Protein AF-A0A7S0FAY9-F1 (afdb_monomer_lite)

Sequence (537 aa):
VQRNWGRFCLEFQRALRHPKTWSYCANLHPCSKGGLCWHKQDLPSGGVVARWQKGSWRHFYITQNVEGVFTCVTAIYPQICRVLARIRELGLDVMRAVLSTVDGPTSLIGAHRSNLQERLRLNCPVLVPDNSSSVLRFPGFMEHAYQKGKWFWFDESYEHELLHEGGMRASFILDVRHPGLDGRTPSGSWARSHMARELAEESSAAEASCADLPGWPDQHTASQEQRARFFRAPSSNERLLRVAVEVPEGEHCAPVQVGGEVTCIIHFTMREGETPRLAVHDFRRKHALSSSTEYRLLDFVSASIPYHGGVDRAWSSLHGVGYTKTAVLLHLQERFGYGRGLYLEIGCDTGDHFREARRGFARSVCVDPRPGGTELMTSDRYFSHNTRLERLELVLVDGLHTAEQAYRDVENALSRLAPGGAIVMHDCNPNSESQARASNPGSYAFHWTGSVFRAVVALRQREDVDVAVGDFDFGVAVVLPRTRSSALPRPPLGQHEVWNMTYEDFAMRRREILNLMDFEELVGWIGQAKTVGRNTM

Organism: NCBI:txid73915

Radius of gyration: 27.54 Å; chains: 1; bounding box: 64×63×78 Å

Foldseek 3Di:
DVVCLLVQLVLVQQLVVDPVLVVQKDKDDADDPPDDQDDQDDDPVRDDDDDDKDAIKMKRWQWAQDPNDTDGPCVRRVPVVVVVVVVVVVPWAWHTKIKMKTADQKIKFDKDADPDQFKKKKKAWQDDDPPKWKWKDQPPPAIDTDDHRDMDIDRRRGIIMMIMRDGMTIIIMIITGHPVVPPDDVVPDVPDDPDDPPDPPDPPPDPDHSVVDPDDPDPPPPPVPDDWDWDFDDDPDLQKTKIWTKAAPPFDDDWDQDPNGTIDTDIQMDGQQDALLVSLVVVCVVRVHDVSSSQVSSQLVLLVHPQDLARGGGDDPCFQPPPALLNVLVLLCVVQVAAAFEEEEEACPQVPSVVSSCPSHPHYWYEACDPRTPHNHHLVVVLVPPPDLRAHQEYEQEYLLELVSSLVSVVSCVVRHHVNHKYKYALQRGHHQQLADQDNPPDRRNHRNYVNVLNLLVLLVDQQWAWAWASHRNIMMMITRAGHPDDADPPHDDPVCSNPPGVSNCSSCVCRSRVYDHPVRVSVVSPDDRPPDPPDD

Structure (mmCIF, N/CA/C/O backbone):
data_AF-A0A7S0FAY9-F1
#
_entry.id   AF-A0A7S0FAY9-F1
#
loop_
_atom_site.group_PDB
_atom_site.id
_atom_site.type_symbol
_atom_site.label_atom_id
_atom_site.label_alt_id
_atom_site.label_comp_id
_atom_site.label_asym_id
_atom_site.label_entity_id
_atom_site.label_seq_id
_atom_site.pdbx_PDB_ins_code
_atom_site.Cartn_x
_atom_site.Cartn_y
_atom_site.Cartn_z
_atom_site.occupancy
_atom_site.B_iso_or_equiv
_atom_site.auth_seq_id
_atom_site.auth_comp_id
_atom_site.auth_asym_id
_atom_site.auth_atom_id
_atom_site.pdbx_PDB_model_num
ATOM 1 N N . VAL A 1 1 ? -10.810 8.215 -28.521 1.00 62.16 1 VAL A N 1
ATOM 2 C CA . VAL A 1 1 ? -9.656 7.380 -28.938 1.00 62.16 1 VAL A CA 1
ATOM 3 C C . VAL A 1 1 ? -9.886 5.901 -28.591 1.00 62.16 1 VAL A C 1
ATOM 5 O O . VAL A 1 1 ? -9.892 5.107 -29.518 1.00 62.16 1 VAL A O 1
ATOM 8 N N . GLN A 1 2 ? -10.201 5.521 -27.337 1.00 62.94 2 GLN A N 1
ATOM 9 C CA . GLN A 1 2 ? -10.390 4.106 -26.928 1.00 62.94 2 GLN A CA 1
ATOM 10 C C . GLN A 1 2 ? -11.435 3.331 -27.759 1.00 62.94 2 GLN A C 1
ATOM 12 O O . GLN A 1 2 ? -11.163 2.230 -28.215 1.00 62.94 2 GLN A O 1
ATOM 17 N N . ARG A 1 3 ? -12.591 3.937 -28.074 1.00 65.88 3 ARG A N 1
ATOM 18 C CA . ARG A 1 3 ? -13.640 3.307 -28.910 1.00 65.88 3 ARG A CA 1
ATOM 19 C C . ARG A 1 3 ? -13.187 2.882 -30.320 1.00 65.88 3 ARG A C 1
ATOM 21 O O . ARG A 1 3 ? -13.862 2.085 -30.954 1.00 65.88 3 ARG A O 1
ATOM 28 N N . ASN A 1 4 ? -12.080 3.424 -30.835 1.00 68.19 4 ASN A N 1
ATOM 29 C CA . ASN A 1 4 ? -11.552 3.103 -32.171 1.00 68.19 4 ASN A CA 1
ATOM 30 C C . ASN A 1 4 ? -10.257 2.275 -32.111 1.00 68.19 4 ASN A C 1
ATOM 32 O O . ASN A 1 4 ? -9.573 2.123 -33.121 1.00 68.19 4 ASN A O 1
ATOM 36 N N . TRP A 1 5 ? -9.908 1.743 -30.938 1.00 70.56 5 TRP A N 1
ATOM 37 C CA . TRP A 1 5 ? -8.578 1.210 -30.661 1.00 70.56 5 TRP A CA 1
ATOM 38 C C . TRP A 1 5 ? -8.169 0.027 -31.547 1.00 70.56 5 TRP A C 1
ATOM 40 O O . TRP A 1 5 ? -7.095 0.067 -32.135 1.00 70.56 5 TRP A O 1
ATOM 50 N N . GLY A 1 6 ? -9.043 -0.962 -31.769 1.00 65.94 6 GLY A N 1
ATOM 51 C CA . GLY A 1 6 ? -8.737 -2.074 -32.684 1.00 65.94 6 GLY A CA 1
ATOM 52 C C . GLY A 1 6 ? -8.435 -1.614 -34.121 1.00 65.94 6 GLY A C 1
ATOM 53 O O . GLY A 1 6 ? -7.548 -2.150 -34.785 1.00 65.94 6 GLY A O 1
ATOM 54 N N . ARG A 1 7 ? -9.105 -0.550 -34.591 1.00 70.38 7 ARG A N 1
ATOM 55 C CA . ARG A 1 7 ? -8.821 0.064 -35.901 1.00 70.38 7 ARG A CA 1
ATOM 56 C C . ARG A 1 7 ? -7.489 0.811 -35.899 1.00 70.38 7 ARG A C 1
ATOM 58 O O . ARG A 1 7 ? -6.784 0.768 -36.902 1.00 70.38 7 ARG A O 1
ATOM 65 N N . PHE A 1 8 ? -7.132 1.443 -34.781 1.00 75.31 8 PHE A N 1
ATOM 66 C CA . PHE A 1 8 ? -5.846 2.124 -34.611 1.00 75.31 8 PHE A CA 1
ATOM 67 C C . PHE A 1 8 ? -4.693 1.120 -34.626 1.00 75.31 8 PHE A C 1
ATOM 69 O O . PHE A 1 8 ? -3.716 1.342 -35.329 1.00 75.31 8 PHE A O 1
ATOM 76 N N . CYS A 1 9 ? -4.836 -0.018 -33.940 1.00 70.50 9 CYS A N 1
ATOM 77 C CA . CYS A 1 9 ? -3.863 -1.111 -33.969 1.00 70.50 9 CYS A CA 1
ATOM 78 C C . CYS A 1 9 ? -3.561 -1.574 -35.403 1.00 70.50 9 CYS A C 1
ATOM 80 O O . CYS A 1 9 ? -2.402 -1.627 -35.812 1.00 70.50 9 CYS A O 1
ATOM 82 N N . LEU A 1 10 ? -4.607 -1.874 -36.181 1.00 70.38 10 LEU A N 1
ATOM 83 C CA . LEU A 1 10 ? -4.487 -2.322 -37.573 1.00 70.38 10 LEU A CA 1
ATOM 84 C C . LEU A 1 10 ? -3.847 -1.256 -38.471 1.00 70.38 10 LEU A C 1
ATOM 86 O O . LEU A 1 10 ? -3.027 -1.570 -39.334 1.00 70.38 10 LEU A O 1
ATOM 90 N N . GLU A 1 11 ? -4.224 0.005 -38.277 1.00 76.38 11 GLU A N 1
ATOM 91 C CA . GLU A 1 11 ? -3.675 1.139 -39.016 1.00 76.38 11 GLU A CA 1
ATOM 92 C C . GLU A 1 11 ? -2.191 1.361 -38.690 1.00 76.38 11 GLU A C 1
ATOM 94 O O . GLU A 1 11 ? -1.382 1.498 -39.607 1.00 76.38 11 GLU A O 1
ATOM 99 N N . PHE A 1 12 ? -1.800 1.270 -37.416 1.00 75.62 12 PHE A N 1
ATOM 100 C CA . PHE A 1 12 ? -0.402 1.341 -36.987 1.00 75.62 12 PHE A CA 1
ATOM 101 C C . PHE A 1 12 ? 0.444 0.195 -37.542 1.00 75.62 12 PHE A C 1
ATOM 103 O O . PHE A 1 12 ? 1.530 0.433 -38.068 1.00 75.62 12 PHE A O 1
ATOM 110 N N . GLN A 1 13 ? -0.057 -1.040 -37.508 1.00 69.25 13 GLN A N 1
ATOM 111 C CA . GLN A 1 13 ? 0.637 -2.181 -38.109 1.00 69.25 13 GLN A CA 1
ATOM 112 C C . GLN A 1 13 ? 0.853 -2.020 -39.619 1.00 69.25 13 GLN A C 1
ATOM 114 O O . GLN A 1 13 ? 1.880 -2.432 -40.161 1.00 69.25 13 GLN A O 1
ATOM 119 N N . ARG A 1 14 ? -0.137 -1.473 -40.334 1.00 71.12 14 ARG A N 1
ATOM 120 C CA . ARG A 1 14 ? -0.014 -1.186 -41.770 1.00 71.12 14 ARG A CA 1
ATOM 121 C C . ARG A 1 14 ? 1.004 -0.079 -42.013 1.00 71.12 14 ARG A C 1
ATOM 123 O O . ARG A 1 14 ? 1.836 -0.230 -42.902 1.00 71.12 14 ARG A O 1
ATOM 130 N N . ALA A 1 15 ? 0.983 0.973 -41.197 1.00 69.44 15 ALA A N 1
ATOM 131 C CA . ALA A 1 15 ? 1.934 2.070 -41.285 1.00 69.44 15 ALA A CA 1
ATOM 132 C C . ALA A 1 15 ? 3.379 1.587 -41.087 1.00 69.44 15 ALA A C 1
ATOM 134 O O . ALA A 1 15 ? 4.221 1.884 -41.929 1.00 69.44 15 ALA A O 1
ATOM 135 N N . LEU A 1 16 ? 3.669 0.767 -40.070 1.00 64.19 16 LEU A N 1
ATOM 136 C CA . LEU A 1 16 ? 5.024 0.239 -39.828 1.00 64.19 16 LEU A CA 1
ATOM 137 C C . LEU A 1 16 ? 5.580 -0.581 -41.009 1.00 64.19 16 LEU A C 1
ATOM 139 O O . LEU A 1 16 ? 6.787 -0.591 -41.242 1.00 64.19 16 LEU A O 1
ATOM 143 N N . ARG A 1 17 ? 4.705 -1.232 -41.787 1.00 65.19 17 ARG A N 1
ATOM 144 C CA . ARG A 1 17 ? 5.070 -2.018 -42.980 1.00 65.19 17 ARG A CA 1
ATOM 145 C C . ARG A 1 17 ? 5.116 -1.198 -44.273 1.00 65.19 17 ARG A C 1
ATOM 147 O O . ARG A 1 17 ? 5.564 -1.703 -45.299 1.00 65.19 17 ARG A O 1
ATOM 154 N N . HIS A 1 18 ? 4.651 0.048 -44.255 1.00 64.12 18 HIS A N 1
ATOM 155 C CA . HIS A 1 18 ? 4.545 0.871 -45.452 1.00 64.12 18 HIS A CA 1
ATOM 156 C C . HIS A 1 18 ? 5.851 1.660 -45.704 1.00 64.12 18 HIS A C 1
ATOM 158 O O . HIS A 1 18 ? 6.255 2.455 -44.852 1.00 64.12 18 HIS A O 1
ATOM 164 N N . PRO A 1 19 ? 6.504 1.538 -46.880 1.00 57.09 19 PRO A N 1
ATOM 165 C CA . PRO A 1 19 ? 7.802 2.172 -47.151 1.00 57.09 19 PRO A CA 1
ATOM 166 C C . PRO A 1 19 ? 7.808 3.697 -46.984 1.00 57.09 19 PRO A C 1
ATOM 168 O O . PRO A 1 19 ? 8.761 4.259 -46.454 1.00 57.09 19 PRO A O 1
ATOM 171 N N . LYS A 1 20 ? 6.716 4.383 -47.359 1.00 58.53 20 LYS A N 1
ATOM 172 C CA . LYS A 1 20 ? 6.599 5.845 -47.178 1.00 58.53 20 LYS A CA 1
ATOM 173 C C . LYS A 1 20 ? 6.463 6.279 -45.715 1.00 58.53 20 LYS A C 1
ATOM 175 O O . LYS A 1 20 ? 6.617 7.453 -45.426 1.00 58.53 20 LYS A O 1
ATOM 180 N N . THR A 1 21 ? 6.177 5.385 -44.772 1.00 59.44 21 THR A N 1
ATOM 181 C CA . THR A 1 21 ? 6.143 5.753 -43.344 1.00 59.44 21 THR A CA 1
ATOM 182 C C . THR A 1 21 ? 7.540 6.121 -42.854 1.00 59.44 21 THR A C 1
ATOM 184 O O . THR A 1 21 ? 7.704 7.026 -42.039 1.00 59.44 21 THR A O 1
ATOM 187 N N . TRP A 1 22 ? 8.562 5.491 -43.432 1.00 52.78 22 TRP A N 1
ATOM 188 C CA . TRP A 1 22 ? 9.961 5.749 -43.119 1.00 52.78 22 TRP A CA 1
ATOM 189 C C . TRP A 1 22 ? 10.447 7.114 -43.613 1.00 52.78 22 TRP A C 1
ATOM 191 O O . TRP A 1 22 ? 11.325 7.689 -42.981 1.00 52.78 22 TRP A O 1
ATOM 201 N N . SER A 1 23 ? 9.831 7.696 -44.653 1.00 52.22 23 SER A N 1
ATOM 202 C CA . SER A 1 23 ? 10.140 9.073 -45.070 1.00 52.22 23 SER A CA 1
ATOM 203 C C . SER A 1 23 ? 9.603 10.146 -44.113 1.00 52.22 23 SER A C 1
ATOM 205 O O . SER A 1 23 ? 10.000 11.299 -44.226 1.00 52.22 23 SER A O 1
ATOM 207 N N . TYR A 1 24 ? 8.729 9.782 -43.165 1.00 53.16 24 TYR A N 1
ATOM 208 C CA . TYR A 1 24 ? 8.211 10.667 -42.106 1.00 53.16 24 TYR A CA 1
ATOM 209 C C . TYR A 1 24 ? 8.741 10.292 -40.708 1.00 53.16 24 TYR A C 1
ATOM 211 O O . TYR A 1 24 ? 8.228 10.770 -39.692 1.00 53.16 24 TYR A O 1
ATOM 219 N N . CYS A 1 25 ? 9.742 9.408 -40.647 1.00 48.72 25 CYS A N 1
ATOM 220 C CA . CYS A 1 25 ? 10.379 8.975 -39.411 1.00 48.72 25 CYS A CA 1
ATOM 221 C C . CYS A 1 25 ? 11.505 9.942 -39.036 1.00 48.72 25 CYS A C 1
ATOM 223 O O . CYS A 1 25 ? 12.471 10.094 -39.782 1.00 48.72 25 CYS A O 1
ATOM 225 N N . ALA A 1 26 ? 11.415 10.558 -37.858 1.00 55.47 26 ALA A N 1
ATOM 226 C CA . ALA A 1 26 ? 12.564 11.214 -37.249 1.00 55.47 26 ALA A CA 1
ATOM 227 C C . ALA A 1 26 ? 13.305 10.191 -36.381 1.00 55.47 26 ALA A C 1
ATOM 229 O O . ALA A 1 26 ? 12.759 9.705 -35.384 1.00 55.47 26 ALA A O 1
ATOM 230 N N . ASN A 1 27 ? 14.540 9.872 -36.765 1.00 52.47 27 ASN A N 1
ATOM 231 C CA . ASN A 1 27 ? 15.444 9.071 -35.948 1.00 52.47 27 ASN A CA 1
ATOM 232 C C . ASN A 1 27 ? 16.166 9.985 -34.959 1.00 52.47 27 ASN A C 1
ATOM 234 O O . ASN A 1 27 ? 16.806 10.957 -35.361 1.00 52.47 27 ASN A O 1
ATOM 238 N N . LEU A 1 28 ? 16.091 9.660 -33.673 1.00 51.88 28 LEU A N 1
ATOM 239 C CA . LEU A 1 28 ? 16.926 10.289 -32.661 1.00 51.88 28 LEU A CA 1
ATOM 240 C C . LEU A 1 28 ? 18.128 9.353 -32.448 1.00 51.88 28 LEU A C 1
ATOM 242 O O . LEU A 1 28 ? 17.981 8.232 -31.967 1.00 51.88 28 LEU A O 1
ATOM 246 N N . HIS A 1 29 ? 19.296 9.750 -32.961 1.00 43.72 29 HIS A N 1
ATOM 247 C CA . HIS A 1 29 ? 20.489 8.897 -33.007 1.00 43.72 29 HIS A CA 1
ATOM 248 C C . HIS A 1 29 ? 21.355 9.019 -31.732 1.00 43.72 29 HIS A C 1
ATOM 250 O O . HIS A 1 29 ? 21.433 10.105 -31.149 1.00 43.72 29 HIS A O 1
ATOM 256 N N . PRO A 1 30 ? 22.061 7.945 -31.318 1.00 44.25 30 PRO A N 1
ATOM 257 C CA . PRO A 1 30 ? 23.051 7.992 -30.237 1.00 44.25 30 PRO A CA 1
ATOM 258 C C . PRO A 1 30 ? 24.298 8.821 -30.616 1.00 44.25 30 PRO A C 1
ATOM 260 O O . PRO A 1 30 ? 24.652 8.922 -31.791 1.00 44.25 30 PRO A O 1
ATOM 263 N N . CYS A 1 31 ? 25.001 9.388 -29.622 1.00 44.72 31 CYS A N 1
ATOM 264 C CA . CYS A 1 31 ? 26.263 10.115 -29.856 1.00 44.72 31 CYS A CA 1
ATOM 265 C C . CYS A 1 31 ? 27.345 9.190 -30.450 1.00 44.72 31 CYS A C 1
ATOM 267 O O . CYS A 1 31 ? 27.544 8.067 -29.981 1.00 44.72 31 CYS A O 1
ATOM 269 N N . SER A 1 32 ? 28.124 9.691 -31.414 1.00 42.78 32 SER A N 1
ATOM 270 C CA . SER A 1 32 ? 29.348 9.024 -31.877 1.00 42.78 32 SER A CA 1
ATOM 271 C C . SER A 1 32 ? 30.409 8.995 -30.768 1.00 42.78 32 SER A C 1
ATOM 273 O O . SER A 1 32 ? 30.652 10.010 -30.109 1.00 42.78 32 SER A O 1
ATOM 275 N N . LYS A 1 33 ? 31.074 7.847 -30.573 1.00 36.88 33 LYS A N 1
ATOM 276 C CA . LYS A 1 33 ? 32.171 7.687 -29.601 1.00 36.88 33 LYS A CA 1
ATOM 277 C C . LYS A 1 33 ? 33.267 8.741 -29.828 1.00 36.88 33 LYS A C 1
ATOM 279 O O . LYS A 1 33 ? 33.874 8.767 -30.891 1.00 36.88 33 LYS A O 1
ATOM 284 N N . GLY A 1 34 ? 33.550 9.550 -28.803 1.00 41.53 34 GLY A N 1
ATOM 285 C CA . GLY A 1 34 ? 34.733 10.422 -28.739 1.00 41.53 34 GLY A CA 1
ATOM 286 C C . GLY A 1 34 ? 34.553 11.887 -29.162 1.00 41.53 34 GLY A C 1
ATOM 287 O O . GLY A 1 34 ? 35.519 12.637 -29.086 1.00 41.53 34 GLY A O 1
ATOM 288 N N . GLY A 1 35 ? 33.356 12.328 -29.564 1.00 37.12 35 GLY A N 1
ATOM 289 C CA . GLY A 1 35 ? 33.072 13.743 -29.855 1.00 37.12 35 GLY A CA 1
ATOM 290 C C . GLY A 1 35 ? 32.335 14.455 -28.713 1.00 37.12 35 GLY A C 1
ATOM 291 O O . GLY A 1 35 ? 31.509 13.850 -28.032 1.00 37.12 35 GLY A O 1
ATOM 292 N N . LEU A 1 36 ? 32.591 15.755 -28.517 1.00 34.78 36 LEU A N 1
ATOM 293 C CA . LEU A 1 36 ? 31.738 16.620 -27.692 1.00 34.78 36 LEU A CA 1
ATOM 294 C C . LEU A 1 36 ? 30.351 16.730 -28.357 1.00 34.78 36 LEU A C 1
ATOM 296 O O . LEU A 1 36 ? 30.230 17.247 -29.463 1.00 34.78 36 LEU A O 1
ATOM 300 N N . CYS A 1 37 ? 29.312 16.234 -27.674 1.00 47.38 37 CYS A N 1
ATOM 301 C CA . CYS A 1 37 ? 27.921 16.098 -28.149 1.00 47.38 37 CYS A CA 1
ATOM 302 C C . CYS A 1 37 ? 27.144 17.432 -28.257 1.00 47.38 37 CYS A C 1
ATOM 304 O O . CYS A 1 37 ? 25.959 17.497 -27.925 1.00 47.38 37 CYS A O 1
ATOM 306 N N . TRP A 1 38 ? 27.797 18.509 -28.685 1.00 40.34 38 TRP A N 1
ATOM 307 C CA . TRP A 1 38 ? 27.189 19.825 -28.828 1.00 40.34 38 TRP A CA 1
ATOM 308 C C . TRP A 1 38 ? 27.343 20.317 -30.257 1.00 40.34 38 TRP A C 1
ATOM 310 O O . TRP A 1 38 ? 28.384 20.852 -30.619 1.00 40.34 38 TRP A O 1
ATOM 320 N N . HIS A 1 39 ? 26.282 20.216 -31.047 1.00 36.38 39 HIS A N 1
ATOM 321 C CA . HIS A 1 39 ? 26.124 21.118 -32.175 1.00 36.38 39 HIS A CA 1
ATOM 322 C C . HIS A 1 39 ? 24.740 21.746 -32.129 1.00 36.38 39 HIS A C 1
ATOM 324 O O . HIS A 1 39 ? 23.716 21.070 -32.076 1.00 36.38 39 HIS A O 1
ATOM 330 N N . LYS A 1 40 ? 24.740 23.079 -32.115 1.00 36.88 40 LYS A N 1
ATOM 331 C CA . LYS A 1 40 ? 23.571 23.910 -32.364 1.00 36.88 40 LYS A CA 1
ATOM 332 C C . LYS A 1 40 ? 23.172 23.638 -33.816 1.00 36.88 40 LYS A C 1
ATOM 334 O O . LYS A 1 40 ? 23.898 24.041 -34.720 1.00 36.88 40 LYS A O 1
ATOM 339 N N . GLN A 1 41 ? 22.105 22.882 -34.039 1.00 37.22 41 GLN A N 1
ATOM 340 C CA . GLN A 1 41 ? 21.522 22.751 -35.368 1.00 37.22 41 GLN A CA 1
ATOM 341 C C . GLN A 1 41 ? 20.228 23.552 -35.367 1.00 37.22 41 GLN A C 1
ATOM 343 O O . GLN A 1 41 ? 19.318 23.257 -34.593 1.00 37.22 41 GLN A O 1
ATOM 348 N N . ASP A 1 42 ? 20.176 24.593 -36.192 1.00 35.91 42 ASP A N 1
ATOM 349 C CA . ASP A 1 42 ? 18.977 25.403 -36.345 1.00 35.91 42 ASP A CA 1
ATOM 350 C C . ASP A 1 42 ? 17.899 24.550 -37.026 1.00 35.91 42 ASP A C 1
ATOM 352 O O . ASP A 1 42 ? 18.000 24.196 -38.202 1.00 35.91 42 ASP A O 1
ATOM 356 N N . LEU A 1 43 ? 16.879 24.165 -36.259 1.00 40.22 43 LEU A N 1
ATOM 357 C CA . LEU A 1 43 ? 15.662 23.574 -36.803 1.00 40.22 43 LEU A CA 1
ATOM 358 C C . LEU A 1 43 ? 14.727 24.696 -37.285 1.00 40.22 43 LEU A C 1
ATOM 360 O O . LEU A 1 43 ? 14.670 25.742 -36.632 1.00 40.22 43 LEU A O 1
ATOM 364 N N . PRO A 1 44 ? 13.918 24.470 -38.340 1.00 36.34 44 PRO A N 1
ATOM 365 C CA . PRO A 1 44 ? 13.006 25.477 -38.901 1.00 36.34 44 PRO A CA 1
ATOM 366 C C . PRO A 1 44 ? 12.023 26.105 -37.895 1.00 36.34 44 PRO A C 1
ATOM 368 O O . PRO A 1 44 ? 11.450 27.150 -38.169 1.00 36.34 44 PRO A O 1
ATOM 371 N N . SER A 1 45 ? 11.828 25.481 -36.728 1.00 38.50 45 SER A N 1
ATOM 372 C CA . SER A 1 45 ? 10.890 25.891 -35.678 1.00 38.50 45 SER A CA 1
ATOM 373 C C . SER A 1 45 ? 11.554 26.320 -34.356 1.00 38.50 45 SER A C 1
ATOM 375 O O . SER A 1 45 ? 10.904 26.279 -33.313 1.00 38.50 45 SER A O 1
ATOM 377 N N . GLY A 1 46 ? 12.846 26.677 -34.351 1.00 35.31 46 GLY A N 1
ATOM 378 C CA . GLY A 1 46 ? 13.497 27.318 -33.193 1.00 35.31 46 GLY A CA 1
ATOM 379 C C . GLY A 1 46 ? 13.732 26.432 -31.958 1.00 35.31 46 GLY A C 1
ATOM 380 O O . GLY A 1 46 ? 13.783 26.932 -30.836 1.00 35.31 46 GLY A O 1
ATOM 381 N N . GLY A 1 47 ? 13.876 25.116 -32.129 1.00 38.12 47 GLY A N 1
ATOM 382 C CA . GLY A 1 47 ? 14.173 24.188 -31.031 1.00 38.12 47 GLY A CA 1
ATOM 383 C C . GLY A 1 47 ? 15.666 23.885 -30.876 1.00 38.12 47 GLY A C 1
ATOM 384 O O . GLY A 1 47 ? 16.345 23.620 -31.862 1.00 38.12 47 GLY A O 1
ATOM 385 N N . VAL A 1 48 ? 16.158 23.846 -29.632 1.00 32.34 48 VAL A N 1
ATOM 386 C CA . VAL A 1 48 ? 17.457 23.248 -29.274 1.00 32.34 48 VAL A CA 1
ATOM 387 C C . VAL A 1 48 ? 17.211 21.799 -28.853 1.00 32.34 48 VAL A C 1
ATOM 389 O O . VAL A 1 48 ? 16.435 21.563 -27.928 1.00 32.34 48 VAL A O 1
ATOM 392 N N . VAL A 1 49 ? 17.866 20.830 -29.496 1.00 37.00 49 VAL A N 1
ATOM 393 C CA . VAL A 1 49 ? 17.859 19.425 -29.060 1.00 37.00 49 VAL A CA 1
ATOM 394 C C . VAL A 1 49 ? 19.254 19.062 -28.571 1.00 37.00 49 VAL A C 1
ATOM 396 O O . VAL A 1 49 ? 20.200 19.057 -29.351 1.00 37.00 49 VAL A O 1
ATOM 399 N N . ALA A 1 50 ? 19.383 18.717 -27.292 1.00 34.22 50 ALA A N 1
ATOM 400 C CA . ALA A 1 50 ? 20.501 17.913 -26.820 1.00 34.22 50 ALA A CA 1
ATOM 401 C C . ALA A 1 50 ? 20.084 17.100 -25.583 1.00 34.22 50 ALA A C 1
ATOM 403 O O . ALA A 1 50 ? 19.695 17.696 -24.582 1.00 34.22 50 ALA A O 1
ATOM 404 N N . ARG A 1 51 ? 20.238 15.765 -25.636 1.00 45.25 51 ARG A N 1
ATOM 405 C CA . ARG A 1 51 ? 21.160 14.966 -24.790 1.00 45.25 51 ARG A CA 1
ATOM 406 C C . ARG A 1 51 ? 20.684 13.535 -24.469 1.00 45.25 51 ARG A C 1
ATOM 408 O O . ARG A 1 51 ? 19.504 13.270 -24.296 1.00 45.25 51 ARG A O 1
ATOM 415 N N . TRP A 1 52 ? 21.700 12.666 -24.370 1.00 48.31 52 TRP A N 1
ATOM 416 C CA . TRP A 1 52 ? 21.762 11.270 -23.910 1.00 48.31 52 TRP A CA 1
ATOM 417 C C . TRP A 1 52 ? 20.653 10.334 -24.388 1.00 48.31 52 TRP A C 1
ATOM 419 O O . TRP A 1 52 ? 19.620 10.181 -23.744 1.00 48.31 52 TRP A O 1
ATOM 429 N N . GLN A 1 53 ? 20.945 9.630 -25.482 1.00 51.81 53 GLN A N 1
ATOM 430 C CA . GLN A 1 53 ? 20.230 8.421 -25.868 1.00 51.81 53 GLN A CA 1
ATOM 431 C C . GLN A 1 53 ? 21.216 7.259 -25.962 1.00 51.81 53 GLN A C 1
ATOM 433 O O . GLN A 1 53 ? 22.108 7.259 -26.811 1.00 51.81 53 GLN A O 1
ATOM 438 N N . LYS A 1 54 ? 21.087 6.281 -25.063 1.00 59.00 54 LYS A N 1
ATOM 439 C CA . LYS A 1 54 ? 21.552 4.914 -25.341 1.00 59.00 54 LYS A CA 1
ATOM 440 C C . LYS A 1 54 ? 20.389 4.220 -26.047 1.00 59.00 54 LYS A C 1
ATOM 442 O O . LYS A 1 54 ? 19.260 4.425 -25.619 1.00 59.00 54 LYS A O 1
ATOM 447 N N . GLY A 1 55 ? 20.650 3.433 -27.087 1.00 64.19 55 GLY A N 1
ATOM 448 C CA . GLY A 1 55 ? 19.607 2.721 -27.835 1.00 64.19 55 GLY A CA 1
ATOM 449 C C . GLY A 1 55 ? 18.966 3.553 -28.953 1.00 64.19 55 GLY A C 1
ATOM 450 O O . GLY A 1 55 ? 19.607 4.455 -29.492 1.00 64.19 55 GLY A O 1
ATOM 451 N N . SER A 1 56 ? 17.742 3.205 -29.354 1.00 69.00 56 SER A N 1
ATOM 452 C CA . SER A 1 56 ? 17.064 3.777 -30.525 1.00 69.00 56 SER A CA 1
ATOM 453 C C . SER A 1 56 ? 15.658 4.244 -30.156 1.00 69.00 56 SER A C 1
ATOM 455 O O . SER A 1 56 ? 14.847 3.479 -29.629 1.00 69.00 56 SER A O 1
ATOM 457 N N . TRP A 1 57 ? 15.381 5.519 -30.439 1.00 77.75 57 TRP A N 1
ATOM 458 C CA . TRP A 1 57 ? 14.084 6.156 -30.238 1.00 77.75 57 TRP A CA 1
ATOM 459 C C . TRP A 1 57 ? 13.633 6.822 -31.537 1.00 77.75 57 TRP A C 1
ATOM 461 O O . TRP A 1 57 ? 14.339 7.652 -32.114 1.00 77.75 57 TRP A O 1
ATOM 471 N N . ARG A 1 58 ? 12.451 6.439 -32.023 1.00 76.94 58 ARG A N 1
ATOM 472 C CA . ARG A 1 58 ? 11.933 6.865 -33.324 1.00 76.94 58 ARG A CA 1
ATOM 473 C C . ARG A 1 58 ? 10.534 7.441 -33.194 1.00 76.94 58 ARG A C 1
ATOM 475 O O . ARG A 1 58 ? 9.705 6.948 -32.429 1.00 76.94 58 ARG A O 1
ATOM 482 N N . HIS A 1 59 ? 10.277 8.492 -33.965 1.00 80.88 59 HIS A N 1
ATOM 483 C CA . HIS A 1 59 ? 8.994 9.181 -34.024 1.00 80.88 59 HIS A CA 1
ATOM 484 C C . HIS A 1 59 ? 8.453 9.192 -35.449 1.00 80.88 59 HIS A C 1
ATOM 486 O O . HIS A 1 59 ? 9.041 9.800 -36.340 1.00 80.88 59 HIS A O 1
ATOM 492 N N . PHE A 1 60 ? 7.294 8.568 -35.638 1.00 80.12 60 PHE A N 1
ATOM 493 C CA . PHE A 1 60 ? 6.518 8.601 -36.869 1.00 80.12 60 PHE A CA 1
ATOM 494 C C . PHE A 1 60 ? 5.402 9.632 -36.707 1.00 80.12 60 PHE A C 1
ATOM 496 O O . PHE A 1 60 ? 4.401 9.396 -36.022 1.00 80.12 60 PHE A O 1
ATOM 503 N N . TYR A 1 61 ? 5.599 10.812 -37.286 1.00 77.50 61 TYR A N 1
ATOM 504 C CA . TYR A 1 61 ? 4.670 11.925 -37.122 1.00 77.50 61 TYR A CA 1
ATOM 505 C C . TYR A 1 61 ? 3.376 11.669 -37.901 1.00 77.50 61 TYR A C 1
ATOM 507 O O . TYR A 1 61 ? 3.395 11.353 -39.089 1.00 77.50 61 TYR A O 1
ATOM 515 N N . ILE A 1 62 ? 2.243 11.803 -37.209 1.00 84.19 62 ILE A N 1
ATOM 516 C CA . ILE A 1 62 ? 0.897 11.646 -37.777 1.00 84.19 62 ILE A CA 1
ATOM 517 C C . ILE A 1 62 ? 0.316 13.025 -38.084 1.00 84.19 62 ILE A C 1
ATOM 519 O O . ILE A 1 62 ? -0.243 13.249 -39.155 1.00 84.19 62 ILE A O 1
ATOM 523 N N . THR A 1 63 ? 0.472 13.957 -37.144 1.00 80.38 63 THR A N 1
ATOM 524 C CA . THR A 1 63 ? 0.174 15.377 -37.326 1.00 80.38 63 THR A CA 1
ATOM 525 C C . THR A 1 63 ? 1.148 16.221 -36.517 1.00 80.38 63 THR A C 1
ATOM 527 O O . THR A 1 63 ? 1.575 15.826 -35.426 1.00 80.38 63 THR A O 1
ATOM 530 N N . GLN A 1 64 ? 1.480 17.392 -37.042 1.00 71.25 64 GLN A N 1
ATOM 531 C CA . GLN A 1 64 ? 2.216 18.429 -36.338 1.00 71.25 64 GLN A CA 1
ATOM 532 C C . GLN A 1 64 ? 1.588 19.768 -36.713 1.00 71.25 64 GLN A C 1
ATOM 534 O O . GLN A 1 64 ? 1.439 20.076 -37.895 1.00 71.25 64 GLN A O 1
ATOM 539 N N . ASN A 1 65 ? 1.173 20.538 -35.712 1.00 64.94 65 ASN A N 1
ATOM 540 C CA . ASN A 1 65 ? 0.689 21.891 -35.927 1.00 64.94 65 ASN A CA 1
ATOM 541 C C . ASN A 1 65 ? 1.901 22.793 -36.214 1.00 64.94 65 ASN A C 1
ATOM 543 O O . ASN A 1 65 ? 2.723 23.028 -35.328 1.00 64.94 65 ASN A O 1
ATOM 547 N N . VAL A 1 66 ? 2.038 23.235 -37.464 1.00 55.72 66 VAL A N 1
ATOM 548 C CA . VAL A 1 66 ? 3.073 24.177 -37.909 1.00 55.72 66 VAL A CA 1
ATOM 549 C C . VAL A 1 66 ? 2.345 25.466 -38.278 1.00 55.72 66 VAL A C 1
ATOM 551 O O . VAL A 1 66 ? 1.468 25.446 -39.137 1.00 55.72 66 VAL A O 1
ATOM 554 N N . GLU A 1 67 ? 2.644 26.561 -37.573 1.00 52.72 67 GLU A N 1
ATOM 555 C CA . GLU A 1 67 ? 2.073 27.898 -37.834 1.00 52.72 67 GLU A CA 1
ATOM 556 C C . GLU A 1 67 ? 0.528 27.973 -37.807 1.00 52.72 67 GLU A C 1
ATOM 558 O O . GLU A 1 67 ? -0.088 28.769 -38.509 1.00 52.72 67 GLU A O 1
ATOM 563 N N . GLY A 1 68 ? -0.132 27.146 -36.989 1.00 55.25 68 GLY A N 1
ATOM 564 C CA . GLY A 1 68 ? -1.596 27.141 -36.859 1.00 55.25 68 GLY A CA 1
ATOM 565 C C . GLY A 1 68 ? -2.321 26.297 -37.913 1.00 55.25 68 GLY A C 1
ATOM 566 O O . GLY A 1 68 ? -3.546 26.155 -37.848 1.00 55.25 68 GLY A O 1
ATOM 567 N N . VAL A 1 69 ? -1.591 25.689 -38.855 1.00 58.53 69 VAL A N 1
ATOM 568 C CA . VAL A 1 69 ? -2.160 24.810 -39.879 1.00 58.53 69 VAL A CA 1
ATOM 569 C C . VAL A 1 69 ? -2.083 23.357 -39.416 1.00 58.53 69 VAL A C 1
ATOM 571 O O . VAL A 1 69 ? -1.016 22.754 -39.287 1.00 58.53 69 VAL A O 1
ATOM 574 N N . PHE A 1 70 ? -3.253 22.761 -39.193 1.00 66.12 70 PHE A N 1
ATOM 575 C CA . PHE A 1 70 ? -3.364 21.345 -38.862 1.00 66.12 70 PHE A CA 1
ATOM 576 C C . PHE A 1 70 ? -3.192 20.494 -40.120 1.00 66.12 70 PHE A C 1
ATOM 578 O O . PHE A 1 70 ? -4.108 20.374 -40.934 1.00 66.12 70 PHE A O 1
ATOM 585 N N . THR A 1 71 ? -2.027 19.870 -40.260 1.00 73.69 71 THR A N 1
ATOM 586 C CA . THR A 1 71 ? -1.748 18.913 -41.333 1.00 73.69 71 THR A CA 1
ATOM 587 C C . THR A 1 71 ? -1.679 17.506 -40.751 1.00 73.69 71 THR A C 1
ATOM 589 O O . THR A 1 71 ? -0.980 17.261 -39.769 1.00 73.69 71 THR A O 1
ATOM 592 N N . CYS A 1 72 ? -2.449 16.573 -41.311 1.00 81.31 72 CYS A N 1
ATOM 593 C CA . CYS A 1 72 ? -2.463 15.177 -40.878 1.00 81.31 72 CYS A CA 1
ATOM 594 C C . CYS A 1 72 ? -2.152 14.271 -42.067 1.00 81.31 72 CYS A C 1
ATOM 596 O O . CYS A 1 72 ? -2.661 14.499 -43.165 1.00 81.31 72 CYS A O 1
ATOM 598 N N . VAL A 1 73 ? -1.330 13.242 -41.859 1.00 80.12 73 VAL A N 1
ATOM 599 C CA . VAL A 1 73 ? -0.890 12.326 -42.922 1.00 80.12 73 VAL A CA 1
ATOM 600 C C . VAL A 1 73 ? -1.994 11.300 -43.216 1.00 80.12 73 VAL A C 1
ATOM 602 O O . VAL A 1 73 ? -1.873 10.109 -42.934 1.00 80.12 73 VAL A O 1
ATOM 605 N N . THR A 1 74 ? -3.107 11.770 -43.782 1.00 81.81 74 THR A N 1
ATOM 606 C CA . THR A 1 74 ? -4.323 10.983 -44.062 1.00 81.81 74 THR A CA 1
ATOM 607 C C . THR A 1 74 ? -4.092 9.817 -45.018 1.00 81.81 74 THR A C 1
ATOM 609 O O . THR A 1 74 ? -4.845 8.850 -44.978 1.00 81.81 74 THR A O 1
ATOM 612 N N . ALA A 1 75 ? -3.047 9.875 -45.846 1.00 74.12 75 ALA A N 1
ATOM 613 C CA . ALA A 1 75 ? -2.654 8.777 -46.726 1.00 74.12 75 ALA A CA 1
ATOM 614 C C . ALA A 1 75 ? -2.110 7.553 -45.964 1.00 74.12 75 ALA A C 1
ATOM 616 O O . ALA A 1 75 ? -2.184 6.440 -46.478 1.00 74.12 75 ALA A O 1
ATOM 617 N N . ILE A 1 76 ? -1.561 7.753 -44.759 1.00 72.69 76 ILE A N 1
ATOM 618 C CA . ILE A 1 76 ? -0.969 6.691 -43.927 1.00 72.69 76 ILE A CA 1
ATOM 619 C C . ILE A 1 76 ? -1.863 6.386 -42.715 1.00 72.69 76 ILE A C 1
ATOM 621 O O . ILE A 1 76 ? -2.005 5.223 -42.344 1.00 72.69 76 ILE A O 1
ATOM 625 N N . TYR A 1 77 ? -2.507 7.408 -42.136 1.00 83.69 77 TYR A N 1
ATOM 626 C CA . TYR A 1 77 ? -3.296 7.305 -40.902 1.00 83.69 77 TYR A CA 1
ATOM 627 C C . TYR A 1 77 ? -4.738 7.850 -41.035 1.00 83.69 77 TYR A C 1
ATOM 629 O O . TYR A 1 77 ? -5.140 8.726 -40.260 1.00 83.69 77 TYR A O 1
ATOM 637 N N . PRO A 1 78 ? -5.541 7.408 -42.021 1.00 81.75 78 PRO A N 1
ATOM 638 C CA . PRO A 1 78 ? -6.876 7.960 -42.266 1.00 81.75 78 PRO A CA 1
ATOM 639 C C . PRO A 1 78 ? -7.843 7.913 -41.064 1.00 81.75 78 PRO A C 1
ATOM 641 O O . PRO A 1 78 ? -8.585 8.877 -40.850 1.00 81.75 78 PRO A O 1
ATOM 644 N N . GLN A 1 79 ? -7.867 6.842 -40.262 1.00 82.31 79 GLN A N 1
ATOM 645 C CA . GLN A 1 79 ? -8.779 6.729 -39.113 1.00 82.31 79 GLN A CA 1
ATOM 646 C C . GLN A 1 79 ? -8.313 7.585 -37.938 1.00 82.31 79 GLN A C 1
ATOM 648 O O . GLN A 1 79 ? -9.126 8.301 -37.347 1.00 82.31 79 GLN A O 1
ATOM 653 N N . ILE A 1 80 ? -7.018 7.567 -37.622 1.00 85.88 80 ILE A N 1
ATOM 654 C CA . ILE A 1 80 ? -6.456 8.433 -36.581 1.00 85.88 80 ILE A CA 1
ATOM 655 C C . ILE A 1 80 ? -6.666 9.904 -36.936 1.00 85.88 80 ILE A C 1
ATOM 657 O O . ILE A 1 80 ? -7.147 10.655 -36.090 1.00 85.88 80 ILE A O 1
ATOM 661 N N . CYS A 1 81 ? -6.415 10.318 -38.182 1.00 87.12 81 CYS A N 1
ATOM 662 C CA . CYS A 1 81 ? -6.664 11.694 -38.615 1.00 87.12 81 CYS A CA 1
ATOM 663 C C . CYS A 1 81 ? -8.131 12.111 -38.427 1.00 87.12 81 CYS A C 1
ATOM 665 O O . CYS A 1 81 ? -8.399 13.215 -37.950 1.00 87.12 81 CYS A O 1
ATOM 667 N N . ARG A 1 82 ? -9.089 11.221 -38.724 1.00 85.38 82 ARG A N 1
ATOM 668 C CA . ARG A 1 82 ? -10.521 11.484 -38.509 1.00 85.38 82 ARG A CA 1
ATOM 669 C C . ARG A 1 82 ? -10.857 11.658 -37.022 1.00 85.38 82 ARG A C 1
ATOM 671 O O . ARG A 1 82 ? -11.625 12.546 -36.661 1.00 85.38 82 ARG A O 1
ATOM 678 N N . VAL A 1 83 ? -10.268 10.847 -36.144 1.00 85.75 83 VAL A N 1
ATOM 679 C CA . VAL A 1 83 ? -10.464 10.975 -34.689 1.00 85.75 83 VAL A CA 1
ATOM 680 C C . VAL A 1 83 ? -9.809 12.241 -34.139 1.00 85.75 83 VAL A C 1
ATOM 682 O O . VAL A 1 83 ? -10.410 12.903 -33.298 1.00 85.75 83 VAL A O 1
ATOM 685 N N . LEU A 1 84 ? -8.614 12.602 -34.609 1.00 86.94 84 LEU A N 1
ATOM 686 C CA . LEU A 1 84 ? -7.935 13.835 -34.203 1.00 86.94 84 LEU A CA 1
ATOM 687 C C . LEU A 1 84 ? -8.736 15.078 -34.609 1.00 86.94 84 LEU A C 1
ATOM 689 O O . LEU A 1 84 ? -8.863 15.999 -33.807 1.00 86.94 84 LEU A O 1
ATOM 693 N N . ALA A 1 85 ? -9.345 15.080 -35.800 1.00 84.75 85 ALA A N 1
ATOM 694 C CA . ALA A 1 85 ? -10.268 16.139 -36.208 1.00 84.75 85 ALA A CA 1
ATOM 695 C C . ALA A 1 85 ? -11.454 16.260 -35.235 1.00 84.75 85 ALA A C 1
ATOM 697 O O . ALA A 1 85 ? -11.740 17.350 -34.745 1.00 84.75 85 ALA A O 1
ATOM 698 N N . ARG A 1 86 ? -12.066 15.130 -34.848 1.00 83.25 86 ARG A N 1
ATOM 699 C CA . ARG A 1 86 ? -13.165 15.121 -33.871 1.00 83.25 86 ARG A CA 1
ATOM 700 C C . ARG A 1 86 ? -12.742 15.609 -32.482 1.00 83.25 86 ARG A C 1
ATOM 702 O O . ARG A 1 86 ? -13.518 16.272 -31.809 1.00 83.25 86 ARG A O 1
ATOM 709 N N . ILE A 1 87 ? -11.528 15.291 -32.036 1.00 83.00 87 ILE A N 1
ATOM 710 C CA . ILE A 1 87 ? -10.988 15.786 -30.758 1.00 83.00 87 ILE A CA 1
ATOM 711 C C . ILE A 1 87 ? -10.874 17.314 -30.767 1.00 83.00 87 ILE A C 1
ATOM 713 O O . ILE A 1 87 ? -11.214 17.958 -29.777 1.00 83.00 87 ILE A O 1
ATOM 717 N N . ARG A 1 88 ? -10.458 17.896 -31.895 1.00 81.94 88 ARG A N 1
ATOM 718 C CA . ARG A 1 88 ? -10.383 19.353 -32.061 1.00 81.94 88 ARG A CA 1
ATOM 719 C C . ARG A 1 88 ? -11.762 20.005 -32.075 1.00 81.94 88 ARG A C 1
ATOM 721 O O . ARG A 1 88 ? -11.940 21.033 -31.436 1.00 81.94 88 ARG A O 1
ATOM 728 N N . GLU A 1 89 ? -12.750 19.383 -32.722 1.00 79.38 89 GLU A N 1
ATOM 729 C CA . GLU A 1 89 ? -14.154 19.833 -32.666 1.00 79.38 89 GLU A CA 1
ATOM 730 C C . GLU A 1 89 ? -14.709 19.852 -31.233 1.00 79.38 89 GLU A C 1
ATOM 732 O O . GLU A 1 89 ? -15.569 20.666 -30.913 1.00 79.38 89 GLU A O 1
ATOM 737 N N . LEU A 1 90 ? -14.204 18.977 -30.357 1.00 80.19 90 LEU A N 1
ATOM 738 C CA . LEU A 1 90 ? -14.562 18.938 -28.936 1.00 80.19 90 LEU A CA 1
ATOM 739 C C . LEU A 1 90 ? -13.801 19.971 -28.083 1.00 80.19 90 LEU A C 1
ATOM 741 O O . LEU A 1 90 ? -13.990 20.013 -26.869 1.00 80.19 90 LEU A O 1
ATOM 745 N N . GLY A 1 91 ? -12.964 20.812 -28.697 1.00 78.88 91 GLY A N 1
ATOM 746 C CA . GLY A 1 91 ? -12.313 21.945 -28.041 1.00 78.88 91 GLY A CA 1
ATOM 747 C C . GLY A 1 91 ? -10.932 21.666 -27.446 1.00 78.88 91 GLY A C 1
ATOM 748 O O . GLY A 1 91 ? -10.441 22.503 -26.691 1.00 78.88 91 GLY A O 1
ATOM 749 N N . LEU A 1 92 ? -10.298 20.530 -27.767 1.00 81.19 92 LEU A N 1
ATOM 750 C CA . LEU A 1 92 ? -8.902 20.263 -27.402 1.00 81.19 92 LEU A CA 1
ATOM 751 C C . LEU A 1 92 ? -7.945 20.775 -28.489 1.00 81.19 92 LEU A C 1
ATOM 753 O O . LEU A 1 92 ? -8.015 20.347 -29.645 1.00 81.19 92 LEU A O 1
ATOM 757 N N . ASP A 1 93 ? -7.017 21.656 -28.108 1.00 84.94 93 ASP A N 1
ATOM 758 C CA . ASP A 1 93 ? -5.975 22.173 -29.001 1.00 84.94 93 ASP A CA 1
ATOM 759 C C . ASP A 1 93 ? -4.862 21.132 -29.189 1.00 84.94 93 ASP A C 1
ATOM 761 O O . ASP A 1 93 ? -3.926 21.026 -28.394 1.00 84.94 93 ASP A O 1
ATOM 765 N N . VAL A 1 94 ? -5.005 20.309 -30.230 1.00 86.62 94 VAL A N 1
ATOM 766 C CA . VAL A 1 94 ? -4.030 19.277 -30.599 1.00 86.62 94 VAL A CA 1
ATOM 767 C C . VAL A 1 94 ? -2.795 19.925 -31.223 1.00 86.62 94 VAL A C 1
ATOM 769 O O . VAL A 1 94 ? -2.847 20.451 -32.335 1.00 86.62 94 VAL A O 1
ATOM 772 N N . MET A 1 95 ? -1.660 19.808 -30.536 1.00 83.56 95 MET A N 1
ATOM 773 C CA . MET A 1 95 ? -0.374 20.331 -30.997 1.00 83.56 95 MET A CA 1
ATOM 774 C C . MET A 1 95 ? 0.341 19.334 -31.908 1.00 83.56 95 MET A C 1
ATOM 776 O O . MET A 1 95 ? 0.925 19.703 -32.928 1.00 83.56 95 MET A O 1
ATOM 780 N N . ARG A 1 96 ? 0.334 18.055 -31.520 1.00 87.25 96 ARG A N 1
ATOM 781 C CA . ARG A 1 96 ? 1.086 17.005 -32.208 1.00 87.25 96 ARG A CA 1
ATOM 782 C C . ARG A 1 96 ? 0.489 15.635 -31.910 1.00 87.25 96 ARG A C 1
ATOM 784 O O . ARG A 1 96 ? 0.109 15.372 -30.776 1.00 87.25 96 ARG A O 1
ATOM 791 N N . ALA A 1 97 ? 0.486 14.739 -32.893 1.00 89.00 97 ALA A N 1
ATOM 792 C CA . ALA A 1 97 ? 0.293 13.313 -32.645 1.00 89.00 97 ALA A CA 1
ATOM 793 C C . ALA A 1 97 ? 1.359 12.489 -33.369 1.00 89.00 97 ALA A C 1
ATOM 795 O O . ALA A 1 97 ? 1.682 12.752 -34.531 1.00 89.00 97 ALA A O 1
ATOM 796 N N . VAL A 1 98 ? 1.909 11.496 -32.676 1.00 87.88 98 VAL A N 1
ATOM 797 C CA . VAL A 1 98 ? 3.050 10.697 -33.136 1.00 87.88 98 VAL A CA 1
ATOM 798 C C . VAL A 1 98 ? 2.852 9.244 -32.725 1.00 87.88 98 VAL A C 1
ATOM 800 O O . VAL A 1 98 ? 2.368 8.967 -31.630 1.00 87.88 98 VAL A O 1
ATOM 803 N N . LEU A 1 99 ? 3.281 8.310 -33.567 1.00 85.38 99 LEU A N 1
ATOM 804 C CA . LEU A 1 99 ? 3.603 6.957 -33.126 1.00 85.38 99 LEU A CA 1
ATOM 805 C C . LEU A 1 99 ? 5.089 6.906 -32.753 1.00 85.38 99 LEU A C 1
ATOM 807 O O . LEU A 1 99 ? 5.956 7.212 -33.565 1.00 85.38 99 LEU A O 1
ATOM 811 N N . SER A 1 100 ? 5.384 6.546 -31.513 1.00 87.44 100 SER A N 1
ATOM 812 C CA . SER A 1 100 ? 6.728 6.521 -30.947 1.00 87.44 100 SER A CA 1
ATOM 813 C C . SER A 1 100 ? 7.174 5.088 -30.707 1.00 87.44 100 SER A C 1
ATOM 815 O O . SER A 1 100 ? 6.427 4.323 -30.101 1.00 87.44 100 SER A O 1
ATOM 817 N N . THR A 1 101 ? 8.378 4.720 -31.142 1.00 85.50 101 THR A N 1
ATOM 818 C CA . THR A 1 101 ? 8.979 3.413 -30.836 1.00 85.50 101 THR A CA 1
ATOM 819 C C . THR A 1 101 ? 10.288 3.598 -30.096 1.00 85.50 101 THR A C 1
ATOM 821 O O . THR A 1 101 ? 11.112 4.422 -30.482 1.00 85.50 101 THR A O 1
ATOM 824 N N . VAL A 1 102 ? 10.476 2.838 -29.024 1.00 83.19 102 VAL A N 1
ATOM 825 C CA . VAL A 1 102 ? 11.754 2.735 -28.320 1.00 83.19 102 VAL A CA 1
ATOM 826 C C . VAL A 1 102 ? 12.184 1.285 -28.387 1.00 83.19 102 VAL A C 1
ATOM 828 O O . VAL A 1 102 ? 11.433 0.400 -27.985 1.00 83.19 102 VAL A O 1
ATOM 831 N N . ASP A 1 103 ? 13.361 1.060 -28.950 1.00 76.56 103 ASP A N 1
ATOM 832 C CA . ASP A 1 103 ? 13.903 -0.275 -29.171 1.00 76.56 103 ASP A CA 1
ATOM 833 C C . ASP A 1 103 ? 14.771 -0.691 -27.981 1.00 76.56 103 ASP A C 1
ATOM 835 O O . ASP A 1 103 ? 15.395 0.157 -27.341 1.00 76.56 103 ASP A O 1
ATOM 839 N N . GLY A 1 104 ? 14.853 -1.981 -27.675 1.00 67.00 104 GLY A N 1
ATOM 840 C CA . GLY A 1 104 ? 15.878 -2.484 -26.760 1.00 67.00 104 GLY A CA 1
ATOM 841 C C . GLY A 1 104 ? 17.143 -2.966 -27.477 1.00 67.00 104 GLY A C 1
ATOM 842 O O . GLY A 1 104 ? 17.391 -2.573 -28.618 1.00 67.00 104 GLY A O 1
ATOM 843 N N . PRO A 1 105 ? 17.992 -3.776 -26.813 1.00 56.44 105 PRO A N 1
ATOM 844 C CA . PRO A 1 105 ? 17.784 -4.395 -25.495 1.00 56.44 105 PRO A CA 1
ATOM 845 C C . PRO A 1 105 ? 17.855 -3.409 -24.320 1.00 56.44 105 PRO A C 1
ATOM 847 O O . PRO A 1 105 ? 17.338 -3.699 -23.247 1.00 56.44 105 PRO A O 1
ATOM 850 N N . THR A 1 106 ? 18.447 -2.227 -24.518 1.00 65.94 106 THR A N 1
ATOM 851 C CA . THR A 1 106 ? 18.407 -1.123 -23.552 1.00 65.94 106 THR A CA 1
ATOM 852 C C . THR A 1 106 ? 18.361 0.206 -24.288 1.00 65.94 106 THR A C 1
ATOM 854 O O . THR A 1 106 ? 19.292 0.532 -25.029 1.00 65.94 106 THR A O 1
ATOM 857 N N . SER A 1 107 ? 17.333 0.999 -24.007 1.00 72.56 107 SER A N 1
ATOM 858 C CA . SER A 1 107 ? 17.264 2.406 -24.362 1.00 72.56 107 SER A CA 1
ATOM 859 C C . SER A 1 107 ? 17.149 3.279 -23.120 1.00 72.56 107 SER A C 1
ATOM 861 O O . SER A 1 107 ? 16.312 3.038 -22.260 1.00 72.56 107 SER A O 1
ATOM 863 N N . LEU A 1 108 ? 17.977 4.313 -23.028 1.00 73.56 108 LEU A N 1
ATOM 864 C CA . LEU A 1 108 ? 17.888 5.339 -21.991 1.00 73.56 108 LEU A CA 1
ATOM 865 C C . LEU A 1 108 ? 17.763 6.679 -22.686 1.00 73.56 108 LEU A C 1
ATOM 867 O O . LEU A 1 108 ? 18.675 7.049 -23.417 1.00 73.56 108 LEU A O 1
ATOM 871 N N . ILE A 1 109 ? 16.682 7.396 -22.422 1.00 77.38 109 ILE A N 1
ATOM 872 C CA . ILE A 1 109 ? 16.509 8.793 -22.800 1.00 77.38 109 ILE A CA 1
ATOM 873 C C . ILE A 1 109 ? 16.707 9.594 -21.522 1.00 77.38 109 ILE A C 1
ATOM 875 O O . ILE A 1 109 ? 15.905 9.483 -20.595 1.00 77.38 109 ILE A O 1
ATOM 879 N N . GLY A 1 110 ? 17.806 10.341 -21.463 1.00 62.69 110 GLY A N 1
ATOM 880 C CA . GLY A 1 110 ? 18.183 11.095 -20.271 1.00 62.69 110 GLY A CA 1
ATOM 881 C C . GLY A 1 110 ? 17.157 12.160 -19.884 1.00 62.69 110 GLY A C 1
ATOM 882 O O . GLY A 1 110 ? 16.260 12.496 -20.662 1.00 62.69 110 GLY A O 1
ATOM 883 N N . ALA A 1 111 ? 17.323 12.698 -18.677 1.00 69.19 111 ALA A N 1
ATOM 884 C CA . ALA A 1 111 ? 16.487 13.765 -18.142 1.00 69.19 111 ALA A CA 1
ATOM 885 C C . ALA A 1 111 ? 16.350 14.933 -19.134 1.00 69.19 111 ALA A C 1
ATOM 887 O O . ALA A 1 111 ? 17.341 15.512 -19.590 1.00 69.19 111 ALA A O 1
ATOM 888 N N . HIS A 1 112 ? 15.108 15.238 -19.496 1.00 68.62 112 HIS A N 1
ATOM 889 C CA . HIS A 1 112 ? 14.732 16.295 -20.424 1.00 68.62 112 HIS A CA 1
ATOM 890 C C . HIS A 1 112 ? 13.366 16.875 -20.054 1.00 68.62 112 HIS A C 1
ATOM 892 O O . HIS A 1 112 ? 12.632 16.328 -19.239 1.00 68.62 112 HIS A O 1
ATOM 898 N N . ARG A 1 113 ? 13.025 18.005 -20.668 1.00 70.25 113 ARG A N 1
ATOM 899 C CA . ARG A 1 113 ? 11.713 18.648 -20.562 1.00 70.25 113 ARG A CA 1
ATOM 900 C C . ARG A 1 113 ? 11.416 19.452 -21.814 1.00 70.25 113 ARG A C 1
ATOM 902 O O . ARG A 1 113 ? 12.327 19.772 -22.582 1.00 70.25 113 ARG A O 1
ATOM 909 N N . SER A 1 114 ? 10.160 19.832 -21.995 1.00 68.12 114 SER A N 1
ATOM 910 C CA . SER A 1 114 ? 9.783 20.786 -23.027 1.00 68.12 114 SER A CA 1
ATOM 911 C C . SER A 1 114 ? 10.407 22.147 -22.779 1.00 68.12 114 SER A C 1
ATOM 913 O O . SER A 1 114 ? 10.449 22.632 -21.650 1.00 68.12 114 SER A O 1
ATOM 915 N N . ASN A 1 115 ? 10.727 22.843 -23.867 1.00 61.47 115 ASN A N 1
ATOM 916 C CA . ASN A 1 115 ? 10.900 24.295 -23.822 1.00 61.47 115 ASN A CA 1
ATOM 917 C C . ASN A 1 115 ? 9.549 25.037 -23.828 1.00 61.47 115 ASN A C 1
ATOM 919 O O . ASN A 1 115 ? 9.515 26.244 -23.617 1.00 61.47 115 ASN A O 1
ATOM 923 N N . LEU A 1 116 ? 8.437 24.329 -24.067 1.00 64.75 116 LEU A N 1
ATOM 924 C CA . LEU A 1 116 ? 7.083 24.874 -24.033 1.00 64.75 116 LEU A CA 1
ATOM 925 C C . LEU A 1 116 ? 6.421 24.505 -22.701 1.00 64.75 116 LEU A C 1
ATOM 927 O O . LEU A 1 116 ? 6.041 23.357 -22.494 1.00 64.75 116 LEU A O 1
ATOM 931 N N . GLN A 1 117 ? 6.241 25.490 -21.821 1.00 64.06 117 GLN A N 1
ATOM 932 C CA . GLN A 1 117 ? 5.647 25.333 -20.480 1.00 64.06 117 GLN A CA 1
ATOM 933 C C . GLN A 1 117 ? 4.131 25.026 -20.494 1.00 64.06 117 GLN A C 1
ATOM 935 O O . GLN A 1 117 ? 3.471 25.053 -19.467 1.00 64.06 117 GLN A O 1
ATOM 940 N N . GLU A 1 118 ? 3.564 24.747 -21.668 1.00 73.94 118 GLU A N 1
ATOM 941 C CA . GLU A 1 118 ? 2.121 24.682 -21.920 1.00 73.94 118 GLU A CA 1
ATOM 942 C C . GLU A 1 118 ? 1.689 23.348 -22.546 1.00 73.94 118 GLU A C 1
ATOM 944 O O . GLU A 1 118 ? 0.614 23.260 -23.141 1.00 73.94 118 GLU A O 1
ATOM 949 N N . ARG A 1 119 ? 2.542 22.317 -22.505 1.00 79.38 119 ARG A N 1
ATOM 950 C CA . ARG A 1 119 ? 2.340 21.075 -23.259 1.00 79.38 119 ARG A CA 1
ATOM 951 C C . ARG A 1 119 ? 1.978 19.908 -22.349 1.00 79.38 119 ARG A C 1
ATOM 953 O O . ARG A 1 119 ? 2.840 19.343 -21.680 1.00 79.38 119 ARG A O 1
ATOM 960 N N . LEU A 1 120 ? 0.726 19.470 -22.442 1.00 86.81 120 LEU A N 1
ATOM 961 C CA . LEU A 1 120 ? 0.257 18.248 -21.798 1.00 86.81 120 LEU A CA 1
ATOM 962 C C . LEU A 1 120 ? 0.356 17.074 -22.784 1.00 86.81 120 LEU A C 1
ATOM 964 O O . LEU A 1 120 ? -0.148 17.153 -23.908 1.00 86.81 120 LEU A O 1
ATOM 968 N N . ARG A 1 121 ? 1.006 15.981 -22.376 1.00 90.62 121 ARG A N 1
ATOM 969 C CA . ARG A 1 121 ? 1.221 14.787 -23.201 1.00 90.62 121 ARG A CA 1
ATOM 970 C C . ARG A 1 121 ? 0.369 13.625 -22.715 1.00 90.62 121 ARG A C 1
ATOM 972 O O . ARG A 1 121 ? 0.529 13.162 -21.592 1.00 90.62 121 ARG A O 1
ATOM 979 N N . LEU A 1 122 ? -0.475 13.099 -23.596 1.00 91.25 122 LEU A N 1
ATOM 980 C CA . LEU A 1 122 ? -1.094 11.788 -23.443 1.00 91.25 122 LEU A CA 1
ATOM 981 C C . LEU A 1 122 ? -0.171 10.741 -24.045 1.00 91.25 122 LEU A C 1
ATOM 983 O O . LEU A 1 122 ? 0.204 10.828 -25.218 1.00 91.25 122 LEU A O 1
ATOM 987 N N . ASN A 1 123 ? 0.146 9.730 -23.252 1.00 91.06 123 ASN A N 1
ATOM 988 C CA . ASN A 1 123 ? 0.867 8.557 -23.697 1.00 91.06 123 ASN A CA 1
ATOM 989 C C . ASN A 1 123 ? -0.067 7.342 -23.686 1.00 91.06 123 ASN A C 1
ATOM 991 O O . ASN A 1 123 ? -0.743 7.058 -22.695 1.00 91.06 123 ASN A O 1
ATOM 995 N N . CYS A 1 124 ? -0.119 6.637 -24.811 1.00 87.88 124 CYS A N 1
ATOM 996 C CA . CYS A 1 124 ? -0.938 5.452 -25.013 1.00 87.88 124 CYS A CA 1
ATOM 997 C C . CYS A 1 124 ? -0.033 4.297 -25.460 1.00 87.88 124 CYS A C 1
ATOM 999 O O . CYS A 1 124 ? 0.224 4.159 -26.660 1.00 87.88 124 CYS A O 1
ATOM 1001 N N . PRO A 1 125 ? 0.450 3.450 -24.541 1.00 86.75 125 PRO A N 1
ATOM 1002 C CA . PRO A 1 125 ? 1.272 2.297 -24.884 1.00 86.75 125 PRO A CA 1
ATOM 1003 C C . PRO A 1 125 ? 0.469 1.296 -25.726 1.00 86.75 125 PRO A C 1
ATOM 1005 O O . PRO A 1 125 ? -0.514 0.707 -25.269 1.00 86.75 125 PRO A O 1
ATOM 1008 N N . VAL A 1 126 ? 0.885 1.133 -26.983 1.00 78.81 126 VAL A N 1
ATOM 1009 C CA . VAL A 1 126 ? 0.244 0.268 -27.988 1.00 78.81 126 VAL A CA 1
ATOM 1010 C C . VAL A 1 126 ? 0.850 -1.134 -27.936 1.00 78.81 126 VAL A C 1
ATOM 1012 O O . VAL A 1 126 ? 0.137 -2.131 -28.030 1.00 78.81 126 VAL A O 1
ATOM 1015 N N . LEU A 1 127 ? 2.170 -1.193 -27.755 1.00 79.88 127 LEU A N 1
ATOM 1016 C CA . LEU A 1 127 ? 2.951 -2.411 -27.604 1.00 79.88 127 LEU A CA 1
ATOM 1017 C C . LEU A 1 127 ? 3.913 -2.220 -26.435 1.00 79.88 127 LEU A C 1
ATOM 1019 O O . LEU A 1 127 ? 4.752 -1.322 -26.471 1.00 79.88 127 LEU A O 1
ATOM 1023 N N . VAL A 1 128 ? 3.800 -3.081 -25.433 1.00 82.00 128 VAL A N 1
ATOM 1024 C CA . VAL A 1 128 ? 4.787 -3.246 -24.364 1.00 82.00 128 VAL A CA 1
ATOM 1025 C C . VAL A 1 128 ? 5.033 -4.750 -24.275 1.00 82.00 128 VAL A C 1
ATOM 1027 O O . VAL A 1 128 ? 4.090 -5.463 -23.931 1.00 82.00 128 VAL A O 1
ATOM 1030 N N . PRO A 1 129 ? 6.209 -5.256 -24.679 1.00 75.06 129 PRO A N 1
ATOM 1031 C CA . PRO A 1 129 ? 6.496 -6.685 -24.585 1.00 75.06 129 PRO A CA 1
ATOM 1032 C C . PRO A 1 129 ? 6.459 -7.184 -23.136 1.00 75.06 129 PRO A C 1
ATOM 1034 O O . PRO A 1 129 ? 6.923 -6.484 -22.237 1.00 75.06 129 PRO A O 1
ATOM 1037 N N . ASP A 1 130 ? 5.972 -8.405 -22.915 1.00 67.38 130 ASP A N 1
ATOM 1038 C CA . ASP A 1 130 ? 5.785 -8.973 -21.567 1.00 67.38 130 ASP A CA 1
ATOM 1039 C C . ASP A 1 130 ? 7.110 -9.168 -20.798 1.00 67.38 130 ASP A C 1
ATOM 1041 O O . ASP A 1 130 ? 7.132 -9.154 -19.567 1.00 67.38 130 ASP A O 1
ATOM 1045 N N . ASN A 1 131 ? 8.228 -9.294 -21.524 1.00 66.62 131 ASN A N 1
ATOM 1046 C CA . ASN A 1 131 ? 9.590 -9.366 -20.980 1.00 66.62 131 ASN A CA 1
ATOM 1047 C C . ASN A 1 131 ? 10.330 -8.015 -21.043 1.00 66.62 131 ASN A C 1
ATOM 1049 O O . ASN A 1 131 ? 11.555 -7.977 -20.945 1.00 66.62 131 ASN A O 1
ATOM 1053 N N . SER A 1 132 ? 9.616 -6.901 -21.232 1.00 74.25 132 SER A N 1
ATOM 1054 C CA . SER A 1 132 ? 10.212 -5.562 -21.247 1.00 74.25 132 SER A CA 1
ATOM 1055 C C . SER A 1 132 ? 9.912 -4.771 -19.978 1.00 74.25 132 SER A C 1
ATOM 1057 O O . SER A 1 132 ? 8.850 -4.899 -19.375 1.00 74.25 132 SER A O 1
ATOM 1059 N N . SER A 1 133 ? 10.851 -3.914 -19.592 1.00 81.69 133 SER A N 1
ATOM 1060 C CA . SER A 1 133 ? 10.624 -2.824 -18.650 1.00 81.69 133 SER A CA 1
ATOM 1061 C C . SER A 1 133 ? 10.640 -1.520 -19.436 1.00 81.69 133 SER A C 1
ATOM 1063 O O . SER A 1 133 ? 11.510 -1.299 -20.274 1.00 81.69 133 SER A O 1
ATOM 1065 N N . SER A 1 134 ? 9.675 -0.634 -19.222 1.00 85.38 134 SER A N 1
ATOM 1066 C CA . SER A 1 134 ? 9.765 0.738 -19.719 1.00 85.38 134 SER A CA 1
ATOM 1067 C C . SER A 1 134 ? 9.198 1.661 -18.662 1.00 85.38 134 SER A C 1
ATOM 1069 O O . SER A 1 134 ? 8.034 1.531 -18.302 1.00 85.38 134 SER A O 1
ATOM 1071 N N . VAL A 1 135 ? 10.025 2.559 -18.139 1.00 86.62 135 VAL A N 1
ATOM 1072 C CA . VAL A 1 135 ? 9.711 3.382 -16.973 1.00 86.62 135 VAL A CA 1
ATOM 1073 C C . VAL A 1 135 ? 10.019 4.836 -17.292 1.00 86.62 135 VAL A C 1
ATOM 1075 O O . VAL A 1 135 ? 11.168 5.184 -17.568 1.00 86.62 135 VAL A O 1
ATOM 1078 N N . LEU A 1 136 ? 8.984 5.677 -17.266 1.00 87.81 136 LEU A N 1
ATOM 1079 C CA . LEU A 1 136 ? 9.122 7.130 -17.266 1.00 87.81 136 LEU A CA 1
ATOM 1080 C C . LEU A 1 136 ? 9.378 7.580 -15.830 1.00 87.81 136 LEU A C 1
ATOM 1082 O O . LEU A 1 136 ? 8.579 7.272 -14.954 1.00 87.81 136 LEU A O 1
ATOM 1086 N N . ARG A 1 137 ? 10.452 8.313 -15.572 1.00 76.88 137 ARG A N 1
ATOM 1087 C CA . ARG A 1 137 ? 10.766 8.832 -14.240 1.00 76.88 137 ARG A CA 1
ATOM 1088 C C . ARG A 1 137 ? 10.700 10.343 -14.241 1.00 76.88 137 ARG A C 1
ATOM 1090 O O . ARG A 1 137 ? 11.225 10.977 -15.149 1.00 76.88 137 ARG A O 1
ATOM 1097 N N . PHE A 1 138 ? 10.106 10.893 -13.196 1.00 77.44 138 PHE A N 1
ATOM 1098 C CA . PHE A 1 138 ? 1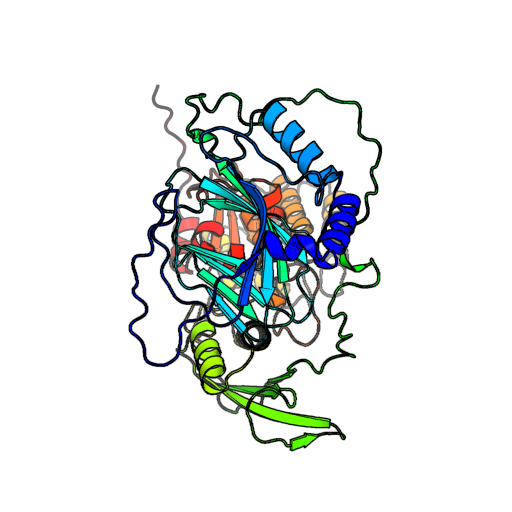0.140 12.302 -12.831 1.00 77.44 138 PHE A CA 1
ATOM 1099 C C . PHE A 1 138 ? 11.003 12.395 -11.572 1.00 77.44 138 PHE A C 1
ATOM 1101 O O . PHE A 1 138 ? 10.521 12.042 -10.488 1.00 77.44 138 PHE A O 1
ATOM 1108 N N . PRO A 1 139 ? 12.288 12.777 -11.695 1.00 63.84 139 PRO A N 1
ATOM 1109 C CA . PRO A 1 139 ? 13.230 12.746 -10.582 1.00 63.84 139 PRO A CA 1
ATOM 1110 C C . PRO A 1 139 ? 12.685 13.446 -9.330 1.00 63.84 139 PRO A C 1
ATOM 1112 O O . PRO A 1 139 ? 12.274 14.603 -9.379 1.00 63.84 139 PRO A O 1
ATOM 1115 N N . GLY A 1 140 ? 12.667 12.728 -8.202 1.00 61.91 140 GLY A N 1
ATOM 1116 C CA . GLY A 1 140 ? 12.184 13.247 -6.916 1.00 61.91 140 GLY A CA 1
ATOM 1117 C C . GLY A 1 140 ? 10.662 13.385 -6.785 1.00 61.91 140 GLY A C 1
ATOM 1118 O O . GLY A 1 140 ? 10.205 13.909 -5.772 1.00 61.91 140 GLY A O 1
ATOM 1119 N N . PHE A 1 141 ? 9.882 12.929 -7.770 1.00 67.50 141 PHE A N 1
ATOM 1120 C CA . PHE A 1 141 ? 8.424 13.044 -7.756 1.00 67.50 141 PHE A CA 1
ATOM 1121 C C . PHE A 1 141 ? 7.718 11.698 -7.937 1.00 67.50 141 PHE A C 1
ATOM 1123 O O . PHE A 1 141 ? 7.015 11.260 -7.031 1.00 67.50 141 PHE A O 1
ATOM 1130 N N . MET A 1 142 ? 7.895 11.037 -9.086 1.00 73.31 142 MET A N 1
ATOM 1131 C CA . MET A 1 142 ? 7.228 9.762 -9.364 1.00 73.31 142 MET A CA 1
ATOM 1132 C C . MET A 1 142 ? 7.937 8.947 -10.446 1.00 73.31 142 MET A C 1
ATOM 1134 O O . MET A 1 142 ? 8.620 9.498 -11.308 1.00 73.31 142 MET A O 1
ATOM 1138 N N . GLU A 1 143 ? 7.699 7.640 -10.462 1.00 80.81 143 GLU A N 1
ATOM 1139 C CA . GLU A 1 143 ? 8.012 6.776 -11.601 1.00 80.81 143 GLU A CA 1
ATOM 1140 C C . GLU A 1 143 ? 6.720 6.176 -12.163 1.00 80.81 143 GLU A C 1
ATOM 1142 O O . GLU A 1 143 ? 5.787 5.880 -11.423 1.00 80.81 143 GLU A O 1
ATOM 1147 N N . HIS A 1 144 ? 6.652 6.005 -13.481 1.00 82.25 144 HIS A N 1
ATOM 1148 C CA . HIS A 1 144 ? 5.501 5.448 -14.176 1.00 82.25 144 HIS A CA 1
ATOM 1149 C C . HIS A 1 144 ? 5.940 4.335 -15.126 1.00 82.25 144 HIS A C 1
ATOM 1151 O O . HIS A 1 144 ? 6.592 4.580 -16.148 1.00 82.25 144 HIS A O 1
ATOM 1157 N N . ALA A 1 145 ? 5.564 3.100 -14.798 1.00 85.12 145 ALA A N 1
ATOM 1158 C CA . ALA A 1 145 ? 5.790 1.945 -15.653 1.00 85.12 145 ALA A CA 1
ATOM 1159 C C . ALA A 1 145 ? 4.773 1.923 -16.802 1.00 85.12 145 ALA A C 1
ATOM 1161 O O . ALA A 1 145 ? 3.563 1.975 -16.589 1.00 85.12 145 ALA A O 1
ATOM 1162 N N . TYR A 1 146 ? 5.258 1.808 -18.036 1.00 86.25 146 TYR A N 1
ATOM 1163 C CA . TYR A 1 146 ? 4.399 1.663 -19.203 1.00 86.25 146 TYR A CA 1
ATOM 1164 C C . TYR A 1 146 ? 3.716 0.309 -19.135 1.00 86.25 146 TYR A C 1
ATOM 1166 O O . TYR A 1 146 ? 4.367 -0.732 -19.185 1.00 86.25 146 TYR A O 1
ATOM 1174 N N . GLN A 1 147 ? 2.393 0.333 -19.101 1.00 79.00 147 GLN A N 1
ATOM 1175 C CA . GLN A 1 147 ? 1.583 -0.866 -19.198 1.00 79.00 147 GLN A CA 1
ATOM 1176 C C . GLN A 1 147 ? 0.766 -0.819 -20.480 1.00 79.00 147 GLN A C 1
ATOM 1178 O O . GLN A 1 147 ? 0.185 0.198 -20.865 1.00 79.00 147 GLN A O 1
ATOM 1183 N N . LYS A 1 148 ? 0.727 -1.957 -21.158 1.00 76.31 148 LYS A N 1
ATOM 1184 C CA . LYS A 1 148 ? -0.039 -2.164 -22.381 1.00 76.31 148 LYS A CA 1
ATOM 1185 C C . LYS A 1 148 ? -1.500 -1.742 -22.184 1.00 76.31 148 LYS A C 1
ATOM 1187 O O . LYS A 1 148 ? -2.171 -2.212 -21.272 1.00 76.31 148 LYS A O 1
ATOM 1192 N N . GLY A 1 149 ? -1.993 -0.838 -23.034 1.00 70.12 149 GLY A N 1
ATOM 1193 C CA . GLY A 1 149 ? -3.379 -0.358 -22.977 1.00 70.12 149 GLY A CA 1
ATOM 1194 C C . GLY A 1 149 ? -3.710 0.589 -21.814 1.00 70.12 149 GLY A C 1
ATOM 1195 O O . GLY A 1 149 ? -4.816 1.128 -21.790 1.00 70.12 149 GLY A O 1
ATOM 1196 N N . LYS A 1 150 ? -2.777 0.862 -20.892 1.00 77.81 150 LYS A N 1
ATOM 1197 C CA . LYS A 1 150 ? -2.963 1.824 -19.796 1.00 77.81 150 LYS A CA 1
ATOM 1198 C C . LYS A 1 150 ? -2.440 3.188 -20.209 1.00 77.81 150 LYS A C 1
ATOM 1200 O O . LYS A 1 150 ? -1.260 3.357 -20.494 1.00 77.81 150 LYS A O 1
ATOM 1205 N N . TRP A 1 151 ? -3.345 4.149 -20.312 1.00 83.00 151 TRP A N 1
ATOM 1206 C CA . TRP A 1 151 ? -3.025 5.474 -20.822 1.00 83.00 151 TRP A CA 1
ATOM 1207 C C . TRP A 1 151 ? -2.843 6.439 -19.673 1.00 83.00 151 TRP A C 1
ATOM 1209 O O . TRP A 1 151 ? -3.551 6.346 -18.672 1.00 83.00 151 TRP A O 1
ATOM 1219 N N . PHE A 1 152 ? -1.947 7.396 -19.850 1.00 83.62 152 PHE A N 1
ATOM 1220 C CA . PHE A 1 152 ? -1.665 8.376 -18.819 1.00 83.62 152 PHE A CA 1
ATOM 1221 C C . PHE A 1 152 ? -1.319 9.723 -19.436 1.00 83.62 152 PHE A C 1
ATOM 1223 O O . PHE A 1 152 ? -0.749 9.810 -20.527 1.00 83.62 152 PHE A O 1
ATOM 1230 N N . TRP A 1 153 ? -1.698 10.773 -18.720 1.00 89.00 153 TRP A N 1
ATOM 1231 C CA . TRP A 1 153 ? -1.301 12.136 -19.024 1.00 89.00 153 TRP A CA 1
ATOM 1232 C C . TRP A 1 153 ? -0.112 12.513 -18.156 1.00 89.00 153 TRP A C 1
ATOM 1234 O O . TRP A 1 153 ? -0.047 12.126 -16.993 1.00 89.00 153 TRP A O 1
ATOM 1244 N N . PHE A 1 154 ? 0.793 13.307 -18.706 1.00 85.19 154 PHE A N 1
ATOM 1245 C CA . PHE A 1 154 ? 1.785 14.010 -17.915 1.00 85.19 154 PHE A CA 1
ATOM 1246 C C . PHE A 1 154 ? 2.102 15.362 -18.537 1.00 85.19 154 PHE A C 1
ATOM 1248 O O . PHE A 1 154 ? 1.941 15.570 -19.743 1.00 85.19 154 PHE A O 1
ATOM 1255 N N . ASP A 1 155 ? 2.533 16.287 -17.693 1.00 85.19 155 ASP A N 1
ATOM 1256 C CA . ASP A 1 155 ? 2.995 17.592 -18.131 1.00 85.19 155 ASP A CA 1
ATOM 1257 C C . ASP A 1 155 ? 4.452 17.482 -18.580 1.00 85.19 155 ASP A C 1
ATOM 1259 O O . ASP A 1 155 ? 5.341 17.085 -17.825 1.00 85.19 155 ASP A O 1
ATOM 1263 N N . GLU A 1 156 ? 4.688 17.793 -19.850 1.00 81.38 156 GLU A N 1
ATOM 1264 C CA . GLU A 1 156 ? 5.991 17.610 -20.469 1.00 81.38 156 GLU A CA 1
ATOM 1265 C C . GLU A 1 156 ? 6.973 18.738 -20.128 1.00 81.38 156 GLU A C 1
ATOM 1267 O O . GLU A 1 156 ? 8.167 18.621 -20.400 1.00 81.38 156 GLU A O 1
ATOM 1272 N N . SER A 1 157 ? 6.493 19.816 -19.499 1.00 75.12 157 SER A N 1
ATOM 1273 C CA . SER A 1 157 ? 7.327 20.899 -18.972 1.00 75.12 157 SER A CA 1
ATOM 1274 C C . SER A 1 157 ? 8.163 20.485 -17.753 1.00 75.12 157 SER A C 1
ATOM 1276 O O . SER A 1 157 ? 9.204 21.097 -17.487 1.00 75.12 157 SER A O 1
ATOM 1278 N N . TYR A 1 158 ? 7.755 19.428 -17.046 1.00 75.25 158 TYR A N 1
ATOM 1279 C CA . TYR A 1 158 ? 8.516 18.861 -15.937 1.00 75.25 158 TYR A CA 1
ATOM 1280 C C . TYR A 1 158 ? 9.684 18.031 -16.454 1.00 75.25 158 TYR A C 1
ATOM 1282 O O . TYR A 1 158 ? 9.599 17.396 -17.503 1.00 75.25 158 TYR A O 1
ATOM 1290 N N . GLU A 1 159 ? 10.790 18.035 -15.713 1.00 77.56 159 GLU A N 1
ATOM 1291 C CA . GLU A 1 159 ? 11.936 17.192 -16.038 1.00 77.56 159 GLU A CA 1
ATOM 1292 C C . GLU A 1 159 ? 11.577 15.712 -15.874 1.00 77.56 159 GLU A C 1
ATOM 1294 O O . GLU A 1 159 ? 11.034 15.299 -14.849 1.00 77.56 159 GLU A O 1
ATOM 1299 N N . HIS A 1 160 ? 11.861 14.924 -16.907 1.00 77.06 160 HIS A N 1
ATOM 1300 C CA . HIS A 1 160 ? 11.587 13.497 -16.950 1.00 77.06 160 HIS A CA 1
ATOM 1301 C C . HIS A 1 160 ? 12.640 12.739 -17.759 1.00 77.06 160 HIS A C 1
ATOM 1303 O O . HIS A 1 160 ? 13.244 13.267 -18.690 1.00 77.06 160 HIS A O 1
ATOM 1309 N N . GLU A 1 161 ? 12.839 11.470 -17.432 1.00 81.06 161 GLU A N 1
ATOM 1310 C CA . GLU A 1 161 ? 13.705 10.538 -18.156 1.00 81.06 161 GLU A CA 1
ATOM 1311 C C . GLU A 1 161 ? 12.963 9.234 -18.456 1.00 81.06 161 GLU A C 1
ATOM 1313 O O . GLU A 1 161 ? 11.965 8.913 -17.816 1.00 81.06 161 GLU A O 1
ATOM 1318 N N . LEU A 1 162 ? 13.421 8.474 -19.449 1.00 85.31 162 LEU A N 1
ATOM 1319 C CA . LEU A 1 162 ? 12.809 7.200 -19.825 1.00 85.31 162 LEU A CA 1
ATOM 1320 C C . LEU A 1 162 ? 13.879 6.115 -19.901 1.00 85.31 162 LEU A C 1
ATOM 1322 O O . LEU A 1 162 ? 14.792 6.200 -20.720 1.00 85.31 162 LEU A O 1
ATOM 1326 N N . LEU A 1 163 ? 13.719 5.063 -19.104 1.00 80.81 163 LEU A N 1
ATOM 1327 C CA . LEU A 1 163 ? 14.500 3.835 -19.218 1.00 80.81 163 LEU A CA 1
ATOM 1328 C C . LEU A 1 163 ? 13.633 2.752 -19.856 1.00 80.81 163 LEU A C 1
ATOM 1330 O O . LEU A 1 163 ? 12.494 2.543 -19.451 1.00 80.81 163 LEU A O 1
ATOM 1334 N N . HIS A 1 164 ? 14.159 2.063 -20.858 1.00 82.50 164 HIS A N 1
ATOM 1335 C CA . HIS A 1 164 ? 13.524 0.920 -21.492 1.00 82.50 164 HIS A CA 1
ATOM 1336 C C . HIS A 1 164 ? 14.515 -0.228 -21.643 1.00 82.50 164 HIS A C 1
ATOM 1338 O O . HIS A 1 164 ? 15.640 -0.029 -22.089 1.00 82.50 164 HIS A O 1
ATOM 1344 N N . GLU A 1 165 ? 14.082 -1.432 -21.313 1.00 77.62 165 GLU A N 1
ATOM 1345 C CA . GLU A 1 165 ? 14.825 -2.672 -21.481 1.00 77.62 165 GLU A CA 1
ATOM 1346 C C . GLU A 1 165 ? 13.891 -3.749 -22.039 1.00 77.62 165 GLU A C 1
ATOM 1348 O O . GLU A 1 165 ? 12.720 -3.782 -21.671 1.00 77.62 165 GLU A O 1
ATOM 1353 N N . GLY A 1 166 ? 14.384 -4.631 -22.909 1.00 75.12 166 GLY A N 1
ATOM 1354 C CA . GLY A 1 166 ? 13.597 -5.715 -23.521 1.00 75.12 166 GLY A CA 1
ATOM 1355 C C . GLY A 1 166 ? 13.285 -5.509 -25.007 1.00 75.12 166 GLY A C 1
ATOM 1356 O O . GLY A 1 166 ? 14.062 -4.895 -25.725 1.00 75.12 166 GLY A O 1
ATOM 1357 N N . GLY A 1 167 ? 12.187 -6.080 -25.508 1.00 73.25 167 GLY A N 1
ATOM 1358 C CA . GLY A 1 167 ? 11.784 -5.921 -26.915 1.00 73.25 167 GLY A CA 1
ATOM 1359 C C . GLY A 1 167 ? 11.235 -4.522 -27.225 1.00 73.25 167 GLY A C 1
ATOM 1360 O O . GLY A 1 167 ? 10.843 -3.802 -26.312 1.00 73.25 167 GLY A O 1
ATOM 1361 N N . MET A 1 168 ? 11.137 -4.159 -28.511 1.00 82.81 168 MET A N 1
ATOM 1362 C CA . MET A 1 168 ? 10.622 -2.851 -28.945 1.00 82.81 168 MET A CA 1
ATOM 1363 C C . MET A 1 168 ? 9.267 -2.511 -28.304 1.00 82.81 168 MET A C 1
ATOM 1365 O O . MET A 1 168 ? 8.287 -3.247 -28.435 1.00 82.81 168 MET A O 1
ATOM 1369 N N . ARG A 1 169 ? 9.182 -1.324 -27.702 1.00 88.25 169 ARG A N 1
ATOM 1370 C CA . ARG A 1 169 ? 7.943 -0.745 -27.180 1.00 88.25 169 ARG A CA 1
ATOM 1371 C C . ARG A 1 169 ? 7.428 0.357 -28.096 1.00 88.25 169 ARG A C 1
ATOM 1373 O O . ARG A 1 169 ? 8.136 1.326 -28.372 1.00 88.25 169 ARG A O 1
ATOM 1380 N N . ALA A 1 170 ? 6.153 0.282 -28.469 1.00 87.44 170 ALA A N 1
ATOM 1381 C CA . ALA A 1 170 ? 5.470 1.302 -29.261 1.00 87.44 170 ALA A CA 1
ATOM 1382 C C . ALA A 1 170 ? 4.390 2.031 -28.450 1.00 87.44 170 ALA A C 1
ATOM 1384 O O . ALA A 1 170 ? 3.650 1.433 -27.666 1.00 87.44 170 ALA A O 1
ATOM 1385 N N . SER A 1 171 ? 4.261 3.338 -28.647 1.00 89.88 171 SER A N 1
ATOM 1386 C CA . SER A 1 171 ? 3.272 4.174 -27.968 1.00 89.88 171 SER A CA 1
ATOM 1387 C C . SER A 1 171 ? 2.713 5.223 -28.916 1.00 89.88 171 SER A C 1
ATOM 1389 O O . SER A 1 171 ? 3.456 5.867 -29.651 1.00 89.88 171 SER A O 1
ATOM 1391 N N . PHE A 1 172 ? 1.402 5.418 -28.891 1.00 89.25 172 PHE A N 1
ATOM 1392 C CA . PHE A 1 172 ? 0.781 6.583 -29.495 1.00 89.25 172 PHE A CA 1
ATOM 1393 C C . PHE A 1 172 ? 0.899 7.749 -28.515 1.00 89.25 172 PHE A C 1
ATOM 1395 O O . PHE A 1 172 ? 0.553 7.624 -27.344 1.00 89.25 172 PHE A O 1
ATOM 1402 N N . ILE A 1 173 ? 1.416 8.869 -28.998 1.00 91.62 173 ILE A N 1
ATOM 1403 C CA . ILE A 1 173 ? 1.625 10.086 -28.227 1.00 91.62 173 ILE A CA 1
ATOM 1404 C C . ILE A 1 173 ? 0.739 11.174 -28.820 1.00 91.62 173 ILE A C 1
ATOM 1406 O O . ILE A 1 173 ? 0.783 11.418 -30.027 1.00 91.62 173 ILE A O 1
ATOM 1410 N N . LEU A 1 174 ? -0.027 11.847 -27.966 1.00 91.38 174 LEU A N 1
ATOM 1411 C CA . LEU A 1 174 ? -0.831 13.012 -28.316 1.00 91.38 174 LEU A CA 1
ATOM 1412 C C . LEU A 1 174 ? -0.443 14.173 -27.400 1.00 91.38 174 LEU A C 1
ATOM 1414 O O . LEU A 1 174 ? -0.692 14.129 -26.201 1.00 91.38 174 LEU A O 1
ATOM 1418 N N . ASP A 1 175 ? 0.144 15.215 -27.975 1.00 89.62 175 ASP A N 1
ATOM 1419 C CA . ASP A 1 175 ? 0.395 16.470 -27.277 1.00 89.62 175 ASP A CA 1
ATOM 1420 C C . ASP A 1 175 ? -0.756 17.441 -27.530 1.00 89.62 175 ASP A C 1
ATOM 1422 O O . ASP A 1 175 ? -1.151 17.678 -28.680 1.00 89.62 175 ASP A O 1
ATOM 1426 N N . VAL A 1 176 ? -1.247 18.044 -26.454 1.00 88.31 176 VAL A N 1
ATOM 1427 C CA . VAL A 1 176 ? -2.248 19.110 -26.483 1.00 88.31 176 VAL A CA 1
ATOM 1428 C C . VAL A 1 176 ? -1.740 20.325 -25.718 1.00 88.31 176 VAL A C 1
ATOM 1430 O O . VAL A 1 176 ? -0.888 20.201 -24.831 1.00 88.31 176 VAL A O 1
ATOM 1433 N N . ARG A 1 177 ? -2.279 21.503 -26.037 1.00 84.81 177 ARG A N 1
ATOM 1434 C CA . ARG A 1 177 ? -2.075 22.679 -25.193 1.00 84.81 177 ARG A CA 1
ATOM 1435 C C . ARG A 1 177 ? -2.762 22.457 -23.852 1.00 84.81 177 ARG A C 1
ATOM 1437 O O . ARG A 1 177 ? -3.874 21.931 -23.803 1.00 84.81 177 ARG A O 1
ATOM 1444 N N . HIS A 1 178 ? -2.096 22.853 -22.775 1.00 80.38 178 HIS A N 1
ATOM 1445 C CA . HIS A 1 178 ? -2.585 22.694 -21.418 1.00 80.38 178 HIS A CA 1
ATOM 1446 C C . HIS A 1 178 ? -3.950 23.399 -21.264 1.00 80.38 178 HIS A C 1
ATOM 1448 O O . HIS A 1 178 ? -4.015 24.624 -21.403 1.00 80.38 178 HIS A O 1
ATOM 1454 N N . PRO A 1 179 ? -5.045 22.670 -20.960 1.00 71.56 179 PRO A N 1
ATOM 1455 C CA . PRO A 1 179 ? -6.391 23.250 -20.928 1.00 71.56 179 PRO A CA 1
ATOM 1456 C C . PRO A 1 179 ? -6.558 24.390 -19.917 1.00 71.56 179 PRO A C 1
ATOM 1458 O O . PRO A 1 179 ? -7.367 25.278 -20.130 1.00 71.56 179 PRO A O 1
ATOM 1461 N N . GLY A 1 180 ? -5.761 24.419 -18.844 1.00 67.25 180 GLY A N 1
ATOM 1462 C CA . GLY A 1 180 ? -5.791 25.503 -17.851 1.00 67.25 180 GLY A CA 1
ATOM 1463 C C . GLY A 1 180 ? -5.321 26.878 -18.352 1.00 67.25 180 GLY A C 1
ATOM 1464 O O . GLY A 1 180 ? -5.357 27.833 -17.584 1.00 67.25 180 GLY A O 1
ATOM 1465 N N . LEU A 1 181 ? -4.860 26.991 -19.602 1.00 66.31 181 LEU A N 1
ATOM 1466 C CA . LEU A 1 181 ? -4.356 28.241 -20.186 1.00 66.31 181 LEU A CA 1
ATOM 1467 C C . LEU A 1 181 ? -5.384 28.979 -21.044 1.00 66.31 181 LEU A C 1
ATOM 1469 O O . LEU A 1 181 ? -5.127 30.094 -21.485 1.00 66.31 181 LEU A O 1
ATOM 1473 N N . ASP A 1 182 ? -6.548 28.385 -21.295 1.00 61.72 182 ASP A N 1
ATOM 1474 C CA . ASP A 1 182 ? -7.549 28.951 -22.203 1.00 61.72 182 ASP A CA 1
ATOM 1475 C C . ASP A 1 182 ? -8.450 30.027 -21.564 1.00 61.72 182 ASP A C 1
ATOM 1477 O O . ASP A 1 182 ? -9.449 30.440 -22.154 1.00 61.72 182 ASP A O 1
ATOM 1481 N N . GLY A 1 183 ? -8.096 30.496 -20.362 1.00 51.03 183 GLY A N 1
ATOM 1482 C CA . GLY A 1 183 ? -8.799 31.564 -19.651 1.00 51.03 183 GLY A CA 1
ATOM 1483 C C . GLY A 1 183 ? -10.205 31.192 -19.167 1.00 51.03 183 GLY A C 1
ATOM 1484 O O . GLY A 1 183 ? -10.884 32.046 -18.596 1.00 51.03 183 GLY A O 1
ATOM 1485 N N . ARG A 1 184 ? -10.661 29.944 -19.354 1.00 49.41 184 ARG A N 1
ATOM 1486 C CA . ARG A 1 184 ? -11.935 29.473 -18.803 1.00 49.41 184 ARG A CA 1
ATOM 1487 C C . ARG A 1 184 ? -11.756 29.200 -17.309 1.00 49.41 184 ARG A C 1
ATOM 1489 O O . ARG A 1 184 ? -10.879 28.443 -16.897 1.00 49.41 184 ARG A O 1
ATOM 1496 N N . THR A 1 185 ? -12.601 29.799 -16.473 1.00 39.50 185 THR A N 1
ATOM 1497 C CA . THR A 1 185 ? -12.722 29.421 -15.059 1.00 39.50 185 THR A CA 1
ATOM 1498 C C . THR A 1 185 ? -13.017 27.913 -14.965 1.00 39.50 185 THR A C 1
ATOM 1500 O O . THR A 1 185 ? -13.807 27.421 -15.772 1.00 39.50 185 THR A O 1
ATOM 1503 N N . PRO A 1 186 ? -12.473 27.159 -13.982 1.00 42.66 186 PRO A N 1
ATOM 1504 C CA . PRO A 1 186 ? -12.711 25.711 -13.824 1.00 42.66 186 PRO A CA 1
ATOM 1505 C C . PRO A 1 186 ? -14.182 25.282 -13.636 1.00 42.66 186 PRO A C 1
ATOM 1507 O O . PRO A 1 186 ? -14.473 24.112 -13.406 1.00 42.66 186 PRO A O 1
ATOM 1510 N N . SER A 1 187 ? -15.143 26.199 -13.738 1.00 35.62 187 SER A N 1
ATOM 1511 C CA . SER A 1 187 ? -16.558 25.900 -13.919 1.00 35.62 187 SER A CA 1
ATOM 1512 C C . SER A 1 187 ? -16.820 25.434 -15.359 1.00 35.62 187 SER A C 1
ATOM 1514 O O . SER A 1 187 ? -17.222 26.221 -16.214 1.00 35.62 187 SER A O 1
ATOM 1516 N N . GLY A 1 188 ? -16.576 24.146 -15.624 1.00 38.03 188 GLY A N 1
ATOM 1517 C CA . GLY A 1 188 ? -16.847 23.511 -16.923 1.00 38.03 188 GLY A CA 1
ATOM 1518 C C . GLY A 1 188 ? -15.877 22.400 -17.342 1.00 38.03 188 GLY A C 1
ATOM 1519 O O . GLY A 1 188 ? -16.069 21.799 -18.397 1.00 38.03 188 GLY A O 1
ATOM 1520 N N . SER A 1 189 ? -14.852 22.086 -16.542 1.00 36.03 189 SER A N 1
ATOM 1521 C CA . SER A 1 189 ? -13.905 20.999 -16.820 1.00 36.03 189 SER A CA 1
ATOM 1522 C C . SER A 1 189 ? -14.536 19.625 -16.565 1.00 36.03 189 SER A C 1
ATOM 1524 O O . SER A 1 189 ? -14.446 19.095 -15.470 1.00 36.03 189 SER A O 1
ATOM 1526 N N . TRP A 1 190 ? -15.220 19.054 -17.565 1.00 38.03 190 TRP A N 1
ATOM 1527 C CA . TRP A 1 190 ? -15.752 17.668 -17.619 1.00 38.03 190 TRP A CA 1
ATOM 1528 C C . TRP A 1 190 ? -16.512 17.137 -16.380 1.00 38.03 190 TRP A C 1
ATOM 1530 O O . TRP A 1 190 ? -16.845 15.960 -16.293 1.00 38.03 190 TRP A O 1
ATOM 1540 N N . ALA A 1 191 ? -16.858 18.020 -15.451 1.00 32.56 191 ALA A N 1
ATOM 1541 C CA . ALA A 1 191 ? -17.583 17.770 -14.224 1.00 32.56 191 ALA A CA 1
ATOM 1542 C C . ALA A 1 191 ? -18.882 18.576 -14.280 1.00 32.56 191 ALA A C 1
ATOM 1544 O O . ALA A 1 191 ? -19.060 19.552 -13.558 1.00 32.56 191 ALA A O 1
ATOM 1545 N N . ARG A 1 192 ? -19.752 18.198 -15.227 1.00 29.77 192 ARG A N 1
ATOM 1546 C CA . ARG A 1 192 ? -21.226 18.255 -15.158 1.00 29.77 192 ARG A CA 1
ATOM 1547 C C . ARG A 1 192 ? -21.824 17.864 -16.511 1.00 29.77 192 ARG A C 1
ATOM 1549 O O . ARG A 1 192 ? -22.041 18.690 -17.386 1.00 29.77 192 ARG A O 1
ATOM 1556 N N . SER A 1 193 ? -22.152 16.587 -16.645 1.00 30.95 193 SER A N 1
ATOM 1557 C CA . SER A 1 193 ? -23.430 16.172 -17.235 1.00 30.95 193 SER A CA 1
ATOM 1558 C C . SER A 1 193 ? -23.775 14.770 -16.735 1.00 30.95 193 SER A C 1
ATOM 1560 O O . SER A 1 193 ? -23.720 13.775 -17.448 1.00 30.95 193 SER A O 1
ATOM 1562 N N . HIS A 1 194 ? -24.199 14.694 -15.473 1.00 36.78 194 HIS A N 1
ATOM 1563 C CA . HIS A 1 194 ? -25.237 13.726 -15.138 1.00 36.78 194 HIS A CA 1
ATOM 1564 C C . HIS A 1 194 ? -26.495 14.172 -15.889 1.00 36.78 194 HIS A C 1
ATOM 1566 O O . HIS A 1 194 ? -27.188 15.042 -15.390 1.00 36.78 194 HIS A O 1
ATOM 1572 N N . MET A 1 195 ? -26.700 13.670 -17.110 1.00 31.83 195 MET A N 1
ATOM 1573 C CA . MET A 1 195 ? -27.988 13.423 -17.785 1.00 31.83 195 MET A CA 1
ATOM 1574 C C . MET A 1 195 ? -27.704 12.905 -19.207 1.00 31.83 195 MET A C 1
ATOM 1576 O O . MET A 1 195 ? -27.861 13.607 -20.198 1.00 31.83 195 MET A O 1
ATOM 1580 N N . ALA A 1 196 ? -27.285 11.644 -19.288 1.00 29.89 196 ALA A N 1
ATOM 1581 C CA . ALA A 1 196 ? -27.581 10.766 -20.416 1.00 29.89 196 ALA A CA 1
ATOM 1582 C C . ALA A 1 196 ? -27.791 9.354 -19.847 1.00 29.89 196 ALA A C 1
ATOM 1584 O O . ALA A 1 196 ? -26.950 8.465 -19.966 1.00 29.89 196 ALA A O 1
ATOM 1585 N N . ARG A 1 197 ? -28.914 9.173 -19.133 1.00 35.94 197 ARG A N 1
ATOM 1586 C CA . ARG A 1 197 ? -29.556 7.856 -19.028 1.00 35.94 197 ARG A CA 1
ATOM 1587 C C . ARG A 1 197 ? -30.062 7.539 -20.430 1.00 35.94 197 ARG A C 1
ATOM 1589 O O . ARG A 1 197 ? -31.149 7.971 -20.767 1.00 35.94 197 ARG A O 1
ATOM 1596 N N . GLU A 1 198 ? -29.203 6.912 -21.220 1.00 31.23 198 GLU A N 1
ATOM 1597 C CA . GLU A 1 198 ? -29.456 6.124 -22.433 1.00 31.23 198 GLU A CA 1
ATOM 1598 C C . GLU A 1 198 ? -28.101 5.994 -23.130 1.00 31.23 198 GLU A C 1
ATOM 1600 O O . GLU A 1 198 ? -27.593 6.960 -23.689 1.00 31.23 198 GLU A O 1
ATOM 1605 N N . LEU A 1 199 ? -27.494 4.818 -22.945 1.00 31.27 199 LEU A N 1
ATOM 1606 C CA . LEU A 1 199 ?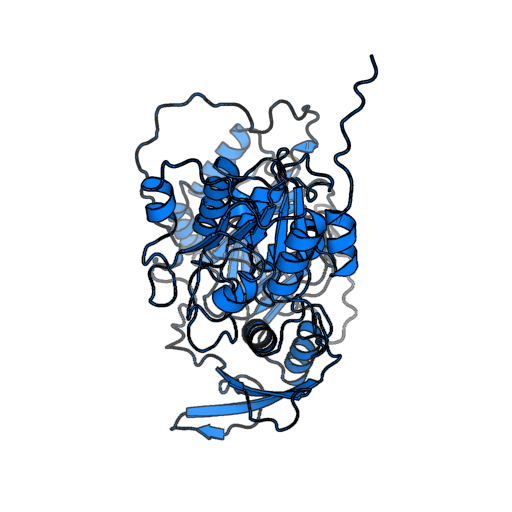 -26.295 4.219 -23.567 1.00 31.27 199 LEU A CA 1
ATOM 1607 C C . LEU A 1 199 ? -25.540 3.323 -22.560 1.00 31.27 199 LEU A C 1
ATOM 1609 O O . LEU A 1 199 ? -24.377 2.982 -22.763 1.00 31.27 199 LEU A O 1
ATOM 1613 N N . ALA A 1 200 ? -26.219 2.883 -21.494 1.00 28.22 200 ALA A N 1
ATOM 1614 C CA . ALA A 1 200 ? -25.953 1.585 -20.886 1.00 28.22 200 ALA A CA 1
ATOM 1615 C C . ALA A 1 200 ? -26.524 0.494 -21.808 1.00 28.22 200 ALA A C 1
ATOM 1617 O O . ALA A 1 200 ? -27.501 -0.168 -21.484 1.00 28.22 200 ALA A O 1
ATOM 1618 N N . GLU A 1 201 ? -25.939 0.365 -22.994 1.00 26.86 201 GLU A N 1
ATOM 1619 C CA . GLU A 1 201 ? -25.820 -0.941 -23.618 1.00 26.86 201 GLU A CA 1
ATOM 1620 C C . GLU A 1 201 ? -24.411 -1.411 -23.294 1.00 26.86 201 GLU A C 1
ATOM 1622 O O . GLU A 1 201 ? -23.430 -0.687 -23.488 1.00 26.86 201 GLU A O 1
ATOM 1627 N N . GLU A 1 202 ? -24.345 -2.601 -22.717 1.00 37.22 202 GLU A N 1
ATOM 1628 C CA . GLU A 1 202 ? -23.136 -3.357 -22.456 1.00 37.22 202 GLU A CA 1
ATOM 1629 C C . GLU A 1 202 ? -22.274 -3.406 -23.723 1.00 37.22 202 GLU A C 1
ATOM 1631 O O . GLU A 1 202 ? -22.418 -4.279 -24.573 1.00 37.22 202 GLU A O 1
ATOM 1636 N N . SER A 1 203 ? -21.321 -2.484 -23.856 1.00 29.66 203 SER A N 1
ATOM 1637 C CA . SER A 1 203 ? -20.162 -2.741 -24.693 1.00 29.66 203 SER A CA 1
ATOM 1638 C C . SER A 1 203 ? -19.226 -3.578 -23.832 1.00 29.66 203 SER A C 1
ATOM 1640 O O . SER A 1 203 ? -18.330 -3.067 -23.156 1.00 29.66 203 SER A O 1
ATOM 1642 N N . SER A 1 204 ? -19.440 -4.888 -23.877 1.00 31.98 204 SER A N 1
ATOM 1643 C CA . SER A 1 204 ? -18.398 -5.898 -23.741 1.00 31.98 204 SER A CA 1
ATOM 1644 C C . SER A 1 204 ? -17.355 -5.705 -24.854 1.00 31.98 204 SER A C 1
ATOM 1646 O O . SER A 1 204 ? -17.102 -6.566 -25.689 1.00 31.98 204 SER A O 1
ATOM 1648 N N . ALA A 1 205 ? -16.723 -4.534 -24.897 1.00 32.81 205 ALA A N 1
ATOM 1649 C CA . ALA A 1 205 ? -15.485 -4.364 -25.620 1.00 32.81 205 ALA A CA 1
ATOM 1650 C C . ALA A 1 205 ? -14.422 -4.975 -24.712 1.00 32.81 205 ALA A C 1
ATOM 1652 O O . ALA A 1 205 ? -13.844 -4.288 -23.871 1.00 32.81 205 ALA A O 1
ATOM 1653 N N . ALA A 1 206 ? -14.254 -6.294 -24.852 1.00 32.28 206 ALA A N 1
ATOM 1654 C CA . ALA A 1 206 ? -13.105 -7.042 -24.368 1.00 32.28 206 ALA A CA 1
ATOM 1655 C C . ALA A 1 206 ? -11.846 -6.178 -24.472 1.00 32.28 206 ALA A C 1
ATOM 1657 O O . ALA A 1 206 ? -11.727 -5.406 -25.426 1.00 32.28 206 ALA A O 1
ATOM 1658 N N . GLU A 1 207 ? -10.947 -6.301 -23.496 1.00 41.09 207 GLU A N 1
ATOM 1659 C CA . GLU A 1 207 ? -9.618 -5.690 -23.446 1.00 41.09 207 GLU A CA 1
ATOM 1660 C C . GLU A 1 207 ? -8.895 -5.842 -24.795 1.00 41.09 207 GLU A C 1
ATOM 1662 O O . GLU A 1 207 ? -8.133 -6.775 -25.025 1.00 41.09 207 GLU A O 1
ATOM 1667 N N . ALA A 1 208 ? -9.193 -4.959 -25.749 1.00 43.28 208 ALA A N 1
ATOM 1668 C CA . ALA A 1 208 ? -8.819 -5.182 -27.130 1.00 43.28 208 ALA A CA 1
ATOM 1669 C C . ALA A 1 208 ? -7.357 -4.790 -27.255 1.00 43.28 208 ALA A C 1
ATOM 1671 O O . ALA A 1 208 ? -6.990 -3.615 -27.272 1.00 43.28 208 ALA A O 1
ATOM 1672 N N . SER A 1 209 ? -6.497 -5.791 -27.286 1.00 48.66 209 SER A N 1
ATOM 1673 C CA . SER A 1 209 ? -5.076 -5.609 -27.450 1.00 48.66 209 SER A CA 1
ATOM 1674 C C . SER A 1 209 ? -4.694 -5.576 -28.932 1.00 48.66 209 SER A C 1
ATOM 1676 O O . SER A 1 209 ? -5.217 -6.336 -29.737 1.00 48.66 209 SER A O 1
ATOM 1678 N N . CYS A 1 210 ? -3.696 -4.765 -29.304 1.00 51.91 210 CYS A N 1
ATOM 1679 C CA . CYS A 1 210 ? -3.048 -4.886 -30.615 1.00 51.91 210 CYS A CA 1
ATOM 1680 C C . CYS A 1 210 ? -2.198 -6.168 -30.775 1.00 51.91 210 CYS A C 1
ATOM 1682 O O . CYS A 1 210 ? -1.627 -6.367 -31.848 1.00 51.91 210 CYS A O 1
ATOM 1684 N N . ALA A 1 211 ? -2.052 -6.977 -29.716 1.00 45.72 211 ALA A N 1
ATOM 1685 C CA . ALA A 1 211 ? -1.175 -8.146 -29.657 1.00 45.72 211 ALA A CA 1
ATOM 1686 C C . ALA A 1 211 ? -1.771 -9.403 -30.308 1.00 45.72 211 ALA A C 1
ATOM 1688 O O . ALA A 1 211 ? -1.008 -10.274 -30.710 1.00 45.72 211 ALA A O 1
ATOM 1689 N N . ASP A 1 212 ? -3.093 -9.461 -30.491 1.00 47.03 212 ASP A N 1
ATOM 1690 C CA . ASP A 1 212 ? -3.775 -10.617 -31.097 1.00 47.03 212 ASP A CA 1
ATOM 1691 C C . ASP A 1 212 ? -3.793 -10.561 -32.638 1.00 47.03 212 ASP A C 1
ATOM 1693 O O . ASP A 1 212 ? -4.431 -11.372 -33.306 1.00 47.03 212 ASP A O 1
ATOM 1697 N N . LEU A 1 213 ? -3.105 -9.579 -33.231 1.00 46.25 213 LEU A N 1
ATOM 1698 C CA . LEU A 1 213 ? -3.066 -9.355 -34.674 1.00 46.25 213 LEU A CA 1
ATOM 1699 C C . LEU A 1 213 ? -1.776 -9.943 -35.288 1.00 46.25 213 LEU A C 1
ATOM 1701 O O . LEU A 1 213 ? -0.691 -9.433 -34.991 1.00 46.25 213 LEU A O 1
ATOM 1705 N N . PRO A 1 214 ? -1.861 -10.945 -36.188 1.00 40.19 214 PRO A N 1
ATOM 1706 C CA . PRO A 1 214 ? -0.688 -11.588 -36.779 1.00 40.19 214 PRO A CA 1
ATOM 1707 C C . PRO A 1 214 ? 0.233 -10.620 -37.554 1.00 40.19 214 PRO A C 1
ATOM 1709 O O . PRO A 1 214 ? -0.225 -9.749 -38.303 1.00 40.19 214 PRO A O 1
ATOM 1712 N N . GLY A 1 215 ? 1.553 -10.808 -37.422 1.00 45.28 215 GLY A N 1
ATOM 1713 C CA . GLY A 1 215 ? 2.570 -10.166 -38.269 1.00 45.28 215 GLY A CA 1
ATOM 1714 C C . GLY A 1 215 ? 3.151 -8.827 -37.784 1.00 45.28 215 GLY A C 1
ATOM 1715 O O . GLY A 1 215 ? 3.634 -8.057 -38.619 1.00 45.28 215 GLY A O 1
ATOM 1716 N N . TRP A 1 216 ? 3.113 -8.513 -36.483 1.00 45.34 216 TRP A N 1
ATOM 1717 C CA . TRP A 1 216 ? 3.992 -7.464 -35.932 1.00 45.34 216 TRP A CA 1
ATOM 1718 C C . TRP A 1 216 ? 5.471 -7.832 -36.173 1.00 45.34 216 TRP A C 1
ATOM 1720 O O . TRP A 1 216 ? 5.815 -9.002 -35.997 1.00 45.34 216 TRP A O 1
ATOM 1730 N N . PRO A 1 217 ? 6.344 -6.878 -36.560 1.00 39.75 217 PRO A N 1
ATOM 1731 C CA . PRO A 1 217 ? 7.783 -7.121 -36.618 1.00 39.75 217 PRO A CA 1
ATOM 1732 C C . PRO A 1 217 ? 8.284 -7.494 -35.219 1.00 39.75 217 PRO A C 1
ATOM 1734 O O . PRO A 1 217 ? 7.993 -6.786 -34.256 1.00 39.75 217 PRO A O 1
ATOM 1737 N N . ASP A 1 218 ? 8.971 -8.630 -35.146 1.00 36.91 218 ASP A N 1
ATOM 1738 C CA . ASP A 1 218 ? 9.460 -9.322 -33.952 1.00 36.91 218 ASP A CA 1
ATOM 1739 C C . ASP A 1 218 ? 8.384 -9.770 -32.954 1.00 36.91 218 ASP A C 1
ATOM 1741 O O . ASP A 1 218 ? 8.429 -9.492 -31.758 1.00 36.91 218 ASP A O 1
ATOM 1745 N N . GLN A 1 219 ? 7.481 -10.630 -33.432 1.00 36.44 219 GLN A N 1
ATOM 1746 C CA . GLN A 1 219 ? 7.086 -11.791 -32.631 1.00 36.44 219 GLN A CA 1
ATOM 1747 C C . GLN A 1 219 ? 8.236 -12.809 -32.624 1.00 36.44 219 GLN A C 1
ATOM 1749 O O . GLN A 1 219 ? 8.118 -13.907 -33.163 1.00 36.44 219 GLN A O 1
ATOM 1754 N N . HIS A 1 220 ? 9.355 -12.462 -31.986 1.00 31.88 220 HIS A N 1
ATOM 1755 C CA . HIS A 1 220 ? 10.093 -13.519 -31.319 1.00 31.88 220 HIS A CA 1
ATOM 1756 C C . HIS A 1 220 ? 9.199 -13.965 -30.168 1.00 31.88 220 HIS A C 1
ATOM 1758 O O . HIS A 1 220 ? 9.078 -13.303 -29.140 1.00 31.88 220 HIS A O 1
ATOM 1764 N N . THR A 1 221 ? 8.504 -15.077 -30.393 1.00 31.45 221 THR A N 1
ATOM 1765 C CA . THR A 1 221 ? 8.061 -15.955 -29.323 1.00 31.45 221 THR A CA 1
ATOM 1766 C C . THR A 1 221 ? 9.299 -16.285 -28.501 1.00 31.45 221 THR A C 1
ATOM 1768 O O . THR A 1 221 ? 10.054 -17.191 -28.849 1.00 31.45 221 THR A O 1
ATOM 1771 N N . ALA A 1 222 ? 9.527 -15.510 -27.444 1.00 33.03 222 ALA A N 1
ATOM 1772 C CA . ALA A 1 222 ? 10.301 -15.936 -26.298 1.00 33.03 222 ALA A CA 1
ATOM 1773 C C . ALA A 1 222 ? 9.592 -17.179 -25.755 1.00 33.03 222 ALA A C 1
ATOM 1775 O O . ALA A 1 222 ? 8.641 -17.105 -24.976 1.00 33.03 222 ALA A O 1
ATOM 1776 N N . SER A 1 223 ? 9.987 -18.331 -26.281 1.00 33.34 223 SER A N 1
ATOM 1777 C CA . SER A 1 223 ? 9.690 -19.645 -25.743 1.00 33.34 223 SER A CA 1
ATOM 1778 C C . SER A 1 223 ? 9.973 -19.610 -24.250 1.00 33.34 223 SER A C 1
ATOM 1780 O O . SER A 1 223 ? 11.145 -19.530 -23.915 1.00 33.34 223 SER A O 1
ATOM 1782 N N . GLN A 1 224 ? 8.947 -19.610 -23.385 1.00 35.59 224 GLN A N 1
ATOM 1783 C CA . GLN A 1 224 ? 9.078 -19.820 -21.931 1.00 35.59 224 GLN A CA 1
ATOM 1784 C C . GLN A 1 224 ? 10.423 -19.322 -21.359 1.00 35.59 224 GLN A C 1
ATOM 1786 O O . GLN A 1 224 ? 11.166 -20.098 -20.763 1.00 35.59 224 GLN A O 1
ATOM 1791 N N . GLU A 1 225 ? 10.789 -18.063 -21.640 1.00 40.75 225 GLU A N 1
ATOM 1792 C CA . GLU A 1 225 ? 12.162 -17.610 -21.410 1.00 40.75 225 GLU A CA 1
ATOM 1793 C C . GLU A 1 225 ? 12.450 -17.680 -19.914 1.00 40.75 225 GLU A C 1
ATOM 1795 O O . GLU A 1 225 ? 11.727 -17.100 -19.097 1.00 40.75 225 GLU A O 1
ATOM 1800 N N . GLN A 1 226 ? 13.483 -18.454 -19.580 1.00 52.66 226 GLN A N 1
ATOM 1801 C CA . GLN A 1 226 ? 14.022 -18.661 -18.246 1.00 52.66 226 GLN A CA 1
ATOM 1802 C C . GLN A 1 226 ? 14.028 -17.328 -17.494 1.00 52.66 226 GLN A C 1
ATOM 1804 O O . GLN A 1 226 ? 14.735 -16.384 -17.829 1.00 52.66 226 GLN A O 1
ATOM 1809 N N . ARG A 1 227 ? 13.157 -17.208 -16.498 1.00 64.62 227 ARG A N 1
ATOM 1810 C CA . ARG A 1 227 ? 13.072 -16.033 -15.635 1.00 64.62 227 ARG A CA 1
ATOM 1811 C C . ARG A 1 227 ? 14.063 -16.200 -14.497 1.00 64.62 227 ARG A C 1
ATOM 1813 O O . ARG A 1 227 ? 14.135 -17.288 -13.936 1.00 64.62 227 ARG A O 1
ATOM 1820 N N . ALA A 1 228 ? 14.734 -15.113 -14.101 1.00 72.56 228 ALA A N 1
ATOM 1821 C CA . ALA A 1 228 ? 15.555 -15.138 -12.892 1.00 72.56 228 ALA A CA 1
ATOM 1822 C C . ALA A 1 228 ? 14.749 -15.672 -11.692 1.00 72.56 228 ALA A C 1
ATOM 1824 O O . ALA A 1 228 ? 13.596 -15.252 -11.504 1.00 72.56 228 ALA A O 1
ATOM 1825 N N . ARG A 1 229 ? 15.338 -16.600 -10.931 1.00 80.38 229 ARG A N 1
ATOM 1826 C CA . ARG A 1 229 ? 14.751 -17.235 -9.743 1.00 80.38 229 ARG A CA 1
ATOM 1827 C C . ARG A 1 229 ? 15.548 -16.838 -8.506 1.00 80.38 229 ARG A C 1
ATOM 1829 O O . ARG A 1 229 ? 16.760 -16.641 -8.570 1.00 80.38 229 ARG A O 1
ATOM 1836 N N . PHE A 1 230 ? 14.861 -16.724 -7.375 1.00 85.25 230 PHE A N 1
ATOM 1837 C CA . PHE A 1 230 ? 15.458 -16.268 -6.124 1.00 85.25 230 PHE A CA 1
ATOM 1838 C C . PHE A 1 230 ? 15.240 -17.310 -5.040 1.00 85.25 230 PHE A C 1
ATOM 1840 O O . PHE A 1 230 ? 14.119 -17.767 -4.817 1.00 85.25 230 PHE A O 1
ATOM 1847 N N . PHE A 1 231 ? 16.317 -17.660 -4.349 1.00 83.00 231 PHE A N 1
ATOM 1848 C CA . PHE A 1 231 ? 16.278 -18.612 -3.250 1.00 83.00 231 PHE A CA 1
ATOM 1849 C C . PHE A 1 231 ? 16.939 -17.987 -2.036 1.00 83.00 231 PHE A C 1
ATOM 1851 O O . PHE A 1 231 ? 18.081 -17.526 -2.100 1.00 83.00 231 PHE A O 1
ATOM 1858 N N . ARG A 1 232 ? 16.234 -17.978 -0.906 1.00 81.38 232 ARG A N 1
ATOM 1859 C CA . ARG A 1 232 ? 16.832 -17.555 0.357 1.00 81.38 232 ARG A CA 1
ATOM 1860 C C . ARG A 1 232 ? 17.876 -18.592 0.764 1.00 81.38 232 ARG A C 1
ATOM 1862 O O . ARG A 1 232 ? 17.553 -19.762 0.949 1.00 81.38 232 ARG A O 1
ATOM 1869 N N . ALA A 1 233 ? 19.126 -18.163 0.888 1.00 75.00 233 ALA A N 1
ATOM 1870 C CA . ALA A 1 233 ? 20.201 -19.032 1.340 1.00 75.00 233 ALA A CA 1
ATOM 1871 C C . ALA A 1 233 ? 20.178 -19.118 2.879 1.00 75.00 233 ALA A C 1
ATOM 1873 O O . ALA A 1 233 ? 19.931 -18.098 3.535 1.00 75.00 233 ALA A O 1
ATOM 1874 N N . PRO A 1 234 ? 20.472 -20.287 3.476 1.00 68.88 234 PRO A N 1
ATOM 1875 C CA . PRO A 1 234 ? 20.594 -20.411 4.923 1.00 68.88 234 PRO A CA 1
ATOM 1876 C C . PRO A 1 234 ? 21.640 -19.432 5.473 1.00 68.88 234 PRO A C 1
ATOM 1878 O O . PRO A 1 234 ? 22.736 -19.292 4.922 1.00 68.88 234 PRO A O 1
ATOM 1881 N N . SER A 1 235 ? 21.311 -18.764 6.576 1.00 70.25 235 SER A N 1
ATOM 1882 C CA . SER A 1 235 ? 22.224 -17.892 7.315 1.00 70.25 235 SER A CA 1
ATOM 1883 C C . SER A 1 235 ? 22.048 -18.162 8.803 1.00 70.25 235 SER A C 1
ATOM 1885 O O . SER A 1 235 ? 20.924 -18.174 9.292 1.00 70.25 235 SER A O 1
ATOM 1887 N N . SER A 1 236 ? 23.151 -18.365 9.524 1.00 70.06 236 SER A N 1
ATOM 1888 C CA . SER A 1 236 ? 23.154 -18.444 10.992 1.00 70.06 236 SER A CA 1
ATOM 1889 C C . SER A 1 236 ? 23.075 -17.068 11.661 1.00 70.06 236 SER A C 1
ATOM 1891 O O . SER A 1 236 ? 22.952 -16.983 12.878 1.00 70.06 236 SER A O 1
ATOM 1893 N N . ASN A 1 237 ? 23.178 -15.990 10.879 1.00 78.38 237 ASN A N 1
ATOM 1894 C CA . ASN A 1 237 ? 23.091 -14.619 11.357 1.00 78.38 237 ASN A CA 1
ATOM 1895 C C . ASN A 1 237 ? 21.790 -13.989 10.853 1.00 78.38 237 ASN A C 1
ATOM 1897 O O . ASN A 1 237 ? 21.659 -13.713 9.658 1.00 78.38 237 ASN A O 1
ATOM 1901 N N . GLU A 1 238 ? 20.859 -13.735 11.771 1.00 74.25 238 GLU A N 1
ATOM 1902 C CA . GLU A 1 238 ? 19.557 -13.117 11.488 1.00 74.25 238 GLU A CA 1
ATOM 1903 C C . GLU A 1 238 ? 19.670 -11.677 10.968 1.00 74.25 238 GLU A C 1
ATOM 1905 O O . GLU A 1 238 ? 18.752 -11.191 10.318 1.00 74.25 238 GLU A O 1
ATOM 1910 N N . ARG A 1 239 ? 20.822 -11.019 11.164 1.00 85.19 239 ARG A N 1
ATOM 1911 C CA . ARG A 1 239 ? 21.133 -9.669 10.656 1.00 85.19 239 ARG A CA 1
ATOM 1912 C C . ARG A 1 239 ? 21.753 -9.669 9.258 1.00 85.19 239 ARG A C 1
ATOM 1914 O O . ARG A 1 239 ? 22.267 -8.648 8.800 1.00 85.19 239 ARG A O 1
ATOM 1921 N N . LEU A 1 240 ? 21.788 -10.827 8.599 1.00 88.25 240 LEU A N 1
ATOM 1922 C CA . LEU A 1 240 ? 22.345 -11.001 7.263 1.00 88.25 240 LEU A CA 1
ATOM 1923 C C . LEU A 1 240 ? 21.370 -11.793 6.391 1.00 88.25 240 LEU A C 1
ATOM 1925 O O . LEU A 1 240 ? 21.168 -12.991 6.593 1.00 88.25 240 LEU A O 1
ATOM 1929 N N . LEU A 1 241 ? 20.846 -11.142 5.358 1.00 88.25 241 LEU A N 1
ATOM 1930 C CA . LEU A 1 241 ? 20.116 -11.800 4.287 1.00 88.25 241 LEU A CA 1
ATOM 1931 C C . LEU A 1 241 ? 21.099 -12.281 3.215 1.00 88.25 241 LEU A C 1
ATOM 1933 O O . LEU A 1 241 ? 21.962 -11.531 2.757 1.00 88.25 241 LEU A O 1
ATOM 1937 N N . ARG A 1 242 ? 20.934 -13.534 2.785 1.00 88.50 242 ARG A N 1
ATOM 1938 C CA . ARG A 1 242 ? 21.613 -14.101 1.617 1.00 88.50 242 ARG A CA 1
ATOM 1939 C C . ARG A 1 242 ? 20.570 -14.604 0.635 1.00 88.50 242 ARG A C 1
ATOM 1941 O O . ARG A 1 242 ? 19.685 -15.366 1.018 1.00 88.50 242 ARG A O 1
ATOM 1948 N N . VAL A 1 243 ? 20.697 -14.207 -0.624 1.00 89.31 243 VAL A N 1
ATOM 1949 C CA . VAL A 1 243 ? 19.817 -14.654 -1.705 1.00 89.31 243 VAL A CA 1
ATOM 1950 C C . VAL A 1 243 ? 20.681 -15.205 -2.830 1.00 89.31 243 VAL A C 1
ATOM 1952 O O . VAL A 1 243 ? 21.595 -14.536 -3.306 1.00 89.31 243 VAL A O 1
ATOM 1955 N N . ALA A 1 244 ? 20.417 -16.443 -3.232 1.00 85.31 244 ALA A N 1
ATOM 1956 C CA . ALA A 1 244 ? 20.928 -16.991 -4.476 1.00 85.31 244 ALA A CA 1
ATOM 1957 C C . ALA A 1 244 ? 20.025 -16.501 -5.612 1.00 85.31 244 ALA A C 1
ATOM 1959 O O . ALA A 1 244 ? 18.813 -16.722 -5.586 1.00 85.31 244 ALA A O 1
ATOM 1960 N N . VAL A 1 245 ? 20.624 -15.797 -6.565 1.00 88.00 245 VAL A N 1
ATOM 1961 C CA . VAL A 1 245 ? 19.969 -15.222 -7.737 1.00 88.00 245 VAL A CA 1
ATOM 1962 C C . VAL A 1 245 ? 20.382 -16.066 -8.933 1.00 88.00 245 VAL A C 1
ATOM 1964 O O . VAL A 1 245 ? 21.505 -15.952 -9.417 1.00 88.00 245 VAL A O 1
ATOM 1967 N N . GLU A 1 246 ? 19.496 -16.964 -9.349 1.00 82.31 246 GLU A N 1
ATOM 1968 C CA . GLU A 1 246 ? 19.674 -17.786 -10.542 1.00 82.31 246 GLU A CA 1
ATOM 1969 C C . GLU A 1 246 ? 19.236 -16.969 -11.758 1.00 82.31 246 GLU A C 1
ATOM 1971 O O . GLU A 1 246 ? 18.074 -16.571 -11.836 1.00 82.31 246 GLU A O 1
ATOM 1976 N N . VAL A 1 247 ? 20.156 -16.700 -12.682 1.00 78.38 247 VAL A N 1
ATOM 1977 C CA . VAL A 1 247 ? 19.934 -15.894 -13.887 1.00 78.38 247 VAL A CA 1
ATOM 1978 C C . VAL A 1 247 ? 20.181 -16.711 -15.164 1.00 78.38 247 VAL A C 1
ATOM 1980 O O . VAL A 1 247 ? 20.978 -17.655 -15.137 1.00 78.38 247 VAL A O 1
ATOM 1983 N N . PRO A 1 248 ? 19.516 -16.374 -16.284 1.00 68.31 248 PRO A N 1
ATOM 1984 C CA . PRO A 1 248 ? 19.701 -17.058 -17.569 1.00 68.31 248 PRO A CA 1
ATOM 1985 C C . PRO A 1 248 ? 21.050 -16.728 -18.227 1.00 68.31 248 PRO A C 1
ATOM 1987 O O . PRO A 1 248 ? 21.679 -15.726 -17.888 1.00 68.31 248 PRO A O 1
ATOM 1990 N N . GLU A 1 249 ? 21.436 -17.508 -19.243 1.00 56.94 249 GLU A N 1
ATOM 1991 C CA . GLU A 1 249 ? 22.728 -17.465 -19.970 1.00 56.94 249 GLU A CA 1
ATOM 1992 C C . GLU A 1 249 ? 23.074 -16.116 -20.669 1.00 56.94 249 GLU A C 1
ATOM 1994 O O . GLU A 1 249 ? 24.139 -15.965 -21.260 1.00 56.94 249 GLU A O 1
ATOM 1999 N N . GLY A 1 250 ? 22.222 -15.089 -20.573 1.00 58.50 250 GLY A N 1
ATOM 2000 C CA . GLY A 1 250 ? 22.454 -13.743 -21.120 1.00 58.50 250 GLY A CA 1
ATOM 2001 C C . GLY A 1 250 ? 22.868 -12.666 -20.106 1.00 58.50 250 GLY A C 1
ATOM 2002 O O . GLY A 1 250 ? 23.284 -11.582 -20.519 1.00 58.50 250 GLY A O 1
ATOM 2003 N N . GLU A 1 251 ? 22.762 -12.924 -18.798 1.00 60.94 251 GLU A N 1
ATOM 2004 C CA . GLU A 1 251 ? 23.192 -11.985 -17.750 1.00 60.94 251 GLU A CA 1
ATOM 2005 C C . GLU A 1 251 ? 24.641 -12.329 -17.322 1.00 60.94 251 GLU A C 1
ATOM 2007 O O . GLU A 1 251 ? 24.972 -13.487 -17.081 1.00 60.94 251 GLU A O 1
ATOM 2012 N N . HIS A 1 252 ? 25.555 -11.347 -17.313 1.00 61.19 252 HIS A N 1
ATOM 2013 C CA . HIS A 1 252 ? 27.010 -11.571 -17.233 1.00 61.19 252 HIS A CA 1
ATOM 2014 C C . HIS A 1 252 ? 27.477 -12.252 -15.930 1.00 61.19 252 HIS A C 1
ATOM 2016 O O . HIS A 1 252 ? 27.813 -11.577 -14.953 1.00 61.19 252 HIS A O 1
ATOM 2022 N N . CYS A 1 253 ? 27.606 -13.580 -15.929 1.00 62.97 253 CYS A N 1
ATOM 2023 C CA . CYS A 1 253 ? 28.300 -14.330 -14.883 1.00 62.97 253 CYS A CA 1
ATOM 2024 C C . CYS A 1 253 ? 28.725 -15.739 -15.347 1.00 62.97 253 CYS A C 1
ATOM 2026 O O . CYS A 1 253 ? 28.443 -16.146 -16.471 1.00 62.97 253 CYS A O 1
ATOM 2028 N N . ALA A 1 254 ? 29.504 -16.449 -14.522 1.00 61.53 254 ALA A N 1
ATOM 2029 C CA . ALA A 1 254 ? 30.085 -17.738 -14.897 1.00 61.53 254 ALA A CA 1
ATOM 2030 C C . ALA A 1 254 ? 29.005 -18.844 -14.940 1.00 61.53 254 ALA A C 1
ATOM 2032 O O . ALA A 1 254 ? 28.332 -19.051 -13.928 1.00 61.53 254 ALA A O 1
ATOM 2033 N N . PRO A 1 255 ? 28.842 -19.561 -16.067 1.00 64.00 255 PRO A N 1
ATOM 2034 C CA . PRO A 1 255 ? 27.790 -20.560 -16.224 1.00 64.00 255 PRO A CA 1
ATOM 2035 C C . PRO A 1 255 ? 28.018 -21.794 -15.341 1.00 64.00 255 PRO A C 1
ATOM 2037 O O . PRO A 1 255 ? 29.148 -22.248 -15.151 1.00 64.00 255 PRO A O 1
ATOM 2040 N N . VAL A 1 256 ? 26.923 -22.364 -14.842 1.00 61.88 256 VAL A N 1
ATOM 2041 C CA . VAL A 1 256 ? 26.848 -23.608 -14.071 1.00 61.88 256 VAL A CA 1
ATOM 2042 C C . VAL A 1 256 ? 25.746 -24.481 -14.672 1.00 61.88 256 VAL A C 1
ATOM 2044 O O . VAL A 1 256 ? 24.682 -24.003 -15.051 1.00 61.88 256 VAL A O 1
ATOM 2047 N N . GLN A 1 257 ? 25.992 -25.785 -14.767 1.00 58.31 257 GLN A N 1
ATOM 2048 C CA . GLN A 1 257 ? 25.003 -26.726 -15.280 1.00 58.31 257 GLN A CA 1
ATOM 2049 C C . GLN A 1 257 ? 24.119 -27.219 -14.125 1.00 58.31 257 GLN A C 1
ATOM 2051 O O . GLN A 1 257 ? 24.600 -27.919 -13.232 1.00 58.31 257 GLN A O 1
ATOM 2056 N N . VAL A 1 258 ? 22.833 -26.862 -14.131 1.00 57.38 258 VAL A N 1
ATOM 2057 C CA . VAL A 1 258 ? 21.857 -27.268 -13.105 1.00 57.38 258 VAL A CA 1
ATOM 2058 C C . VAL A 1 258 ? 20.683 -27.954 -13.796 1.00 57.38 258 VAL A C 1
ATOM 2060 O O . VAL A 1 258 ? 19.982 -27.352 -14.598 1.00 57.38 258 VAL A O 1
ATOM 2063 N N . GLY A 1 259 ? 20.478 -29.250 -13.537 1.00 54.94 259 GLY A N 1
ATOM 2064 C CA . GLY A 1 259 ? 19.336 -29.992 -14.095 1.00 54.94 259 GLY A CA 1
ATOM 2065 C C . GLY A 1 259 ? 19.294 -30.093 -15.630 1.00 54.94 259 GLY A C 1
ATOM 2066 O O . GLY A 1 259 ? 18.238 -30.382 -16.180 1.00 54.94 259 GLY A O 1
ATOM 2067 N N . GLY A 1 260 ? 20.417 -29.863 -16.321 1.00 58.88 260 GLY A N 1
ATOM 2068 C CA . GLY A 1 260 ? 20.496 -29.856 -17.788 1.00 58.88 260 GLY A CA 1
ATOM 2069 C C . GLY A 1 260 ? 20.343 -28.474 -18.434 1.00 58.88 260 GLY A C 1
ATOM 2070 O O . GLY A 1 260 ? 20.597 -28.360 -19.630 1.00 58.88 260 GLY A O 1
ATOM 2071 N N . GLU A 1 261 ? 20.014 -27.433 -17.663 1.00 57.19 261 GLU A N 1
ATOM 2072 C CA . GLU A 1 261 ? 20.022 -26.037 -18.114 1.00 57.19 261 GLU A CA 1
ATOM 2073 C C . GLU A 1 261 ? 21.355 -25.364 -17.744 1.00 57.19 261 GLU A C 1
ATOM 2075 O O . GLU A 1 261 ? 21.934 -25.633 -16.685 1.00 57.19 261 GLU A O 1
ATOM 2080 N N . VAL A 1 262 ? 21.863 -24.502 -18.631 1.00 58.66 262 VAL A N 1
ATOM 2081 C CA . VAL A 1 262 ? 22.998 -23.620 -18.332 1.00 58.66 262 VAL A CA 1
ATOM 2082 C C . VAL A 1 262 ? 22.432 -22.377 -17.656 1.00 58.66 262 VAL A C 1
ATOM 2084 O O . VAL A 1 262 ? 21.840 -21.519 -18.306 1.00 58.66 262 VAL A O 1
ATOM 2087 N N . THR A 1 263 ? 22.578 -22.292 -16.339 1.00 66.56 263 THR A N 1
ATOM 2088 C CA . THR A 1 263 ? 22.178 -21.116 -15.562 1.00 66.56 263 THR A CA 1
ATOM 2089 C C . THR A 1 263 ? 23.386 -20.553 -14.840 1.00 66.56 263 THR A C 1
ATOM 2091 O O . THR A 1 263 ? 24.465 -21.139 -14.824 1.00 66.56 263 THR A O 1
ATOM 2094 N N . CYS A 1 264 ? 23.256 -19.370 -14.267 1.00 75.50 264 CYS A N 1
ATOM 2095 C CA . CYS A 1 264 ? 24.302 -18.825 -13.428 1.00 75.50 264 CYS A CA 1
ATOM 2096 C C . CYS A 1 264 ? 23.719 -18.392 -12.091 1.00 75.50 264 CYS A C 1
ATOM 2098 O O . CYS A 1 264 ? 22.656 -17.781 -12.037 1.00 75.50 264 CYS A O 1
ATOM 2100 N N . ILE A 1 265 ? 24.416 -18.709 -11.001 1.00 80.06 265 ILE A N 1
ATOM 2101 C CA . ILE A 1 265 ? 23.995 -18.345 -9.651 1.00 80.06 265 ILE A CA 1
ATOM 2102 C C . ILE A 1 265 ? 24.922 -17.256 -9.128 1.00 80.06 265 ILE A C 1
ATOM 2104 O O . ILE A 1 265 ? 26.125 -17.462 -8.961 1.00 80.06 265 ILE A O 1
ATOM 2108 N N . ILE A 1 266 ? 24.344 -16.099 -8.824 1.00 86.38 266 ILE A N 1
ATOM 2109 C CA . ILE A 1 266 ? 25.032 -14.978 -8.190 1.00 86.38 266 ILE A CA 1
ATOM 2110 C C . ILE A 1 266 ? 24.483 -14.817 -6.774 1.00 86.38 266 ILE A C 1
ATOM 2112 O O . ILE A 1 266 ? 23.284 -14.940 -6.538 1.00 86.38 266 ILE A O 1
ATOM 2116 N N . HIS A 1 267 ? 25.348 -14.526 -5.807 1.00 87.62 267 HIS A N 1
ATOM 2117 C CA . HIS A 1 267 ? 24.928 -14.343 -4.421 1.00 87.62 267 HIS A CA 1
ATOM 2118 C C . HIS A 1 267 ? 24.734 -12.864 -4.089 1.00 87.62 267 HIS A C 1
ATOM 2120 O O . HIS A 1 267 ? 25.696 -12.098 -4.040 1.00 87.62 267 HIS A O 1
ATOM 2126 N N . PHE A 1 268 ? 23.489 -12.488 -3.806 1.00 92.62 268 PHE A N 1
ATOM 2127 C CA . PHE A 1 268 ? 23.144 -11.221 -3.176 1.00 92.62 268 PHE A CA 1
ATOM 2128 C C . PHE A 1 268 ? 23.274 -11.348 -1.657 1.00 92.62 268 PHE A C 1
ATOM 2130 O O . PHE A 1 268 ? 22.845 -12.338 -1.055 1.00 92.62 268 PHE A O 1
ATOM 2137 N N . THR A 1 269 ? 23.851 -10.329 -1.028 1.00 92.44 269 THR A N 1
ATOM 2138 C CA . THR A 1 269 ? 23.954 -10.234 0.428 1.00 92.44 269 THR A CA 1
ATOM 2139 C C . THR A 1 269 ? 23.554 -8.846 0.879 1.00 92.44 269 THR A C 1
ATOM 2141 O O . THR A 1 269 ? 24.049 -7.876 0.311 1.00 92.44 269 THR A O 1
ATOM 2144 N N . MET A 1 270 ? 22.739 -8.769 1.925 1.00 94.06 270 MET A N 1
ATOM 2145 C CA . MET A 1 270 ? 22.341 -7.514 2.556 1.00 94.06 270 MET A CA 1
ATOM 2146 C C . MET A 1 270 ? 22.401 -7.659 4.072 1.00 94.06 270 MET A C 1
ATOM 2148 O O . MET A 1 270 ? 21.994 -8.684 4.623 1.00 94.06 270 MET A O 1
ATOM 2152 N N . ARG A 1 271 ? 22.940 -6.652 4.743 1.00 92.50 271 ARG A N 1
ATOM 2153 C CA . ARG A 1 271 ? 23.100 -6.566 6.191 1.00 92.50 271 ARG A CA 1
ATOM 2154 C C . ARG A 1 271 ? 22.055 -5.629 6.773 1.00 92.50 271 ARG A C 1
ATOM 2156 O O . ARG A 1 271 ? 21.584 -4.703 6.119 1.00 92.50 271 ARG A O 1
ATOM 2163 N N . GLU A 1 272 ? 21.730 -5.861 8.034 1.00 92.06 272 GLU A N 1
ATOM 2164 C CA . GLU A 1 272 ? 20.970 -4.903 8.827 1.00 92.06 272 GLU A CA 1
ATOM 2165 C C . GLU A 1 272 ? 21.630 -3.508 8.784 1.00 92.06 272 GLU A C 1
ATOM 2167 O O . GLU A 1 272 ? 22.857 -3.391 8.851 1.00 92.06 272 GLU A O 1
ATOM 2172 N N . GLY A 1 273 ? 20.816 -2.460 8.657 1.00 91.94 273 GLY A N 1
ATOM 2173 C CA . GLY A 1 273 ? 21.238 -1.074 8.450 1.00 91.94 273 GLY A CA 1
ATOM 2174 C C . GLY A 1 273 ? 21.311 -0.649 6.979 1.00 91.94 273 GLY A C 1
ATOM 2175 O O . GLY A 1 273 ? 21.362 0.548 6.704 1.00 91.94 273 GLY A O 1
ATOM 2176 N N . GLU A 1 274 ? 21.272 -1.589 6.030 1.00 92.44 274 GLU A N 1
ATOM 2177 C CA . GLU A 1 274 ? 21.200 -1.280 4.597 1.00 92.44 274 GLU A CA 1
ATOM 2178 C C . GLU A 1 274 ? 19.746 -1.114 4.125 1.00 92.44 274 GLU A C 1
ATOM 2180 O O . GLU A 1 274 ? 18.819 -1.744 4.642 1.00 92.44 274 GLU A O 1
ATOM 2185 N N . THR A 1 275 ? 19.543 -0.261 3.117 1.00 91.75 275 THR A N 1
ATOM 2186 C CA . THR A 1 275 ? 18.239 -0.059 2.469 1.00 91.75 275 THR A CA 1
ATOM 2187 C C . THR A 1 275 ? 18.044 -1.078 1.341 1.00 91.75 275 THR A C 1
ATOM 2189 O O . THR A 1 275 ? 18.894 -1.118 0.443 1.00 91.75 275 THR A O 1
ATOM 2192 N N . PRO A 1 276 ? 16.925 -1.833 1.294 1.00 90.81 276 PRO A N 1
ATOM 2193 C CA . PRO A 1 276 ? 16.662 -2.818 0.243 1.00 90.81 276 PRO A CA 1
ATOM 2194 C C . PRO A 1 276 ? 16.815 -2.265 -1.173 1.00 90.81 276 PRO A C 1
ATOM 2196 O O . PRO A 1 276 ? 17.530 -2.856 -1.983 1.00 90.81 276 PRO A O 1
ATOM 2199 N N . ARG A 1 277 ? 16.218 -1.099 -1.470 1.00 85.88 277 ARG A N 1
ATOM 2200 C CA . ARG A 1 277 ? 16.300 -0.493 -2.807 1.00 85.88 277 ARG A CA 1
ATOM 2201 C C . ARG A 1 277 ? 17.739 -0.204 -3.226 1.00 85.88 277 ARG A C 1
ATOM 2203 O O . ARG A 1 277 ? 18.120 -0.549 -4.339 1.00 85.88 277 ARG A O 1
ATOM 2210 N N . LEU A 1 278 ? 18.536 0.403 -2.346 1.00 83.75 278 LEU A N 1
ATOM 2211 C CA . LEU A 1 278 ? 19.925 0.754 -2.654 1.00 83.75 278 LEU A CA 1
ATOM 2212 C C . LEU A 1 278 ? 20.795 -0.496 -2.818 1.00 83.75 278 LEU A C 1
ATOM 2214 O O . LEU A 1 278 ? 21.515 -0.604 -3.807 1.00 83.75 278 LEU A O 1
ATOM 2218 N N . ALA A 1 279 ? 20.671 -1.468 -1.910 1.00 92.81 279 ALA A N 1
ATOM 2219 C CA . ALA A 1 279 ? 21.436 -2.711 -1.971 1.00 92.81 279 ALA A CA 1
ATOM 2220 C C . ALA A 1 279 ? 21.146 -3.496 -3.261 1.00 92.81 279 ALA A C 1
ATOM 2222 O O . ALA A 1 279 ? 22.065 -3.957 -3.942 1.00 92.81 279 ALA A O 1
ATOM 2223 N N . VAL A 1 280 ? 19.867 -3.621 -3.629 1.00 89.31 280 VAL A N 1
ATOM 2224 C CA . VAL A 1 280 ? 19.439 -4.315 -4.852 1.00 89.31 280 VAL A CA 1
ATOM 2225 C C . VAL A 1 280 ? 19.877 -3.553 -6.102 1.00 89.31 280 VAL A C 1
ATOM 2227 O O . VAL A 1 280 ? 20.372 -4.172 -7.045 1.00 89.31 280 VAL A O 1
ATOM 2230 N N . HIS A 1 281 ? 19.775 -2.222 -6.099 1.00 82.88 281 HIS A N 1
ATOM 2231 C CA . HIS A 1 281 ? 20.239 -1.386 -7.204 1.00 82.88 281 HIS A CA 1
ATOM 2232 C C . HIS A 1 281 ? 21.751 -1.525 -7.438 1.00 82.88 281 HIS A C 1
ATOM 2234 O O . HIS A 1 281 ? 22.203 -1.719 -8.570 1.00 82.88 281 HIS A O 1
ATOM 2240 N N . ASP A 1 282 ? 22.550 -1.483 -6.371 1.00 85.19 282 ASP A N 1
ATOM 2241 C CA . ASP A 1 282 ? 24.001 -1.652 -6.445 1.00 85.19 282 ASP A CA 1
ATOM 2242 C C . ASP A 1 282 ? 24.393 -3.051 -6.915 1.00 85.19 282 ASP A C 1
ATOM 2244 O O . ASP A 1 282 ? 25.268 -3.195 -7.775 1.00 85.19 282 ASP A O 1
ATOM 2248 N N . PHE A 1 283 ? 23.697 -4.080 -6.428 1.00 89.38 283 PHE A N 1
ATOM 2249 C CA . PHE A 1 283 ? 23.868 -5.448 -6.903 1.00 89.38 283 PHE A CA 1
ATOM 2250 C C . PHE A 1 283 ? 23.552 -5.571 -8.396 1.00 89.38 283 PHE A C 1
ATOM 2252 O O . PHE A 1 283 ? 24.353 -6.120 -9.157 1.00 89.38 283 PHE A O 1
ATOM 2259 N N . ARG A 1 284 ? 22.437 -4.982 -8.842 1.00 85.25 284 ARG A N 1
ATOM 2260 C CA . ARG A 1 284 ? 22.062 -4.946 -10.255 1.00 85.25 284 ARG A CA 1
ATOM 2261 C C . ARG A 1 284 ? 23.130 -4.263 -11.104 1.00 85.25 284 ARG A C 1
ATOM 2263 O O . ARG A 1 284 ? 23.503 -4.809 -12.139 1.00 85.25 284 ARG A O 1
ATOM 2270 N N . ARG A 1 285 ? 23.663 -3.110 -10.681 1.00 79.81 285 ARG A N 1
ATOM 2271 C CA . ARG A 1 285 ? 24.739 -2.412 -11.413 1.00 79.81 285 ARG A CA 1
ATOM 2272 C C . ARG A 1 285 ? 26.014 -3.245 -11.490 1.00 79.81 285 ARG A C 1
ATOM 2274 O O . ARG A 1 285 ? 26.620 -3.321 -12.555 1.00 79.81 285 ARG A O 1
ATOM 2281 N N . LYS A 1 286 ? 26.402 -3.880 -10.383 1.00 83.12 286 LYS A N 1
ATOM 2282 C CA . LYS A 1 286 ? 27.607 -4.713 -10.295 1.00 83.12 286 LYS A CA 1
ATOM 2283 C C . LYS A 1 286 ? 27.552 -5.928 -11.224 1.00 83.12 286 LYS A C 1
ATOM 2285 O O . LYS A 1 286 ? 28.578 -6.299 -11.785 1.00 83.12 286 LYS A O 1
ATOM 2290 N N . HIS A 1 287 ? 26.374 -6.529 -11.378 1.00 78.75 287 HIS A N 1
ATOM 2291 C CA . HIS A 1 287 ? 26.174 -7.760 -12.147 1.00 78.75 287 HIS A CA 1
ATOM 2292 C C . HIS A 1 287 ? 25.469 -7.545 -13.496 1.00 78.75 287 HIS A C 1
ATOM 2294 O O . HIS A 1 287 ? 25.159 -8.511 -14.183 1.00 78.75 287 HIS A O 1
ATOM 2300 N N . ALA A 1 288 ? 25.243 -6.284 -13.886 1.00 73.62 288 ALA A N 1
ATOM 2301 C CA . ALA A 1 288 ? 24.573 -5.891 -15.126 1.00 73.62 288 ALA A CA 1
ATOM 2302 C C . ALA A 1 288 ? 23.216 -6.593 -15.353 1.00 73.62 288 ALA A C 1
ATOM 2304 O O . ALA A 1 288 ? 22.877 -6.944 -16.481 1.00 73.62 288 ALA A O 1
ATOM 2305 N N . LEU A 1 289 ? 22.444 -6.790 -14.279 1.00 75.81 289 LEU A N 1
ATOM 2306 C CA . LEU A 1 289 ? 21.139 -7.457 -14.339 1.00 75.81 289 LEU A CA 1
ATOM 2307 C C . LEU A 1 289 ? 20.093 -6.559 -15.013 1.00 75.81 289 LEU A C 1
ATOM 2309 O O . LEU A 1 289 ? 20.183 -5.325 -14.960 1.00 75.81 289 LEU A O 1
ATOM 2313 N N . SER A 1 290 ? 19.055 -7.161 -15.590 1.00 72.62 290 SER A N 1
ATOM 2314 C CA . SER A 1 290 ? 17.910 -6.402 -16.107 1.00 72.62 290 SER A CA 1
ATOM 2315 C C . SER A 1 290 ? 17.120 -5.703 -14.986 1.00 72.62 290 SER A C 1
ATOM 2317 O O . SER A 1 290 ? 17.077 -6.159 -13.843 1.00 72.62 290 SER A O 1
ATOM 2319 N N . SER A 1 291 ? 16.430 -4.610 -15.307 1.00 66.88 291 SER A N 1
ATOM 2320 C CA . SER A 1 291 ? 15.495 -3.908 -14.421 1.00 66.88 291 SER A CA 1
ATOM 2321 C C . SER A 1 291 ? 14.309 -4.787 -14.019 1.00 66.88 291 SER A C 1
ATOM 2323 O O . SER A 1 291 ? 13.758 -4.617 -12.936 1.00 66.88 291 SER A O 1
ATOM 2325 N N . SER A 1 292 ? 13.930 -5.761 -14.854 1.00 72.06 292 SER A N 1
ATOM 2326 C CA . SER A 1 292 ? 12.948 -6.786 -14.475 1.00 72.06 292 SER A CA 1
ATOM 2327 C C . SER A 1 292 ? 13.480 -7.691 -13.358 1.00 72.06 292 SER A C 1
ATOM 2329 O O . SER A 1 292 ? 12.754 -8.019 -12.418 1.00 72.06 292 SER A O 1
ATOM 2331 N N . THR A 1 293 ? 14.753 -8.091 -13.427 1.00 77.38 293 THR A N 1
ATOM 2332 C CA . THR A 1 293 ? 15.416 -8.828 -12.342 1.00 77.38 293 THR A CA 1
ATOM 2333 C C . THR A 1 293 ? 15.585 -7.951 -11.098 1.00 77.38 293 THR A C 1
ATOM 2335 O O . THR A 1 293 ? 15.295 -8.425 -10.007 1.00 77.38 293 THR A O 1
ATOM 2338 N N . GLU A 1 294 ? 15.951 -6.672 -11.243 1.00 80.62 294 GLU A N 1
ATOM 2339 C CA . GLU A 1 294 ? 16.037 -5.696 -10.140 1.00 80.62 294 GLU A CA 1
ATOM 2340 C C . GLU A 1 294 ? 14.717 -5.569 -9.376 1.00 80.62 294 GLU A C 1
ATOM 2342 O O . GLU A 1 294 ? 14.690 -5.735 -8.160 1.00 80.62 294 GLU A O 1
ATOM 2347 N N . TYR A 1 295 ? 13.616 -5.325 -10.090 1.00 75.56 295 TYR A N 1
ATOM 2348 C CA . TYR A 1 295 ? 12.295 -5.143 -9.494 1.00 75.56 295 TYR A CA 1
ATOM 2349 C C . TYR A 1 295 ? 11.839 -6.392 -8.732 1.00 75.56 295 TYR A C 1
ATOM 2351 O O . TYR A 1 295 ? 11.420 -6.307 -7.579 1.00 75.56 295 TYR A O 1
ATOM 2359 N N . ARG A 1 296 ? 11.983 -7.573 -9.346 1.00 84.38 296 ARG A N 1
ATOM 2360 C CA . ARG A 1 296 ? 11.587 -8.835 -8.708 1.00 84.38 296 ARG A CA 1
ATOM 2361 C C . ARG A 1 296 ? 12.505 -9.218 -7.546 1.00 84.38 296 ARG A C 1
ATOM 2363 O O . ARG A 1 296 ? 12.023 -9.771 -6.562 1.00 84.38 296 ARG A O 1
ATOM 2370 N N . LEU A 1 297 ? 13.801 -8.915 -7.637 1.00 88.06 297 LEU A N 1
ATOM 2371 C CA . LEU A 1 297 ? 14.739 -9.123 -6.536 1.00 88.06 297 LEU A CA 1
ATOM 2372 C C . LEU A 1 297 ? 14.432 -8.177 -5.372 1.00 88.06 297 LEU A C 1
ATOM 2374 O O . LEU A 1 297 ? 14.482 -8.613 -4.229 1.00 88.06 297 LEU A O 1
ATOM 2378 N N . LEU A 1 298 ? 14.080 -6.916 -5.645 1.00 87.44 298 LEU A N 1
ATOM 2379 C CA . LEU A 1 298 ? 13.682 -5.953 -4.617 1.00 87.44 298 LEU A CA 1
ATOM 2380 C C . LEU A 1 298 ? 12.444 -6.427 -3.864 1.00 87.44 298 LEU A C 1
ATOM 2382 O O . LEU A 1 298 ? 12.444 -6.452 -2.635 1.00 87.44 298 LEU A O 1
ATOM 2386 N N . ASP A 1 299 ? 11.423 -6.851 -4.605 1.00 86.00 299 ASP A N 1
ATOM 2387 C CA . ASP A 1 299 ? 10.213 -7.406 -4.019 1.00 86.00 299 ASP A CA 1
ATOM 2388 C C . ASP A 1 299 ? 10.514 -8.659 -3.177 1.00 86.00 299 ASP A C 1
ATOM 2390 O O . ASP A 1 299 ? 10.119 -8.724 -2.014 1.00 86.00 299 ASP A O 1
ATOM 2394 N N . PHE A 1 300 ? 11.307 -9.599 -3.707 1.00 87.06 300 PHE A N 1
ATOM 2395 C CA . PHE A 1 300 ? 11.720 -10.805 -2.984 1.00 87.06 300 PHE A CA 1
ATOM 2396 C C . PHE A 1 300 ? 12.505 -10.485 -1.705 1.00 87.06 300 PHE A C 1
ATOM 2398 O O . PHE A 1 300 ? 12.239 -11.067 -0.654 1.00 87.06 300 PHE A O 1
ATOM 2405 N N . VAL A 1 301 ? 13.473 -9.566 -1.772 1.00 90.69 301 VAL A N 1
ATOM 2406 C CA . VAL A 1 301 ? 14.305 -9.159 -0.631 1.00 90.69 301 VAL A CA 1
ATOM 2407 C C . VAL A 1 301 ? 13.447 -8.522 0.456 1.00 90.69 301 VAL A C 1
ATOM 2409 O O . VAL A 1 301 ? 13.536 -8.940 1.610 1.00 90.69 301 VAL A O 1
ATOM 2412 N N . SER A 1 302 ? 12.583 -7.570 0.101 1.00 89.75 302 SER A N 1
ATOM 2413 C CA . SER A 1 302 ? 11.715 -6.891 1.067 1.00 89.75 302 SER A CA 1
ATOM 2414 C C . SER A 1 302 ? 10.626 -7.796 1.639 1.00 89.75 302 SER A C 1
ATOM 2416 O O . SER A 1 302 ? 10.271 -7.644 2.806 1.00 89.75 302 SER A O 1
ATOM 2418 N N . ALA A 1 303 ? 10.141 -8.775 0.875 1.00 86.19 303 ALA A N 1
ATOM 2419 C CA . ALA A 1 303 ? 9.232 -9.798 1.384 1.00 86.19 303 ALA A CA 1
ATOM 2420 C C . ALA A 1 303 ? 9.935 -10.862 2.248 1.00 86.19 303 ALA A C 1
ATOM 2422 O O . ALA A 1 303 ? 9.257 -11.596 2.957 1.00 86.19 303 ALA A O 1
ATOM 2423 N N . SER A 1 304 ? 11.270 -10.973 2.196 1.00 85.44 304 SER A N 1
ATOM 2424 C CA . SER A 1 304 ? 12.049 -12.018 2.888 1.00 85.44 304 SER A CA 1
ATOM 2425 C C . SER A 1 304 ? 12.650 -11.587 4.228 1.00 85.44 304 SER A C 1
ATOM 2427 O O . SER A 1 304 ? 13.281 -12.404 4.907 1.00 85.44 304 SER A O 1
ATOM 2429 N N . ILE A 1 305 ? 12.502 -10.323 4.615 1.00 86.44 305 ILE A N 1
ATOM 2430 C CA . ILE A 1 305 ? 13.038 -9.771 5.866 1.00 86.44 305 ILE A CA 1
ATOM 2431 C C . ILE A 1 305 ? 11.899 -9.367 6.814 1.00 86.44 305 ILE A C 1
ATOM 2433 O O . ILE A 1 305 ? 10.772 -9.169 6.356 1.00 86.44 305 ILE A O 1
ATOM 2437 N N . PRO A 1 306 ? 12.170 -9.245 8.129 1.00 86.94 306 PRO A N 1
ATOM 2438 C CA . PRO A 1 306 ? 11.222 -8.684 9.085 1.00 86.94 306 PRO A CA 1
ATOM 2439 C C . PRO A 1 306 ? 10.631 -7.342 8.642 1.00 86.94 306 PRO A C 1
ATOM 2441 O O . PRO A 1 306 ? 11.163 -6.644 7.770 1.00 86.94 306 PRO A O 1
ATOM 2444 N N . TYR A 1 307 ? 9.520 -6.973 9.273 1.00 88.25 307 TYR A N 1
ATOM 2445 C CA . TYR A 1 307 ? 8.861 -5.699 9.027 1.00 88.25 307 TYR A CA 1
ATOM 2446 C C . TYR A 1 307 ? 9.836 -4.512 9.136 1.00 88.25 307 TYR A C 1
ATOM 2448 O O . TYR A 1 307 ? 10.591 -4.406 10.099 1.00 88.25 307 TYR A O 1
ATOM 2456 N N . HIS A 1 308 ? 9.834 -3.637 8.127 1.00 86.38 308 HIS A N 1
ATOM 2457 C CA . HIS A 1 308 ? 10.751 -2.489 8.034 1.00 86.38 308 HIS A CA 1
ATOM 2458 C C . HIS A 1 308 ? 10.106 -1.238 7.416 1.00 86.38 308 HIS A C 1
ATOM 2460 O O . HIS A 1 308 ? 10.786 -0.242 7.168 1.00 86.38 308 HIS A O 1
ATOM 2466 N N . GLY A 1 309 ? 8.796 -1.272 7.150 1.00 83.12 309 GLY A N 1
ATOM 2467 C CA . GLY A 1 309 ? 8.046 -0.102 6.690 1.00 83.12 309 GLY A CA 1
ATOM 2468 C C . GLY A 1 309 ? 8.354 0.329 5.251 1.00 83.12 309 GLY A C 1
ATOM 2469 O O . GLY A 1 309 ? 8.110 1.488 4.903 1.00 83.12 309 GLY A O 1
ATOM 2470 N N . GLY A 1 310 ? 8.871 -0.584 4.418 1.00 85.44 310 GLY A N 1
ATOM 2471 C CA . GLY A 1 310 ? 9.038 -0.400 2.972 1.00 85.44 310 GLY A CA 1
ATOM 2472 C C . GLY A 1 310 ? 10.476 -0.390 2.449 1.00 85.44 310 GLY A C 1
ATOM 2473 O O . GLY A 1 310 ? 11.434 -0.131 3.169 1.00 85.44 310 GLY A O 1
ATOM 2474 N N . VAL A 1 311 ? 10.602 -0.596 1.136 1.00 82.81 311 VAL A N 1
ATOM 2475 C CA . VAL A 1 311 ? 11.866 -0.766 0.385 1.00 82.81 311 VAL A CA 1
ATOM 2476 C C . VAL A 1 311 ? 12.888 0.379 0.501 1.00 82.81 311 VAL A C 1
ATOM 2478 O O . VAL A 1 311 ? 14.063 0.181 0.191 1.00 82.81 311 VAL A O 1
ATOM 2481 N N . ASP A 1 312 ? 12.449 1.571 0.910 1.00 81.75 312 ASP A N 1
ATOM 2482 C CA . ASP A 1 312 ? 13.241 2.810 0.936 1.00 81.75 312 ASP A CA 1
ATOM 2483 C C . ASP A 1 312 ? 13.864 3.119 2.306 1.00 81.75 312 ASP A C 1
ATOM 2485 O O . ASP A 1 312 ? 14.560 4.122 2.468 1.00 81.75 312 ASP A O 1
ATOM 2489 N N . ARG A 1 313 ? 13.650 2.252 3.299 1.00 84.69 313 ARG A N 1
ATOM 2490 C CA . ARG A 1 313 ? 14.203 2.403 4.648 1.00 84.69 313 ARG A CA 1
ATOM 2491 C C . ARG A 1 313 ? 15.300 1.391 4.919 1.00 84.69 313 ARG A C 1
ATOM 2493 O O . ARG A 1 313 ? 15.258 0.270 4.420 1.00 84.69 313 ARG A O 1
ATOM 2500 N N . ALA A 1 314 ? 16.262 1.792 5.745 1.00 88.44 314 ALA A N 1
ATOM 2501 C CA . ALA A 1 314 ? 17.236 0.863 6.290 1.00 88.44 314 ALA A CA 1
ATOM 2502 C C . ALA A 1 314 ? 16.501 -0.219 7.089 1.00 88.44 314 ALA A C 1
ATOM 2504 O O . ALA A 1 314 ? 15.722 0.095 7.991 1.00 88.44 314 ALA A O 1
ATOM 2505 N N . TRP A 1 315 ? 16.734 -1.487 6.757 1.00 89.19 315 TRP A N 1
ATOM 2506 C CA . TRP A 1 315 ? 16.137 -2.578 7.515 1.00 89.19 315 TRP A CA 1
ATOM 2507 C C . TRP A 1 315 ? 16.819 -2.698 8.877 1.00 89.19 315 TRP A C 1
ATOM 2509 O O . TRP A 1 315 ? 18.044 -2.779 8.958 1.00 89.19 315 TRP A O 1
ATOM 2519 N N . SER A 1 316 ? 16.018 -2.759 9.941 1.00 87.06 316 SER A N 1
ATOM 2520 C CA . SER A 1 316 ? 16.470 -3.162 11.267 1.00 87.06 316 SER A CA 1
ATOM 2521 C C . SER A 1 316 ? 15.606 -4.292 11.808 1.00 87.06 316 SER A C 1
ATOM 2523 O O . SER A 1 316 ? 14.383 -4.249 11.696 1.00 87.06 316 SER A O 1
ATOM 2525 N N . SER A 1 317 ? 16.227 -5.278 12.455 1.00 83.75 317 SER A N 1
ATOM 2526 C CA . SER A 1 317 ? 15.517 -6.292 13.233 1.00 83.75 317 SER A CA 1
ATOM 2527 C C . SER A 1 317 ? 14.858 -5.706 14.481 1.00 83.75 317 SER A C 1
ATOM 2529 O O . SER A 1 317 ? 14.083 -6.403 15.120 1.00 83.75 317 SER A O 1
ATOM 2531 N N . LEU A 1 318 ? 15.188 -4.462 14.852 1.00 84.88 318 LEU A N 1
ATOM 2532 C CA . LEU A 1 318 ? 14.595 -3.730 15.972 1.00 84.88 318 LEU A CA 1
ATOM 2533 C C . LEU A 1 318 ? 13.431 -2.819 15.551 1.00 84.88 318 LEU A C 1
ATOM 2535 O O . LEU A 1 318 ? 12.796 -2.219 16.417 1.00 84.88 318 LEU A O 1
ATOM 2539 N N . HIS A 1 319 ? 13.136 -2.697 14.250 1.00 83.19 319 HIS A N 1
ATOM 2540 C CA . HIS A 1 319 ? 12.066 -1.822 13.766 1.00 83.19 319 HIS A CA 1
ATOM 2541 C C . HIS A 1 319 ? 10.706 -2.268 14.313 1.00 83.19 319 HIS A C 1
ATOM 2543 O O . HIS A 1 319 ? 10.255 -3.381 14.049 1.00 83.19 319 HIS A O 1
ATOM 2549 N N . GLY A 1 320 ? 10.065 -1.402 15.100 1.00 79.56 320 GLY A N 1
ATOM 2550 C CA . GLY A 1 320 ? 8.776 -1.693 15.730 1.00 79.56 320 GLY A CA 1
ATOM 2551 C C . GLY A 1 320 ? 8.805 -2.812 16.779 1.00 79.56 320 GLY A C 1
ATOM 2552 O O . GLY A 1 320 ? 7.744 -3.266 17.196 1.00 79.56 320 GLY A O 1
ATOM 2553 N N . VAL A 1 321 ? 9.982 -3.280 17.214 1.00 83.12 321 VAL A N 1
ATOM 2554 C CA . VAL A 1 321 ? 10.071 -4.377 18.189 1.00 83.12 321 VAL A CA 1
ATOM 2555 C C . VAL A 1 321 ? 9.426 -3.979 19.511 1.00 83.12 321 VAL A C 1
ATOM 2557 O O . VAL A 1 321 ? 9.716 -2.926 20.070 1.00 83.12 321 VAL A O 1
ATOM 2560 N N . GLY A 1 322 ? 8.563 -4.862 20.016 1.00 82.75 322 GLY A N 1
ATOM 2561 C CA . GLY A 1 322 ? 7.786 -4.644 21.237 1.00 82.75 322 GLY A CA 1
ATOM 2562 C C . GLY A 1 322 ? 6.447 -3.940 21.005 1.00 82.75 322 GLY A C 1
ATOM 2563 O O . GLY A 1 322 ? 5.597 -3.981 21.891 1.00 82.75 322 GLY A O 1
ATOM 2564 N N . TYR A 1 323 ? 6.220 -3.371 19.818 1.00 93.31 323 TYR A N 1
ATOM 2565 C CA . TYR A 1 323 ? 4.958 -2.741 19.447 1.00 93.31 323 TYR A CA 1
ATOM 2566 C C . TYR A 1 323 ? 4.188 -3.636 18.480 1.00 93.31 323 TYR A C 1
ATOM 2568 O O . TYR A 1 323 ? 4.660 -3.969 17.396 1.00 93.31 323 TYR A O 1
ATOM 2576 N N . THR A 1 324 ? 2.994 -4.046 18.893 1.00 95.31 324 THR A N 1
ATOM 2577 C CA . THR A 1 324 ? 2.126 -4.966 18.150 1.00 95.31 324 THR A CA 1
ATOM 2578 C C . THR A 1 324 ? 0.694 -4.452 18.136 1.00 95.31 324 THR A C 1
ATOM 2580 O O . THR A 1 324 ? 0.332 -3.565 18.920 1.00 95.31 324 THR A O 1
ATOM 2583 N N . LYS A 1 325 ? -0.164 -5.048 17.306 1.00 96.00 325 LYS A N 1
ATOM 2584 C CA . LYS A 1 325 ? -1.615 -4.837 17.398 1.00 96.00 325 LYS A CA 1
ATOM 2585 C C . LYS A 1 325 ? -2.149 -5.106 18.809 1.00 96.00 325 LYS A C 1
ATOM 2587 O O . LYS A 1 325 ? -2.950 -4.318 19.303 1.00 96.00 325 LYS A O 1
ATOM 2592 N N . THR A 1 326 ? -1.629 -6.120 19.511 1.00 95.75 326 THR A N 1
ATOM 2593 C CA . THR A 1 326 ? -1.968 -6.399 20.917 1.00 95.75 326 THR A CA 1
ATOM 2594 C C . THR A 1 326 ? -1.621 -5.224 21.828 1.00 95.75 326 THR A C 1
ATOM 2596 O O . THR A 1 326 ? -2.444 -4.830 22.651 1.00 95.75 326 THR A O 1
ATOM 2599 N N . ALA A 1 327 ? -0.439 -4.618 21.668 1.00 95.88 327 ALA A N 1
ATOM 2600 C CA . ALA A 1 327 ? -0.038 -3.456 22.464 1.00 95.88 327 ALA A CA 1
ATOM 2601 C C . ALA A 1 327 ? -0.993 -2.265 22.258 1.00 95.88 327 ALA A C 1
ATOM 2603 O O . ALA A 1 327 ? -1.376 -1.604 23.223 1.00 95.88 327 ALA A O 1
ATOM 2604 N N . VAL A 1 328 ? -1.440 -2.033 21.019 1.00 97.62 328 VAL A N 1
ATOM 2605 C CA . VAL A 1 328 ? -2.429 -0.991 20.698 1.00 97.62 328 VAL A CA 1
ATOM 2606 C C . VAL A 1 328 ? -3.799 -1.309 21.305 1.00 97.62 328 VAL A C 1
ATOM 2608 O O . VAL A 1 328 ? -4.419 -0.426 21.897 1.00 97.62 328 VAL A O 1
ATOM 2611 N N . LEU A 1 329 ? -4.266 -2.560 21.216 1.00 97.19 329 LEU A N 1
ATOM 2612 C CA . LEU A 1 329 ? -5.533 -2.992 21.819 1.00 97.19 329 LEU A CA 1
ATOM 2613 C C . LEU A 1 329 ? -5.533 -2.796 23.343 1.00 97.19 329 LEU A C 1
ATOM 2615 O O . LEU A 1 329 ? -6.489 -2.239 23.885 1.00 97.19 329 LEU A O 1
ATOM 2619 N N . LEU A 1 330 ? -4.453 -3.195 24.022 1.00 95.31 330 LEU A N 1
ATOM 2620 C CA . LEU A 1 330 ? -4.291 -3.020 25.469 1.00 95.31 330 LEU A CA 1
ATOM 2621 C C . LEU A 1 330 ? -4.229 -1.539 25.857 1.00 95.31 330 LEU A C 1
ATOM 2623 O O . LEU A 1 330 ? -4.888 -1.129 26.812 1.00 95.31 330 LEU A O 1
ATOM 2627 N N . HIS A 1 331 ? -3.508 -0.720 25.085 1.00 95.94 331 HIS A N 1
ATOM 2628 C CA . HIS A 1 331 ? -3.467 0.723 25.308 1.00 95.94 331 HIS A CA 1
ATOM 2629 C C . HIS A 1 331 ? -4.863 1.353 25.198 1.00 95.94 331 HIS A C 1
ATOM 2631 O O . HIS A 1 331 ? -5.262 2.124 26.069 1.00 95.94 331 HIS A O 1
ATOM 2637 N N . LEU A 1 332 ? -5.631 1.009 24.158 1.00 96.81 332 LEU A N 1
ATOM 2638 C CA . LEU A 1 332 ? -7.004 1.490 23.978 1.00 96.81 332 LEU A CA 1
ATOM 2639 C C . LEU A 1 332 ? -7.919 1.031 25.123 1.00 96.81 332 LEU A C 1
ATOM 2641 O O . LEU A 1 332 ? -8.695 1.836 25.642 1.00 96.81 332 LEU A O 1
ATOM 2645 N N . GLN A 1 333 ? -7.799 -0.232 25.543 1.00 95.50 333 GLN A N 1
ATOM 2646 C CA . GLN A 1 333 ? -8.553 -0.790 26.664 1.00 95.50 333 GLN A CA 1
ATOM 2647 C C . GLN A 1 333 ? -8.300 -0.016 27.961 1.00 95.50 333 GLN A C 1
ATOM 2649 O O . GLN A 1 333 ? -9.256 0.410 28.607 1.00 95.50 333 GLN A O 1
ATOM 2654 N N . GLU A 1 334 ? -7.036 0.209 28.323 1.00 94.81 334 GLU A N 1
ATOM 2655 C CA . GLU A 1 334 ? -6.667 0.959 29.525 1.00 94.81 334 GLU A CA 1
ATOM 2656 C C . GLU A 1 334 ? -7.099 2.427 29.422 1.00 94.81 334 GLU A C 1
ATOM 2658 O O . GLU A 1 334 ? -7.759 2.957 30.319 1.00 94.81 334 GLU A O 1
ATOM 2663 N N . ARG A 1 335 ? -6.780 3.081 28.299 1.00 94.25 335 ARG A N 1
ATOM 2664 C CA . ARG A 1 335 ? -7.009 4.514 28.092 1.00 94.25 335 ARG A CA 1
ATOM 2665 C C . ARG A 1 335 ? -8.481 4.894 28.173 1.00 94.25 335 ARG A C 1
ATOM 2667 O O . ARG A 1 335 ? -8.810 5.934 28.748 1.00 94.25 335 ARG A O 1
ATOM 2674 N N . PHE A 1 336 ? -9.348 4.092 27.565 1.00 93.94 336 PHE A N 1
ATOM 2675 C CA . PHE A 1 336 ? -10.783 4.361 27.505 1.00 93.94 336 PHE A CA 1
ATOM 2676 C C . PHE A 1 336 ? -11.592 3.561 28.533 1.00 93.94 336 PHE A C 1
ATOM 2678 O O . PHE A 1 336 ? -12.808 3.731 28.614 1.00 93.94 336 PHE A O 1
ATOM 2685 N N . GLY A 1 337 ? -10.933 2.731 29.349 1.00 93.56 337 GLY A N 1
ATOM 2686 C CA . GLY A 1 337 ? -11.583 1.912 30.369 1.00 93.56 337 GLY A CA 1
ATOM 2687 C C . GLY A 1 337 ? -12.536 0.868 29.784 1.00 93.56 337 GLY A C 1
ATOM 2688 O O . GLY A 1 337 ? -13.583 0.599 30.380 1.00 93.56 337 GLY A O 1
ATOM 2689 N N . TYR A 1 338 ? -12.211 0.314 28.612 1.00 94.62 338 TYR A N 1
ATOM 2690 C CA . TYR A 1 338 ? -13.011 -0.746 27.998 1.00 94.62 338 TYR A CA 1
ATOM 2691 C C . TYR A 1 338 ? -12.943 -2.031 28.828 1.00 94.62 338 TYR A C 1
ATOM 2693 O O . TYR A 1 338 ? -11.935 -2.334 29.463 1.00 94.62 338 TYR A O 1
ATOM 2701 N N . GLY A 1 339 ? -14.016 -2.819 28.799 1.00 88.38 339 GLY A N 1
ATOM 2702 C CA . GLY A 1 339 ? -14.048 -4.115 29.484 1.00 88.38 339 GLY A CA 1
ATOM 2703 C C . GLY A 1 339 ? -15.435 -4.564 29.928 1.00 88.38 339 GLY A C 1
ATOM 2704 O O . GLY A 1 339 ? -15.620 -5.732 30.270 1.00 88.38 339 GLY A O 1
ATOM 2705 N N . ARG A 1 340 ? -16.427 -3.663 29.909 1.00 87.38 340 ARG A N 1
ATOM 2706 C CA . ARG A 1 340 ? -17.828 -3.981 30.245 1.00 87.38 340 ARG A CA 1
ATOM 2707 C C . ARG A 1 340 ? -18.656 -4.330 29.010 1.00 87.38 340 ARG A C 1
ATOM 2709 O O . ARG A 1 340 ? -19.612 -5.101 29.121 1.00 87.38 340 ARG A O 1
ATOM 2716 N N . GLY A 1 341 ? -18.323 -3.741 27.868 1.00 87.62 341 GLY A N 1
ATOM 2717 C CA . GLY A 1 341 ? -18.916 -4.037 26.574 1.00 87.62 341 GLY A CA 1
ATOM 2718 C C . GLY A 1 341 ? -18.250 -5.225 25.891 1.00 87.62 341 GLY A C 1
ATOM 2719 O O . GLY A 1 341 ? -17.632 -6.076 26.534 1.00 87.62 341 GLY A O 1
ATOM 2720 N N . LEU A 1 342 ? -18.446 -5.309 24.578 1.00 93.31 342 LEU A N 1
ATOM 2721 C CA . LEU A 1 342 ? -17.955 -6.416 23.768 1.00 93.31 342 LEU A CA 1
ATOM 2722 C C . LEU A 1 342 ? -16.646 -6.045 23.059 1.00 93.31 342 LEU A C 1
ATOM 2724 O O . LEU A 1 342 ? -16.596 -5.031 22.360 1.00 93.31 342 LEU A O 1
ATOM 2728 N N . TYR A 1 343 ? -15.634 -6.905 23.201 1.00 96.50 343 TYR A N 1
ATOM 2729 C CA . TYR A 1 343 ? -14.497 -6.992 22.280 1.00 96.50 343 TYR A CA 1
ATOM 2730 C C . TYR A 1 343 ? -14.836 -7.934 21.119 1.00 96.50 343 TYR A C 1
ATOM 2732 O O . TYR A 1 343 ? -15.253 -9.070 21.355 1.00 96.50 343 TYR A O 1
ATOM 2740 N N . LEU A 1 344 ? -14.664 -7.479 19.881 1.00 96.81 344 LEU A N 1
ATOM 2741 C CA . LEU A 1 344 ? -14.858 -8.297 18.684 1.00 96.81 344 LEU A CA 1
ATOM 2742 C C . LEU A 1 344 ? -13.544 -8.423 17.913 1.00 96.81 344 LEU A C 1
ATOM 2744 O O . LEU A 1 344 ? -12.951 -7.418 17.550 1.00 96.81 344 LEU A O 1
ATOM 2748 N N . GLU A 1 345 ? -13.135 -9.644 17.601 1.00 97.69 345 GLU A N 1
ATOM 2749 C CA . GLU A 1 345 ? -12.015 -9.930 16.705 1.00 97.69 345 GLU A CA 1
ATOM 2750 C C . GLU A 1 345 ? -12.543 -10.581 15.424 1.00 97.69 345 GLU A C 1
ATOM 2752 O O . GLU A 1 345 ? -13.312 -11.541 15.480 1.00 97.69 345 GLU A O 1
ATOM 2757 N N . ILE A 1 346 ? -12.179 -10.031 14.269 1.00 97.31 346 ILE A N 1
ATOM 2758 C CA . ILE A 1 346 ? -12.493 -10.577 12.947 1.00 97.31 346 ILE A CA 1
ATOM 2759 C C . ILE A 1 346 ? -11.192 -11.115 12.363 1.00 97.31 346 ILE A C 1
ATOM 2761 O O . ILE A 1 346 ? -10.277 -10.329 12.144 1.00 97.31 346 ILE A O 1
ATOM 2765 N N . GLY A 1 347 ? -11.141 -12.418 12.075 1.00 94.56 347 GLY A N 1
ATOM 2766 C CA . GLY A 1 347 ? -9.918 -13.103 11.647 1.00 94.56 347 GLY A CA 1
ATOM 2767 C C . GLY A 1 347 ? -9.133 -13.659 12.830 1.00 94.56 347 GLY A C 1
ATOM 2768 O O . GLY A 1 347 ? -8.193 -13.053 13.320 1.00 94.56 347 GLY A O 1
ATOM 2769 N N . CYS A 1 348 ? -9.554 -14.825 13.304 1.00 90.38 348 CYS A N 1
ATOM 2770 C CA . CYS A 1 348 ? -9.024 -15.462 14.509 1.00 90.38 348 CYS A CA 1
ATOM 2771 C C . CYS A 1 348 ? -7.834 -16.371 14.218 1.00 90.38 348 CYS A C 1
ATOM 2773 O O . CYS A 1 348 ? -7.053 -16.664 15.122 1.00 90.38 348 CYS A O 1
ATOM 2775 N N . ASP A 1 349 ? -7.742 -16.875 12.984 1.00 88.00 349 ASP A N 1
ATOM 2776 C CA . ASP A 1 349 ? -6.800 -17.919 12.588 1.00 88.00 349 ASP A CA 1
ATOM 2777 C C . ASP A 1 349 ? -6.830 -19.108 13.568 1.00 88.00 349 ASP A C 1
ATOM 2779 O O . ASP A 1 349 ? -7.860 -19.769 13.668 1.00 88.00 349 ASP A O 1
ATOM 2783 N N . THR A 1 350 ? -5.762 -19.369 14.330 1.00 89.25 350 THR A N 1
ATOM 2784 C CA . THR A 1 350 ? -5.709 -20.440 15.348 1.00 89.25 350 THR A CA 1
ATOM 2785 C C . THR A 1 350 ? -6.382 -20.080 16.681 1.00 89.25 350 THR A C 1
ATOM 2787 O O . THR A 1 350 ? -6.547 -20.942 17.546 1.00 89.25 350 THR A O 1
ATOM 2790 N N . GLY A 1 351 ? -6.763 -18.816 16.879 1.00 92.06 351 GLY A N 1
ATOM 2791 C CA . GLY A 1 351 ? -7.330 -18.278 18.118 1.00 92.06 351 GLY A CA 1
ATOM 2792 C C . GLY A 1 351 ? -6.292 -17.909 19.187 1.00 92.06 351 GLY A C 1
ATOM 2793 O O . GLY A 1 351 ? -6.666 -17.496 20.287 1.00 92.06 351 GLY A O 1
ATOM 2794 N N . ASP A 1 352 ? -4.992 -18.044 18.906 1.00 92.81 352 ASP A N 1
ATOM 2795 C CA . ASP A 1 352 ? -3.920 -17.740 19.864 1.00 92.81 352 ASP A CA 1
ATOM 2796 C C . ASP A 1 352 ? -3.904 -16.264 20.266 1.00 92.81 352 ASP A C 1
ATOM 2798 O O . ASP A 1 352 ? -3.941 -15.952 21.459 1.00 92.81 352 ASP A O 1
ATOM 2802 N N . HIS A 1 353 ? -3.939 -15.372 19.273 1.00 94.62 353 HIS A N 1
ATOM 2803 C CA . HIS A 1 353 ? -4.005 -13.929 19.484 1.00 94.62 353 HIS A CA 1
ATOM 2804 C C . HIS A 1 353 ? -5.261 -13.538 20.279 1.00 94.62 353 HIS A C 1
ATOM 2806 O O . HIS A 1 353 ? -5.156 -12.885 21.320 1.00 94.62 353 HIS A O 1
ATOM 2812 N N . PHE A 1 354 ? -6.437 -14.031 19.873 1.00 95.50 354 PHE A N 1
ATOM 2813 C CA . PHE A 1 354 ? -7.695 -13.770 20.573 1.00 95.50 354 PHE A CA 1
ATOM 2814 C C . PHE A 1 354 ? -7.649 -14.139 22.061 1.00 95.50 354 PHE A C 1
ATOM 2816 O O . PHE A 1 354 ? -8.170 -13.399 22.898 1.00 95.50 354 PHE A O 1
ATOM 2823 N N . ARG A 1 355 ? -7.013 -15.264 22.430 1.00 94.06 355 ARG A N 1
ATOM 2824 C CA . ARG A 1 355 ? -6.873 -15.686 23.840 1.00 94.06 355 ARG A CA 1
ATOM 2825 C C . ARG A 1 355 ? -6.083 -14.689 24.684 1.00 94.06 355 ARG A C 1
ATOM 2827 O O . ARG A 1 355 ? -6.365 -14.555 25.878 1.00 94.06 355 ARG A O 1
ATOM 2834 N N . GLU A 1 356 ? -5.107 -14.021 24.087 1.00 93.44 356 GLU A N 1
ATOM 2835 C CA . GLU A 1 356 ? -4.319 -12.984 24.740 1.00 93.44 356 GLU A CA 1
ATOM 2836 C C . GLU A 1 356 ? -5.072 -11.651 24.778 1.00 93.44 356 GLU A C 1
ATOM 2838 O O . GLU A 1 356 ? -5.285 -11.105 25.863 1.00 93.44 356 GLU A O 1
ATOM 2843 N N . ALA A 1 357 ? -5.537 -11.176 23.621 1.00 93.25 357 ALA A N 1
ATOM 2844 C CA . ALA A 1 357 ? -6.160 -9.864 23.455 1.00 93.25 357 ALA A CA 1
ATOM 2845 C C . ALA A 1 357 ? -7.473 -9.707 24.238 1.00 93.25 357 ALA A C 1
ATOM 2847 O O . ALA A 1 357 ? -7.796 -8.620 24.711 1.00 93.25 357 ALA A O 1
ATOM 2848 N N . ARG A 1 358 ? -8.228 -10.796 24.446 1.00 93.12 358 ARG A N 1
ATOM 2849 C CA . ARG A 1 358 ? -9.505 -10.750 25.181 1.00 93.12 358 ARG A CA 1
ATOM 2850 C C . ARG A 1 358 ? -9.374 -10.545 26.693 1.00 93.12 358 ARG A C 1
ATOM 2852 O O . ARG A 1 358 ? -10.393 -10.452 27.383 1.00 93.12 358 ARG A O 1
ATOM 2859 N N . ARG A 1 359 ? -8.160 -10.571 27.254 1.00 92.06 359 ARG A N 1
ATOM 2860 C CA . ARG A 1 359 ? -7.955 -10.399 28.701 1.00 92.06 359 ARG A CA 1
ATOM 2861 C C . ARG A 1 359 ? -8.489 -9.030 29.140 1.00 92.06 359 ARG A C 1
ATOM 2863 O O . ARG A 1 359 ? -8.340 -8.035 28.447 1.00 92.06 359 ARG A O 1
ATOM 2870 N N . GLY A 1 360 ? -9.177 -8.988 30.279 1.00 87.88 360 GLY A N 1
ATOM 2871 C CA . GLY A 1 360 ? -9.809 -7.762 30.788 1.00 87.88 360 GLY A CA 1
ATOM 2872 C C . GLY A 1 360 ? -11.166 -7.406 30.161 1.00 87.88 360 GLY A C 1
ATOM 2873 O O . GLY A 1 360 ? -11.829 -6.501 30.659 1.00 87.88 360 GLY A O 1
ATOM 2874 N N . PHE A 1 361 ? -11.636 -8.135 29.141 1.00 91.62 361 PHE A N 1
ATOM 2875 C CA . PHE A 1 361 ? -13.000 -7.993 28.624 1.00 91.62 361 PHE A CA 1
ATOM 2876 C C . PHE A 1 361 ? -13.952 -9.012 29.258 1.00 91.62 361 PHE A C 1
ATOM 2878 O O . PHE A 1 361 ? -13.706 -10.218 29.228 1.00 91.62 361 PHE A O 1
ATOM 2885 N N . ALA A 1 362 ? -15.084 -8.539 29.786 1.00 91.50 362 ALA A N 1
ATOM 2886 C CA . ALA A 1 362 ? -16.140 -9.406 30.313 1.00 91.50 362 ALA A CA 1
ATOM 2887 C C . ALA A 1 362 ? -16.828 -10.221 29.207 1.00 91.50 362 ALA A C 1
ATOM 2889 O O . ALA A 1 362 ? -17.289 -11.339 29.443 1.00 91.50 362 ALA A O 1
ATOM 2890 N N . ARG A 1 363 ? -16.903 -9.658 27.995 1.00 93.00 363 ARG A N 1
ATOM 2891 C CA . ARG A 1 363 ? -17.481 -10.290 26.808 1.00 93.00 363 ARG A CA 1
ATOM 2892 C C . ARG A 1 363 ? -16.523 -10.133 25.640 1.00 93.00 363 ARG A C 1
ATOM 2894 O O . ARG A 1 363 ? -16.046 -9.034 25.370 1.00 93.00 363 ARG A O 1
ATOM 2901 N N . SER A 1 364 ? -16.270 -11.229 24.941 1.00 94.69 364 SER A N 1
ATOM 2902 C CA . SER A 1 364 ? -15.441 -11.239 23.741 1.00 94.69 364 SER A CA 1
ATOM 2903 C C . SER A 1 364 ? -15.973 -12.251 22.738 1.00 94.69 364 SER A C 1
ATOM 2905 O O . SER A 1 364 ? -16.435 -13.324 23.129 1.00 94.69 364 SER A O 1
ATOM 2907 N N . VAL A 1 365 ? -15.906 -11.898 21.459 1.00 95.25 365 VAL A N 1
ATOM 2908 C CA . VAL A 1 365 ? -16.292 -12.749 20.334 1.00 95.25 365 VAL A CA 1
ATOM 2909 C C . VAL A 1 365 ? -15.170 -12.714 19.304 1.00 95.25 365 VAL A C 1
ATOM 2911 O O . VAL A 1 365 ? -14.619 -11.653 19.030 1.00 95.25 365 VAL A O 1
ATOM 2914 N N . CYS A 1 366 ? -14.851 -13.871 18.736 1.00 95.44 366 CYS A N 1
ATOM 2915 C CA . CYS A 1 366 ? -13.918 -14.008 17.631 1.00 95.44 366 CYS A CA 1
ATOM 2916 C C . CYS A 1 366 ? -14.627 -14.669 16.446 1.00 95.44 366 CYS A C 1
ATOM 2918 O O . CYS A 1 366 ? -15.130 -15.787 16.584 1.00 95.44 366 CYS A O 1
ATOM 2920 N N . VAL A 1 367 ? -14.683 -13.982 15.308 1.00 95.25 367 VAL A N 1
ATOM 2921 C CA . VAL A 1 367 ? -15.376 -14.417 14.091 1.00 95.25 367 VAL A CA 1
ATOM 2922 C C . VAL A 1 367 ? -14.354 -14.813 13.033 1.00 95.25 367 VAL A C 1
ATOM 2924 O O . VAL A 1 367 ? -13.582 -13.979 12.562 1.00 95.25 367 VAL A O 1
ATOM 2927 N N . ASP A 1 368 ? -14.378 -16.078 12.624 1.00 93.62 368 ASP A N 1
ATOM 2928 C CA . ASP A 1 368 ? -13.569 -16.589 11.516 1.00 93.62 368 ASP A CA 1
ATOM 2929 C C . ASP A 1 368 ? -14.303 -17.770 10.860 1.00 93.62 368 ASP A C 1
ATOM 2931 O O . ASP A 1 368 ? -14.866 -18.607 11.571 1.00 93.62 368 ASP A O 1
ATOM 2935 N N . PRO A 1 369 ? -14.340 -17.884 9.520 1.00 90.94 369 PRO A N 1
ATOM 2936 C CA . PRO A 1 369 ? -14.852 -19.085 8.861 1.00 90.94 369 PRO A CA 1
ATOM 2937 C C . PRO A 1 369 ? -13.984 -20.335 9.102 1.00 90.94 369 PRO A C 1
ATOM 2939 O O . PRO A 1 369 ? -14.442 -21.445 8.824 1.00 90.94 369 PRO A O 1
ATOM 2942 N N . ARG A 1 370 ? -12.743 -20.180 9.583 1.00 87.56 370 ARG A N 1
ATOM 2943 C CA . ARG A 1 370 ? -11.814 -21.268 9.912 1.00 87.56 370 ARG A CA 1
ATOM 2944 C C . ARG A 1 370 ? -11.876 -21.645 11.401 1.00 87.56 370 ARG A C 1
ATOM 2946 O O . ARG A 1 370 ? -12.232 -20.816 12.240 1.00 87.56 370 ARG A O 1
ATOM 2953 N N . PRO A 1 371 ? -11.519 -22.894 11.758 1.00 80.25 371 PRO A N 1
ATOM 2954 C CA . PRO A 1 371 ? -11.469 -23.322 13.154 1.00 80.25 371 PRO A CA 1
ATOM 2955 C C . PRO A 1 371 ? -10.457 -22.498 13.966 1.00 80.25 371 PRO A C 1
ATOM 2957 O O . PRO A 1 371 ? -9.275 -22.512 13.648 1.00 80.25 371 PRO A O 1
ATOM 2960 N N . GLY A 1 372 ? -10.929 -21.833 15.024 1.00 80.56 372 GLY A N 1
ATOM 2961 C CA . GLY A 1 372 ? -10.122 -20.987 15.919 1.00 80.56 372 GLY A CA 1
ATOM 2962 C C . GLY A 1 372 ? -10.911 -19.806 16.492 1.00 80.56 372 GLY A C 1
ATOM 2963 O O . GLY A 1 372 ? -10.635 -19.351 17.602 1.00 80.56 372 GLY A O 1
ATOM 2964 N N . GLY A 1 373 ? -11.959 -19.369 15.783 1.00 84.25 373 GLY A N 1
ATOM 2965 C CA . GLY A 1 373 ? -12.940 -18.407 16.286 1.00 84.25 373 GLY A CA 1
ATOM 2966 C C . GLY A 1 373 ? -13.960 -19.011 17.258 1.00 84.25 373 GLY A C 1
ATOM 2967 O O . GLY A 1 373 ? -14.219 -20.215 17.255 1.00 84.25 373 GLY A O 1
ATOM 2968 N N . THR A 1 374 ? -14.576 -18.158 18.082 1.00 91.69 374 THR A N 1
ATOM 2969 C CA . THR A 1 374 ? -15.734 -18.540 18.912 1.00 91.69 374 THR A CA 1
ATOM 2970 C C . THR A 1 374 ? -17.004 -18.673 18.076 1.00 91.69 374 THR A C 1
ATOM 2972 O O . THR A 1 374 ? -17.901 -19.423 18.444 1.00 91.69 374 THR A O 1
ATOM 2975 N N . GLU A 1 375 ? -17.069 -17.951 16.956 1.00 93.25 375 GLU A N 1
ATOM 2976 C CA . GLU A 1 375 ? -18.159 -17.964 15.987 1.00 93.25 375 GLU A CA 1
ATOM 2977 C C . GLU A 1 375 ? -17.613 -18.408 14.626 1.00 93.25 375 GLU A C 1
ATOM 2979 O O . GLU A 1 375 ? -16.928 -17.647 13.939 1.00 93.25 375 GLU A O 1
ATOM 2984 N N . LEU A 1 376 ? -17.914 -19.651 14.237 1.00 93.81 376 LEU A N 1
ATOM 2985 C CA . LEU A 1 376 ? -17.426 -20.254 12.993 1.00 93.81 376 LEU A CA 1
ATOM 2986 C C . LEU A 1 376 ? -18.250 -19.773 11.789 1.00 93.81 376 LEU A C 1
ATOM 2988 O O . LEU A 1 376 ? -19.136 -20.470 11.282 1.00 93.81 376 LEU A O 1
ATOM 2992 N N . MET A 1 377 ? -18.003 -18.539 11.363 1.00 92.75 377 MET A N 1
ATOM 2993 C CA . MET A 1 377 ? -18.679 -17.903 10.237 1.00 92.75 377 MET A CA 1
ATOM 2994 C C . MET A 1 377 ? -17.873 -16.729 9.676 1.00 92.75 377 MET A C 1
ATOM 2996 O O . MET A 1 377 ? -16.956 -16.219 10.302 1.00 92.75 377 MET A O 1
ATOM 3000 N N . THR A 1 378 ? -18.247 -16.256 8.490 1.00 94.75 378 THR A N 1
ATOM 3001 C CA . THR A 1 378 ? -17.744 -14.985 7.943 1.00 94.75 378 THR A CA 1
ATOM 3002 C C . THR A 1 378 ? -18.253 -13.791 8.756 1.00 94.75 378 THR A C 1
ATOM 3004 O O . THR A 1 378 ? -19.395 -13.832 9.228 1.00 94.75 378 THR A O 1
ATOM 3007 N N . SER A 1 379 ? -17.498 -12.691 8.795 1.00 94.75 379 SER A N 1
ATOM 3008 C CA . SER A 1 379 ? -17.939 -11.415 9.383 1.00 94.75 379 SER A CA 1
ATOM 3009 C C . SER A 1 379 ? -19.261 -10.911 8.792 1.00 94.75 379 SER A C 1
ATOM 3011 O O . SER A 1 379 ? -20.157 -10.541 9.546 1.00 94.75 379 SER A O 1
ATOM 3013 N N . ASP A 1 380 ? -19.460 -11.002 7.474 1.00 94.88 380 ASP A N 1
ATOM 3014 C CA . ASP A 1 380 ? -20.725 -10.629 6.813 1.00 94.88 380 ASP A CA 1
ATOM 3015 C C . ASP A 1 380 ? -21.937 -11.390 7.390 1.00 94.88 380 ASP A C 1
ATOM 3017 O O . ASP A 1 380 ? -23.008 -10.828 7.651 1.00 94.88 380 ASP A O 1
ATOM 3021 N N . ARG A 1 381 ? -21.770 -12.692 7.649 1.00 94.31 381 ARG A N 1
ATOM 3022 C CA . ARG A 1 381 ? -22.802 -13.516 8.292 1.00 94.31 381 ARG A CA 1
ATOM 3023 C C . ARG A 1 381 ? -23.027 -13.103 9.747 1.00 94.31 381 ARG A C 1
ATOM 3025 O O . ARG A 1 381 ? -24.179 -12.969 10.155 1.00 94.31 381 ARG A O 1
ATOM 3032 N N . TYR A 1 382 ? -21.955 -12.860 10.498 1.00 92.94 382 TYR A N 1
ATOM 3033 C CA . TYR A 1 382 ? -22.035 -12.403 11.885 1.00 92.94 382 TYR A CA 1
ATOM 3034 C C . TYR A 1 382 ? -22.814 -11.087 11.999 1.00 92.94 382 TYR A C 1
ATOM 3036 O O . TYR A 1 382 ? -23.777 -10.985 12.764 1.00 92.94 382 TYR A O 1
ATOM 3044 N N . PHE A 1 383 ? -22.467 -10.102 11.168 1.00 91.25 383 PHE A N 1
ATOM 3045 C CA . PHE A 1 383 ? -23.152 -8.818 11.151 1.00 91.25 383 PHE A CA 1
ATOM 3046 C C . PHE A 1 383 ? -24.593 -8.935 10.624 1.00 91.25 383 PHE A C 1
ATOM 3048 O O . PHE A 1 383 ? -25.483 -8.294 11.171 1.00 91.25 383 PHE A O 1
ATOM 3055 N N . SER A 1 384 ? -24.904 -9.788 9.648 1.00 90.06 384 SER A N 1
ATOM 3056 C CA . SER A 1 384 ? -26.300 -9.938 9.186 1.00 90.06 384 SER A CA 1
ATOM 3057 C C . SER A 1 384 ? -27.241 -10.609 10.200 1.00 90.06 384 SER A C 1
ATOM 3059 O O . SER A 1 384 ? -28.421 -10.266 10.238 1.00 90.06 384 SER A O 1
ATOM 3061 N N . HIS A 1 385 ? -26.752 -11.540 11.028 1.00 80.56 385 HIS A N 1
ATOM 3062 C CA . HIS A 1 385 ? -27.601 -12.334 11.933 1.00 80.56 385 HIS A CA 1
ATOM 3063 C C . HIS A 1 385 ? -27.727 -11.740 13.340 1.00 80.56 385 HIS A C 1
ATOM 3065 O O . HIS A 1 385 ? -28.783 -11.847 13.968 1.00 80.56 385 HIS A O 1
ATOM 3071 N N . ASN A 1 386 ? -26.680 -11.088 13.846 1.00 67.88 386 ASN A N 1
ATOM 3072 C CA . ASN A 1 386 ? -26.697 -10.551 15.201 1.00 67.88 386 ASN A CA 1
ATOM 3073 C C . ASN A 1 386 ? -27.308 -9.148 15.207 1.00 67.88 386 ASN A C 1
ATOM 3075 O O . ASN A 1 386 ? -26.614 -8.154 15.026 1.00 67.88 386 ASN A O 1
ATOM 3079 N N . THR A 1 387 ? -28.623 -9.061 15.421 1.00 55.88 387 THR A N 1
ATOM 3080 C CA . THR A 1 387 ? -29.372 -7.793 15.553 1.00 55.88 387 THR A CA 1
ATOM 3081 C C . THR A 1 387 ? -29.388 -7.240 16.980 1.00 55.88 387 THR A C 1
ATOM 3083 O O . THR A 1 387 ? -29.898 -6.144 17.220 1.00 55.88 387 THR A O 1
ATOM 3086 N N . ARG A 1 388 ? -28.848 -7.984 17.957 1.00 55.22 388 ARG A N 1
ATOM 3087 C CA . ARG A 1 388 ? -28.755 -7.509 19.340 1.00 55.22 388 ARG A CA 1
ATOM 3088 C C . ARG A 1 388 ? -27.712 -6.400 19.441 1.00 55.22 388 ARG A C 1
ATOM 3090 O O . ARG A 1 388 ? -26.618 -6.517 18.904 1.00 55.22 388 ARG A O 1
ATOM 3097 N N . LEU A 1 389 ? -28.098 -5.349 20.167 1.00 54.22 389 LEU A N 1
ATOM 3098 C CA . LEU A 1 389 ? -27.336 -4.150 20.533 1.00 54.22 389 LEU A CA 1
ATOM 3099 C C . LEU A 1 389 ? -26.108 -4.493 21.392 1.00 54.22 389 LEU A C 1
ATOM 3101 O O . LEU A 1 389 ? -26.004 -4.093 22.554 1.00 54.22 389 LEU A O 1
ATOM 3105 N N . GLU A 1 390 ? -25.189 -5.289 20.866 1.00 62.97 390 GLU A N 1
ATOM 3106 C CA . GLU A 1 390 ? -23.894 -5.468 21.492 1.00 62.97 390 GLU A CA 1
ATOM 3107 C C . GLU A 1 390 ? -23.121 -4.172 21.285 1.00 62.97 390 GLU A C 1
ATOM 3109 O O . GLU A 1 390 ? -22.758 -3.811 20.171 1.00 62.97 390 GLU A O 1
ATOM 3114 N N . ARG A 1 391 ? -22.954 -3.425 22.378 1.00 78.88 391 ARG A N 1
ATOM 3115 C CA . ARG A 1 391 ? -22.121 -2.227 22.420 1.00 78.88 391 ARG A CA 1
ATOM 3116 C C . ARG A 1 391 ? -20.673 -2.664 22.211 1.00 78.88 391 ARG A C 1
ATOM 3118 O O . ARG A 1 391 ? -20.016 -3.064 23.174 1.00 78.88 391 A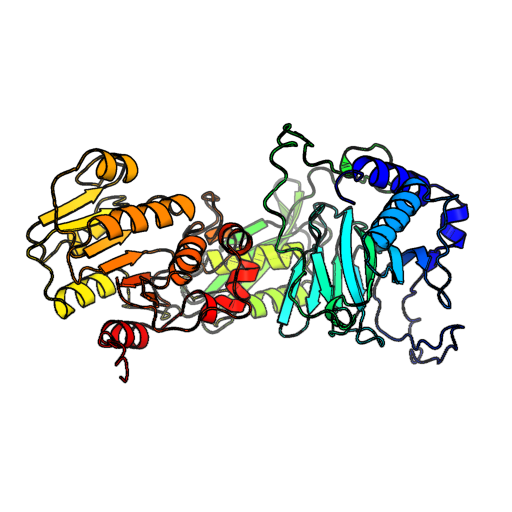RG A O 1
ATOM 3125 N N . LEU A 1 392 ? -20.226 -2.644 20.957 1.00 92.38 392 LEU A N 1
ATOM 3126 C CA . LEU A 1 392 ? -18.839 -2.923 20.601 1.00 92.38 392 LEU A CA 1
ATOM 3127 C C . LEU A 1 392 ? -17.972 -1.800 21.170 1.00 92.38 392 LEU A C 1
ATOM 3129 O O . LEU A 1 392 ? -18.113 -0.648 20.771 1.00 92.38 392 LEU A O 1
ATOM 3133 N N . GLU A 1 393 ? -17.122 -2.114 22.140 1.00 94.56 393 GLU A N 1
ATOM 3134 C CA . GLU A 1 393 ? -16.198 -1.132 22.723 1.00 94.56 393 GLU A CA 1
ATOM 3135 C C . GLU A 1 393 ? -14.876 -1.111 21.959 1.00 94.56 393 GLU A C 1
ATOM 3137 O O . GLU A 1 393 ? -14.305 -0.046 21.736 1.00 94.56 393 GLU A O 1
ATOM 3142 N N . LEU A 1 394 ? -14.422 -2.281 21.509 1.00 97.44 394 LEU A N 1
ATOM 3143 C CA . LEU A 1 394 ? -13.187 -2.432 20.757 1.00 97.44 394 LEU A CA 1
ATOM 3144 C C . LEU A 1 394 ? -13.354 -3.526 19.705 1.00 97.44 394 LEU A C 1
ATOM 3146 O O . LEU A 1 394 ? -13.884 -4.598 20.003 1.00 97.44 394 LEU A O 1
ATOM 3150 N N . VAL A 1 395 ? -12.908 -3.254 18.482 1.00 98.06 395 VAL A N 1
ATOM 3151 C CA . VAL A 1 395 ? -12.951 -4.216 17.376 1.00 98.06 395 VAL A CA 1
ATOM 3152 C C . VAL A 1 395 ? -11.568 -4.352 16.755 1.00 98.06 395 VAL A C 1
ATOM 3154 O O . VAL A 1 395 ? -10.954 -3.334 16.456 1.00 98.06 395 VAL A O 1
ATOM 3157 N N . LEU A 1 396 ? -11.096 -5.576 16.527 1.00 98.62 396 LEU A N 1
ATOM 3158 C CA . LEU A 1 396 ? -9.950 -5.866 15.666 1.00 98.62 396 LEU A CA 1
ATOM 3159 C C . LEU A 1 396 ? -10.443 -6.404 14.314 1.00 98.62 396 LEU A C 1
ATOM 3161 O O . LEU A 1 396 ? -11.222 -7.355 14.274 1.00 98.62 396 LEU A O 1
ATOM 3165 N N . VAL A 1 397 ? -9.972 -5.806 13.220 1.00 98.62 397 VAL A N 1
ATOM 3166 C CA . VAL A 1 397 ? -10.189 -6.250 11.837 1.00 98.62 397 VAL A CA 1
ATOM 3167 C C . VAL A 1 397 ? -8.877 -6.806 11.280 1.00 98.62 397 VAL A C 1
ATOM 3169 O O . VAL A 1 397 ? -7.965 -6.044 10.962 1.00 98.62 397 VAL A O 1
ATOM 3172 N N . ASP A 1 398 ? -8.799 -8.129 11.157 1.00 96.56 398 ASP A N 1
ATOM 3173 C CA . ASP A 1 398 ? -7.622 -8.879 10.695 1.00 96.56 398 ASP A CA 1
ATOM 3174 C C . ASP A 1 398 ? -8.027 -10.162 9.929 1.00 96.56 398 ASP A C 1
ATOM 3176 O O . ASP A 1 398 ? -7.489 -11.250 10.106 1.00 96.56 398 ASP A O 1
ATOM 3180 N N . GLY A 1 399 ? -9.088 -10.050 9.123 1.00 92.94 399 GLY A N 1
ATOM 3181 C CA . GLY A 1 399 ? -9.725 -11.179 8.441 1.00 92.94 399 GLY A CA 1
ATOM 3182 C C . GLY A 1 399 ? -9.154 -11.488 7.055 1.00 92.94 399 GLY A C 1
ATOM 3183 O O . GLY A 1 399 ? -8.070 -12.026 6.894 1.00 92.94 399 GLY A O 1
ATOM 3184 N N . LEU A 1 400 ? -9.946 -11.213 6.015 1.00 90.00 400 LEU A N 1
ATOM 3185 C CA . LEU A 1 400 ? -9.701 -11.693 4.643 1.00 90.00 400 LEU A CA 1
ATOM 3186 C C . LEU A 1 400 ? -8.554 -10.973 3.901 1.00 90.00 400 LEU A C 1
ATOM 3188 O O . LEU A 1 400 ? -8.166 -11.397 2.817 1.00 90.00 400 LEU A O 1
ATOM 3192 N N . HIS A 1 401 ? -8.062 -9.854 4.439 1.00 92.06 401 HIS A N 1
ATOM 3193 C CA . HIS A 1 401 ? -6.998 -9.006 3.868 1.00 92.06 401 HIS A CA 1
ATOM 3194 C C . HIS A 1 401 ? -7.262 -8.405 2.468 1.00 92.06 401 HIS A C 1
ATOM 3196 O O . HIS A 1 401 ? -6.394 -7.780 1.856 1.00 92.06 401 HIS A O 1
ATOM 3202 N N . THR A 1 402 ? -8.484 -8.497 1.942 1.00 92.75 402 THR A N 1
ATOM 3203 C CA . THR A 1 402 ? -8.913 -7.708 0.771 1.00 92.75 402 THR A CA 1
ATOM 3204 C C . THR A 1 402 ? -9.406 -6.332 1.207 1.00 92.75 402 THR A C 1
ATOM 3206 O O . THR A 1 402 ? -10.138 -6.241 2.197 1.00 92.75 402 THR A O 1
ATOM 3209 N N . ALA A 1 403 ? -9.088 -5.284 0.443 1.00 94.69 403 ALA A N 1
ATOM 3210 C CA . ALA A 1 403 ? -9.521 -3.917 0.723 1.00 94.69 403 ALA A CA 1
ATOM 3211 C C . ALA A 1 403 ? -11.042 -3.801 0.925 1.00 94.69 403 ALA A C 1
ATOM 3213 O O . ALA A 1 403 ? -11.506 -3.164 1.868 1.00 94.69 403 ALA A O 1
ATOM 3214 N N . GLU A 1 404 ? -11.824 -4.433 0.051 1.00 94.62 404 GLU A N 1
ATOM 3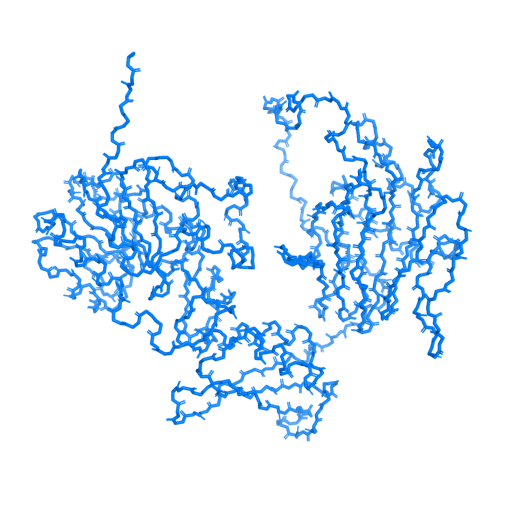215 C CA . GLU A 1 404 ? -13.283 -4.343 0.039 1.00 94.62 404 GLU A CA 1
ATOM 3216 C C . GLU A 1 404 ? -13.893 -4.969 1.294 1.00 94.62 404 GLU A C 1
ATOM 3218 O O . GLU A 1 404 ? -14.790 -4.380 1.901 1.00 94.62 404 GLU A O 1
ATOM 3223 N N . GLN A 1 405 ? -13.393 -6.140 1.705 1.00 96.12 405 GLN A N 1
ATOM 3224 C CA . GLN A 1 405 ? -13.870 -6.800 2.919 1.00 96.12 405 GLN A CA 1
ATOM 3225 C C . GLN A 1 405 ? -13.426 -6.050 4.175 1.00 96.12 405 GLN A C 1
ATOM 3227 O O . GLN A 1 405 ? -14.262 -5.792 5.031 1.00 96.12 405 GLN A O 1
ATOM 3232 N N . ALA A 1 406 ? -12.160 -5.625 4.264 1.00 98.06 406 ALA A N 1
ATOM 3233 C CA . ALA A 1 406 ? -11.663 -4.883 5.424 1.00 98.06 406 ALA A CA 1
ATOM 3234 C C . ALA A 1 406 ? -12.433 -3.566 5.627 1.00 98.06 406 ALA A C 1
ATOM 3236 O O . ALA A 1 406 ? -12.826 -3.235 6.743 1.00 98.06 406 ALA A O 1
ATOM 3237 N N . TYR A 1 407 ? -12.718 -2.835 4.543 1.00 98.38 407 TYR A N 1
ATOM 3238 C CA . TYR A 1 407 ? -13.548 -1.632 4.602 1.00 98.38 407 TYR A CA 1
ATOM 3239 C C . TYR A 1 407 ? -14.982 -1.940 5.056 1.00 98.38 407 TYR A C 1
ATOM 3241 O O . TYR A 1 407 ? -15.524 -1.232 5.902 1.00 98.38 407 TYR A O 1
ATOM 3249 N N . ARG A 1 408 ? -15.595 -3.011 4.533 1.00 98.06 408 ARG A N 1
ATOM 3250 C CA . ARG A 1 408 ? -16.947 -3.442 4.924 1.00 98.06 408 ARG A CA 1
ATOM 3251 C C . ARG A 1 408 ? -17.016 -3.879 6.389 1.00 98.06 408 ARG A C 1
ATOM 3253 O O . ARG A 1 408 ? -17.988 -3.558 7.068 1.00 98.06 408 ARG A O 1
ATOM 3260 N N . ASP A 1 409 ? -15.997 -4.574 6.882 1.00 98.06 409 ASP A N 1
ATOM 3261 C CA . ASP A 1 409 ? -15.889 -4.980 8.284 1.00 98.06 409 ASP A CA 1
ATOM 3262 C C . ASP A 1 409 ? -15.828 -3.752 9.204 1.00 98.06 409 ASP A C 1
ATOM 3264 O O . ASP A 1 409 ? -16.543 -3.703 10.206 1.00 98.06 409 ASP A O 1
ATOM 3268 N N . VAL A 1 410 ? -15.060 -2.724 8.821 1.00 98.44 410 VAL A N 1
ATOM 3269 C CA . VAL A 1 410 ? -15.020 -1.438 9.536 1.00 98.44 410 VAL A CA 1
ATOM 3270 C C . VAL A 1 410 ? -16.373 -0.729 9.491 1.00 98.44 410 VAL A C 1
ATOM 3272 O O . VAL A 1 410 ? -16.839 -0.270 10.529 1.00 98.44 410 VAL A O 1
ATOM 3275 N N . GLU A 1 411 ? -17.042 -0.667 8.338 1.00 97.25 411 GLU A N 1
ATOM 3276 C CA . GLU A 1 411 ? -18.377 -0.057 8.213 1.00 97.25 411 GLU A CA 1
ATOM 3277 C C . GLU A 1 411 ? -19.415 -0.736 9.113 1.00 97.25 411 GLU A C 1
ATOM 3279 O O . GLU A 1 411 ? -20.150 -0.086 9.865 1.00 97.25 411 GLU A O 1
ATOM 3284 N N . ASN A 1 412 ? -19.439 -2.067 9.088 1.00 95.25 412 ASN A N 1
ATOM 3285 C CA . ASN A 1 412 ? -20.325 -2.855 9.929 1.00 95.25 412 ASN A CA 1
ATOM 3286 C C . ASN A 1 412 ? -20.017 -2.647 11.419 1.00 95.25 412 ASN A C 1
ATOM 3288 O O . ASN A 1 412 ? -20.944 -2.483 12.219 1.00 95.25 412 ASN A O 1
ATOM 3292 N N . ALA A 1 413 ? -18.736 -2.603 11.793 1.00 95.62 413 ALA A N 1
ATOM 3293 C CA . ALA A 1 413 ? -18.301 -2.330 13.156 1.00 95.62 413 ALA A CA 1
ATOM 3294 C C . ALA A 1 413 ? -18.690 -0.915 13.616 1.00 95.62 413 ALA A C 1
ATOM 3296 O O . ALA A 1 413 ? -19.279 -0.775 14.688 1.00 95.62 413 ALA A O 1
ATOM 3297 N N . LEU A 1 414 ? -18.450 0.118 12.798 1.00 95.56 414 LEU A N 1
ATOM 3298 C CA . LEU A 1 414 ? -18.818 1.510 13.088 1.00 95.56 414 LEU A CA 1
ATOM 3299 C C . LEU A 1 414 ? -20.317 1.654 13.366 1.00 95.56 414 LEU A C 1
ATOM 3301 O O . LEU A 1 414 ? -20.699 2.332 14.317 1.00 95.56 414 LEU A O 1
ATOM 3305 N N . SER A 1 415 ? -21.167 0.962 12.600 1.00 92.69 415 SER A N 1
ATOM 3306 C CA . SER A 1 415 ? -22.628 1.005 12.779 1.00 92.69 415 SER A CA 1
ATOM 3307 C C . SER A 1 415 ? -23.120 0.460 14.131 1.00 92.69 415 SER A C 1
ATOM 3309 O O . SER A 1 415 ? -24.262 0.702 14.525 1.00 92.69 415 SER A O 1
ATOM 3311 N N . ARG A 1 416 ? -22.266 -0.281 14.849 1.00 91.94 416 ARG A N 1
ATOM 3312 C CA . ARG A 1 416 ? -22.567 -0.962 16.123 1.00 91.94 416 ARG A CA 1
ATOM 3313 C C . ARG A 1 416 ? -21.658 -0.526 17.265 1.00 91.94 416 ARG A C 1
ATOM 3315 O O . ARG A 1 416 ? -21.782 -1.031 18.383 1.00 91.94 416 ARG A O 1
ATOM 3322 N N . LEU A 1 417 ? -20.734 0.386 16.983 1.00 93.00 417 LEU A N 1
ATOM 3323 C CA . LEU A 1 417 ? -19.739 0.820 17.939 1.00 93.00 417 LEU A CA 1
ATOM 3324 C C . LEU A 1 417 ? -20.413 1.603 19.065 1.00 93.00 417 LEU A C 1
ATOM 3326 O O . LEU A 1 417 ? -21.257 2.476 18.847 1.00 93.00 417 LEU A O 1
ATOM 3330 N N . ALA A 1 418 ? -20.052 1.274 20.297 1.00 92.19 418 ALA A N 1
ATOM 3331 C CA . ALA A 1 418 ? -20.465 2.028 21.461 1.00 92.19 418 ALA A CA 1
ATOM 3332 C C . ALA A 1 418 ? -19.925 3.466 21.364 1.00 92.19 418 ALA A C 1
ATOM 3334 O O . ALA A 1 418 ? -18.856 3.687 20.786 1.00 92.19 418 ALA A O 1
ATOM 3335 N N . PRO A 1 419 ? -20.600 4.462 21.965 1.00 90.88 419 PRO A N 1
ATOM 3336 C CA . PRO A 1 419 ? -20.029 5.795 22.090 1.00 90.88 419 PRO A CA 1
ATOM 3337 C C . PRO A 1 419 ? -18.643 5.739 22.740 1.00 90.88 419 PRO A C 1
ATOM 3339 O O . PRO A 1 419 ? -18.499 5.258 23.861 1.00 90.88 419 PRO A O 1
ATOM 3342 N N . GLY A 1 420 ? -17.635 6.243 22.028 1.00 90.62 420 GLY A N 1
ATOM 3343 C CA . GLY A 1 420 ? -16.246 6.217 22.486 1.00 90.62 420 GLY A CA 1
ATOM 3344 C C . GLY A 1 420 ? -15.512 4.900 22.245 1.00 90.62 420 GLY A C 1
ATOM 3345 O O . GLY A 1 420 ? -14.386 4.793 22.709 1.00 90.62 420 GLY A O 1
ATOM 3346 N N . GLY A 1 421 ? -16.106 3.930 21.543 1.00 95.50 421 GLY A N 1
ATOM 3347 C CA . GLY A 1 421 ? -15.403 2.732 21.090 1.00 95.50 421 GLY A CA 1
ATOM 3348 C C . GLY A 1 421 ? -14.409 3.017 19.960 1.00 95.50 421 GLY A C 1
ATOM 3349 O O . GLY A 1 421 ? -14.445 4.086 19.340 1.00 95.50 421 GLY A O 1
ATOM 3350 N N . ALA A 1 422 ? -13.537 2.050 19.690 1.00 97.94 422 ALA A N 1
ATOM 3351 C CA . ALA A 1 422 ? -12.483 2.146 18.682 1.00 97.94 422 ALA A CA 1
ATOM 3352 C C . ALA A 1 422 ? -12.407 0.884 17.814 1.00 97.94 422 ALA A C 1
ATOM 3354 O O . ALA A 1 422 ? -12.835 -0.199 18.217 1.00 97.94 422 ALA A O 1
ATOM 3355 N N . ILE A 1 423 ? -11.838 1.027 16.619 1.00 98.69 423 ILE A N 1
ATOM 3356 C CA . ILE A 1 423 ? -11.546 -0.094 15.723 1.00 98.69 423 ILE A CA 1
ATOM 3357 C C . ILE A 1 423 ? -10.048 -0.086 15.424 1.00 98.69 423 ILE A C 1
ATOM 3359 O O . ILE A 1 423 ? -9.471 0.967 15.157 1.00 98.69 423 ILE A O 1
ATOM 3363 N N . VAL A 1 424 ? -9.425 -1.257 15.470 1.00 98.81 424 VAL A N 1
ATOM 3364 C CA . VAL A 1 424 ? -8.038 -1.503 15.081 1.00 98.81 424 VAL A CA 1
ATOM 3365 C C . VAL A 1 424 ? -8.043 -2.360 13.821 1.00 98.81 424 VAL A C 1
ATOM 3367 O O . VAL A 1 424 ? -8.826 -3.301 13.725 1.00 98.81 424 VAL A O 1
ATOM 3370 N N . MET A 1 425 ? -7.190 -2.045 12.851 1.00 98.75 425 MET A N 1
ATOM 3371 C CA . MET A 1 425 ? -6.979 -2.862 11.653 1.00 98.75 425 MET A CA 1
ATOM 3372 C C . MET A 1 425 ? -5.512 -3.281 11.588 1.00 98.75 425 MET A C 1
ATOM 3374 O O . MET A 1 425 ? -4.635 -2.481 11.916 1.00 98.75 425 MET A O 1
ATOM 3378 N N . HIS A 1 426 ? -5.240 -4.512 11.165 1.00 97.62 426 HIS A N 1
ATOM 3379 C CA . HIS A 1 426 ? -3.876 -5.020 10.978 1.00 97.62 426 HIS A CA 1
ATOM 3380 C C . HIS A 1 426 ? -3.482 -5.041 9.492 1.00 97.62 426 HIS A C 1
ATOM 3382 O O . HIS A 1 426 ? -4.312 -4.737 8.632 1.00 97.62 426 HIS A O 1
ATOM 3388 N N . ASP A 1 427 ? -2.213 -5.326 9.189 1.00 96.06 427 ASP A N 1
ATOM 3389 C CA . ASP A 1 427 ? -1.695 -5.488 7.822 1.00 96.06 427 ASP A CA 1
ATOM 3390 C C . ASP A 1 427 ? -1.880 -4.261 6.898 1.00 96.06 427 ASP A C 1
ATOM 3392 O O . ASP A 1 427 ? -2.055 -4.347 5.680 1.00 96.06 427 ASP A O 1
ATOM 3396 N N . CYS A 1 428 ? -1.814 -3.061 7.479 1.00 97.56 428 CYS A N 1
ATOM 3397 C CA . CYS A 1 428 ? -2.117 -1.801 6.796 1.00 97.56 428 CYS A CA 1
ATOM 3398 C C . CYS A 1 428 ? -0.925 -1.127 6.083 1.00 97.56 428 CYS A C 1
ATOM 3400 O O . CYS A 1 428 ? -1.135 -0.148 5.362 1.00 97.56 428 CYS A O 1
ATOM 3402 N N . ASN A 1 429 ? 0.315 -1.593 6.274 1.00 96.69 429 ASN A N 1
ATOM 3403 C CA . ASN A 1 429 ? 1.536 -1.009 5.699 1.00 96.69 429 ASN A CA 1
ATOM 3404 C C . ASN A 1 429 ? 2.481 -2.095 5.132 1.00 96.69 429 ASN A C 1
ATOM 3406 O O . ASN A 1 429 ? 3.464 -2.452 5.779 1.00 96.69 429 ASN A O 1
ATOM 3410 N N . PRO A 1 430 ? 2.238 -2.610 3.913 1.00 93.75 430 PRO A N 1
ATOM 3411 C CA . PRO A 1 430 ? 3.096 -3.626 3.293 1.00 93.75 430 PRO A CA 1
ATOM 3412 C C . PRO A 1 430 ? 4.551 -3.165 3.081 1.00 93.75 430 PRO A C 1
ATOM 3414 O O . PRO A 1 430 ? 4.813 -2.011 2.712 1.00 93.75 430 PRO A O 1
ATOM 3417 N N . ASN A 1 431 ? 5.516 -4.087 3.215 1.00 89.94 431 ASN A N 1
ATOM 3418 C CA . ASN A 1 431 ? 6.921 -3.828 2.868 1.00 89.94 431 ASN A CA 1
ATOM 3419 C C . ASN A 1 431 ? 7.179 -3.862 1.357 1.00 89.94 431 ASN A C 1
ATOM 3421 O O . ASN A 1 431 ? 8.147 -3.245 0.904 1.00 89.94 431 ASN A O 1
ATOM 3425 N N . SER A 1 432 ? 6.391 -4.628 0.594 1.00 85.88 432 SER A N 1
ATOM 3426 C CA . SER A 1 432 ? 6.633 -4.898 -0.828 1.00 85.88 432 SER A CA 1
ATOM 3427 C C . SER A 1 432 ? 5.341 -5.111 -1.626 1.00 85.88 432 SER A C 1
ATOM 3429 O O . SER A 1 432 ? 4.252 -5.227 -1.057 1.00 85.88 432 SER A O 1
ATOM 3431 N N . GLU A 1 433 ? 5.468 -5.170 -2.953 1.00 84.75 433 GLU A N 1
ATOM 3432 C CA . GLU A 1 433 ? 4.335 -5.351 -3.861 1.00 84.75 433 GLU A CA 1
ATOM 3433 C C . GLU A 1 433 ? 3.684 -6.723 -3.662 1.00 84.75 433 GLU A C 1
ATOM 3435 O O . GLU A 1 433 ? 2.464 -6.806 -3.548 1.00 84.75 433 GLU A O 1
ATOM 3440 N N . SER A 1 434 ? 4.468 -7.802 -3.562 1.00 83.69 434 SER A N 1
ATOM 3441 C CA . SER A 1 434 ? 3.937 -9.157 -3.369 1.00 83.69 434 SER A CA 1
ATOM 3442 C C . SER A 1 434 ? 3.159 -9.325 -2.069 1.00 83.69 434 SER A C 1
ATOM 3444 O O . SER A 1 434 ? 2.149 -10.031 -2.077 1.00 83.69 434 SER A O 1
ATOM 3446 N N . GLN A 1 435 ? 3.562 -8.654 -0.984 1.00 88.12 435 GLN A N 1
ATOM 3447 C CA . GLN A 1 435 ? 2.773 -8.630 0.253 1.00 88.12 435 GLN A CA 1
ATOM 3448 C C . GLN A 1 435 ? 1.430 -7.921 0.048 1.00 88.12 435 GLN A C 1
ATOM 3450 O O . GLN A 1 435 ? 0.418 -8.378 0.574 1.00 88.12 435 GLN A O 1
ATOM 3455 N N . ALA A 1 436 ? 1.423 -6.856 -0.762 1.00 89.06 436 ALA A N 1
ATOM 3456 C CA . ALA A 1 436 ? 0.273 -5.993 -1.020 1.00 89.06 436 ALA A CA 1
ATOM 3457 C C . ALA A 1 436 ? -0.745 -6.549 -2.043 1.00 89.06 436 ALA A C 1
ATOM 3459 O O . ALA A 1 436 ? -1.772 -5.917 -2.323 1.00 89.06 436 ALA A O 1
ATOM 3460 N N . ARG A 1 437 ? -0.463 -7.700 -2.673 1.00 79.88 437 ARG A N 1
ATOM 3461 C CA . ARG A 1 437 ? -1.320 -8.271 -3.728 1.00 79.88 437 ARG A CA 1
ATOM 3462 C C . ARG A 1 437 ? -2.665 -8.720 -3.172 1.00 79.88 437 ARG A C 1
ATOM 3464 O O . ARG A 1 437 ? -2.737 -9.303 -2.103 1.00 79.88 437 ARG A O 1
ATOM 3471 N N . ALA A 1 438 ? -3.738 -8.534 -3.938 1.00 68.25 438 ALA A N 1
ATOM 3472 C CA . ALA A 1 438 ? -5.092 -8.904 -3.508 1.00 68.25 438 ALA A CA 1
ATOM 3473 C C . ALA A 1 438 ? -5.299 -10.418 -3.304 1.00 68.25 438 ALA A C 1
ATOM 3475 O O . ALA A 1 438 ? -6.213 -10.820 -2.592 1.00 68.25 438 ALA A O 1
ATOM 3476 N N . SER A 1 439 ? -4.465 -11.257 -3.917 1.00 70.62 439 SER A N 1
ATOM 3477 C CA . SER A 1 439 ? -4.474 -12.706 -3.714 1.00 70.62 439 SER A CA 1
ATOM 3478 C C . SER A 1 439 ? -3.164 -13.133 -3.078 1.00 70.62 439 SER A C 1
ATOM 3480 O O . SER A 1 439 ? -2.105 -12.683 -3.519 1.00 70.62 439 SER A O 1
ATOM 3482 N N . ASN A 1 440 ? -3.244 -14.019 -2.082 1.00 65.62 440 ASN A N 1
ATOM 3483 C CA . ASN A 1 440 ? -2.067 -14.594 -1.446 1.00 65.62 440 ASN A CA 1
ATOM 3484 C C . ASN A 1 440 ? -1.203 -15.286 -2.520 1.00 65.62 440 ASN A C 1
ATOM 3486 O O . ASN A 1 440 ? -1.662 -16.255 -3.133 1.00 65.62 440 ASN A O 1
ATOM 3490 N N . PRO A 1 441 ? 0.023 -14.798 -2.785 1.00 54.12 441 PRO A N 1
ATOM 3491 C CA . PRO A 1 441 ? 0.862 -15.322 -3.857 1.00 54.12 441 PRO A CA 1
ATOM 3492 C C . PRO A 1 441 ? 1.469 -16.703 -3.540 1.00 54.12 441 PRO A C 1
ATOM 3494 O O . PRO A 1 441 ? 2.230 -17.228 -4.354 1.00 54.12 441 PRO A O 1
ATOM 3497 N N . GLY A 1 442 ? 1.161 -17.304 -2.385 1.00 53.00 442 GLY A N 1
ATOM 3498 C CA . GLY A 1 442 ? 1.732 -18.571 -1.940 1.00 53.00 442 GLY A CA 1
ATOM 3499 C C . GLY A 1 442 ? 3.132 -18.406 -1.337 1.00 53.00 442 GLY A C 1
ATOM 3500 O O . GLY A 1 442 ? 3.462 -17.371 -0.764 1.00 53.00 442 GLY A O 1
ATOM 3501 N N . SER A 1 443 ? 3.970 -19.437 -1.473 1.00 49.41 443 SER A N 1
ATOM 3502 C CA . SER A 1 443 ? 5.211 -19.685 -0.709 1.00 49.41 443 SER A CA 1
ATOM 3503 C C . SER A 1 443 ? 6.343 -18.645 -0.802 1.00 49.41 443 SER A C 1
ATOM 3505 O O . SER A 1 443 ? 7.395 -18.866 -0.206 1.00 49.41 443 SER A O 1
ATOM 3507 N N . TYR A 1 444 ? 6.187 -17.550 -1.552 1.00 48.09 444 TYR A N 1
ATOM 3508 C CA . TYR A 1 444 ? 7.255 -16.562 -1.767 1.00 48.09 444 TYR A CA 1
ATOM 3509 C C . TYR A 1 444 ? 7.130 -15.291 -0.916 1.00 48.09 444 TYR A C 1
ATOM 3511 O O . TYR A 1 444 ? 8.140 -14.627 -0.700 1.00 48.09 444 TYR A O 1
ATOM 3519 N N . ALA A 1 445 ? 5.939 -14.952 -0.411 1.00 55.09 445 ALA A N 1
ATOM 3520 C CA . ALA A 1 445 ? 5.770 -13.830 0.512 1.00 55.09 445 ALA A CA 1
ATOM 3521 C C . ALA A 1 445 ? 5.792 -14.356 1.953 1.00 55.09 445 ALA A C 1
ATOM 3523 O O . ALA A 1 445 ? 4.895 -15.096 2.348 1.00 55.09 445 ALA A O 1
ATOM 3524 N N . PHE A 1 446 ? 6.813 -13.987 2.737 1.00 59.00 446 PHE A N 1
ATOM 3525 C CA . PHE A 1 446 ? 6.964 -14.447 4.127 1.00 59.00 446 PHE A CA 1
ATOM 3526 C C . PHE A 1 446 ? 5.771 -14.026 5.005 1.00 59.00 446 PHE A C 1
ATOM 3528 O O . PHE A 1 446 ? 5.354 -14.782 5.876 1.00 59.00 446 PHE A O 1
ATOM 3535 N N . HIS A 1 447 ? 5.177 -12.862 4.711 1.00 78.94 447 HIS A N 1
ATOM 3536 C CA . HIS A 1 447 ? 3.920 -12.387 5.292 1.00 78.94 447 HIS A CA 1
ATOM 3537 C C . HIS A 1 447 ? 3.086 -11.695 4.218 1.00 78.94 447 HIS A C 1
ATOM 3539 O O . HIS A 1 447 ? 3.549 -10.730 3.612 1.00 78.94 447 HIS A O 1
ATOM 3545 N N . TRP A 1 448 ? 1.885 -12.195 3.955 1.00 86.50 448 TRP A N 1
ATOM 3546 C CA . TRP A 1 448 ? 0.934 -11.566 3.045 1.00 86.50 448 TRP A CA 1
ATOM 3547 C C . TRP A 1 448 ? 0.036 -10.619 3.843 1.00 86.50 448 TRP A C 1
ATOM 3549 O O . TRP A 1 448 ? -0.548 -11.060 4.820 1.00 86.50 448 TRP A O 1
ATOM 3559 N N . THR A 1 449 ? -0.054 -9.354 3.425 1.00 90.69 449 THR A N 1
ATOM 3560 C CA . THR A 1 449 ? -0.874 -8.310 4.077 1.00 90.69 449 THR A CA 1
ATOM 3561 C C . THR A 1 449 ? -2.111 -7.949 3.248 1.00 90.69 449 THR A C 1
ATOM 3563 O O . THR A 1 449 ? -2.956 -7.147 3.642 1.00 90.69 449 THR A O 1
ATOM 3566 N N . GLY A 1 450 ? -2.176 -8.460 2.018 1.00 91.50 450 GLY A N 1
ATOM 3567 C CA . GLY A 1 450 ? -3.223 -8.143 1.066 1.00 91.50 450 GLY A CA 1
ATOM 3568 C C . GLY A 1 450 ? -3.309 -6.657 0.713 1.00 91.50 450 GLY A C 1
ATOM 3569 O O . GLY A 1 450 ? -2.345 -5.898 0.790 1.00 91.50 450 GLY A O 1
ATOM 3570 N N . SER A 1 451 ? -4.498 -6.228 0.301 1.00 93.75 451 SER A N 1
ATOM 3571 C CA . SER A 1 451 ? -4.750 -4.863 -0.187 1.00 93.75 451 SER A CA 1
ATOM 3572 C C . SER A 1 451 ? -5.343 -3.934 0.881 1.00 93.75 451 SER A C 1
ATOM 3574 O O . SER A 1 451 ? -5.879 -2.876 0.546 1.00 93.75 451 SER A O 1
ATOM 3576 N N . VAL A 1 452 ? -5.235 -4.292 2.169 1.00 96.88 452 VAL A N 1
ATOM 3577 C CA . VAL A 1 452 ? -5.866 -3.585 3.305 1.00 96.88 452 VAL A CA 1
ATOM 3578 C C . VAL A 1 452 ? -5.495 -2.102 3.364 1.00 96.88 452 VAL A C 1
ATOM 3580 O O . VAL A 1 452 ? -6.345 -1.274 3.693 1.00 96.88 452 VAL A O 1
ATOM 3583 N N . PHE A 1 453 ? -4.279 -1.728 2.953 1.00 96.19 453 PHE A N 1
ATOM 3584 C CA . PHE A 1 453 ? -3.861 -0.324 2.892 1.00 96.19 453 PHE A CA 1
ATOM 3585 C C . PHE A 1 453 ? -4.860 0.557 2.115 1.00 96.19 453 PHE A C 1
ATOM 3587 O O . PHE A 1 453 ? -5.116 1.687 2.526 1.00 96.19 453 PHE A O 1
ATOM 3594 N N . ARG A 1 454 ? -5.500 0.044 1.048 1.00 96.00 454 ARG A N 1
ATOM 3595 C CA . ARG A 1 454 ? -6.516 0.779 0.269 1.00 96.00 454 ARG A CA 1
ATOM 3596 C C . ARG A 1 454 ? -7.775 1.072 1.083 1.00 96.00 454 ARG A C 1
ATOM 3598 O O . ARG A 1 454 ? -8.343 2.154 0.942 1.00 96.00 454 ARG A O 1
ATOM 3605 N N . ALA A 1 455 ? -8.182 0.154 1.964 1.00 97.69 455 ALA A N 1
ATOM 3606 C CA . ALA A 1 455 ? -9.290 0.378 2.891 1.00 97.69 455 ALA A CA 1
ATOM 3607 C C . ALA A 1 455 ? -8.969 1.528 3.853 1.00 97.69 455 ALA A C 1
ATOM 3609 O O . ALA A 1 455 ? -9.806 2.404 4.060 1.00 97.69 455 ALA A O 1
ATOM 3610 N N . VAL A 1 456 ? -7.736 1.589 4.369 1.00 97.81 456 VAL A N 1
ATOM 3611 C CA . VAL A 1 456 ? -7.275 2.709 5.204 1.00 97.81 456 VAL A CA 1
ATOM 3612 C C . VAL A 1 456 ? -7.303 4.027 4.429 1.00 97.81 456 VAL A C 1
ATOM 3614 O O . VAL A 1 456 ? -7.810 5.024 4.944 1.00 97.81 456 VAL A O 1
ATOM 3617 N N . VAL A 1 457 ? -6.831 4.046 3.175 1.00 95.31 457 VAL A N 1
ATOM 3618 C CA . VAL A 1 457 ? -6.903 5.249 2.324 1.00 95.31 457 VAL A CA 1
ATOM 3619 C C . VAL A 1 457 ? -8.356 5.693 2.113 1.00 95.31 457 VAL A C 1
ATOM 3621 O O . VAL A 1 457 ? -8.657 6.885 2.189 1.00 95.31 457 VAL A O 1
ATOM 3624 N N . ALA A 1 458 ? -9.276 4.752 1.884 1.00 96.12 458 ALA A N 1
ATOM 3625 C CA . ALA A 1 458 ? -10.703 5.040 1.752 1.00 96.12 458 ALA A CA 1
ATOM 3626 C C . ALA A 1 458 ? -11.304 5.600 3.052 1.00 96.12 458 ALA A C 1
ATOM 3628 O O . ALA A 1 458 ? -12.047 6.579 3.014 1.00 96.12 458 ALA A O 1
ATOM 3629 N N . LEU A 1 459 ? -10.952 5.034 4.209 1.00 97.12 459 LEU A N 1
ATOM 3630 C CA . LEU A 1 459 ? -11.417 5.511 5.513 1.00 97.12 459 LEU A CA 1
ATOM 3631 C C . LEU A 1 459 ? -10.879 6.906 5.840 1.00 97.12 459 LEU A C 1
ATOM 3633 O O . LEU A 1 459 ? -11.630 7.739 6.333 1.00 97.12 459 LEU A O 1
ATOM 3637 N N . ARG A 1 460 ? -9.625 7.215 5.496 1.00 94.62 460 ARG A N 1
ATOM 3638 C CA . ARG A 1 460 ? -9.046 8.551 5.720 1.00 94.62 460 ARG A CA 1
ATOM 3639 C C . ARG A 1 460 ? -9.742 9.670 4.956 1.00 94.62 460 ARG A C 1
ATOM 3641 O O . ARG A 1 460 ? -9.682 10.821 5.387 1.00 94.62 460 ARG A O 1
ATOM 3648 N N . GLN A 1 461 ? -10.405 9.356 3.845 1.00 91.31 461 GLN A N 1
ATOM 3649 C CA . GLN A 1 461 ? -11.181 10.341 3.088 1.00 91.31 461 GLN A CA 1
ATOM 3650 C C . GLN A 1 461 ? -12.448 10.800 3.805 1.00 91.31 461 GLN A C 1
ATOM 3652 O O . GLN A 1 461 ? -12.965 11.873 3.495 1.00 91.31 461 GLN A O 1
ATOM 3657 N N . ARG A 1 462 ? -12.925 10.031 4.782 1.00 93.31 462 ARG A N 1
ATOM 3658 C CA . ARG A 1 462 ? -14.110 10.378 5.554 1.00 93.31 462 ARG A CA 1
ATOM 3659 C C . ARG A 1 462 ? -13.833 11.497 6.546 1.00 93.31 462 ARG A C 1
ATOM 3661 O O . ARG A 1 462 ? -12.712 11.684 7.017 1.00 93.31 462 ARG A O 1
ATOM 3668 N N . GLU A 1 463 ? -14.879 12.255 6.847 1.00 92.88 463 GLU A N 1
ATOM 3669 C CA . GLU A 1 463 ? -14.827 13.339 7.831 1.00 92.88 463 GLU A CA 1
ATOM 3670 C C . GLU A 1 463 ? -15.311 12.895 9.212 1.00 92.88 463 GLU A C 1
ATOM 3672 O O . GLU A 1 463 ? -14.951 13.524 10.201 1.00 92.88 463 GLU A O 1
ATOM 3677 N N . ASP A 1 464 ? -16.106 11.825 9.290 1.00 94.81 464 ASP A N 1
ATOM 3678 C CA . ASP A 1 464 ? -16.731 11.312 10.515 1.00 94.81 464 ASP A CA 1
ATOM 3679 C C . ASP A 1 464 ? -15.861 10.312 11.295 1.00 94.81 464 ASP A C 1
ATOM 3681 O O . ASP A 1 464 ? -16.207 9.938 12.420 1.00 94.81 464 ASP A O 1
ATOM 3685 N N . VAL A 1 465 ? -14.720 9.918 10.727 1.00 96.50 465 VAL A N 1
ATOM 3686 C CA . VAL A 1 465 ? -13.702 9.100 11.390 1.00 96.50 465 VAL A CA 1
ATOM 3687 C C . VAL A 1 465 ? -12.321 9.730 11.263 1.00 96.50 465 VAL A C 1
ATOM 3689 O O . VAL A 1 465 ? -11.994 10.382 10.272 1.00 96.50 465 VAL A O 1
ATOM 3692 N N . ASP A 1 466 ? -11.488 9.493 12.269 1.00 97.50 466 ASP A N 1
ATOM 3693 C CA . ASP A 1 466 ? -10.088 9.884 12.290 1.00 97.50 466 ASP A CA 1
ATOM 3694 C C . ASP A 1 466 ? -9.229 8.622 12.311 1.00 97.50 466 ASP A C 1
ATOM 3696 O O . ASP A 1 466 ? -9.494 7.704 13.091 1.00 97.50 466 ASP A O 1
ATOM 3700 N N . VAL A 1 467 ? -8.235 8.564 11.423 1.00 98.00 467 VAL A N 1
ATOM 3701 C CA . VAL A 1 467 ? -7.439 7.354 11.190 1.00 98.00 467 VAL A CA 1
ATOM 3702 C C . VAL A 1 467 ? -5.951 7.684 11.148 1.00 98.00 467 VAL A C 1
ATOM 3704 O O . VAL A 1 467 ? -5.522 8.626 10.469 1.00 98.00 467 VAL A O 1
ATOM 3707 N N . ALA A 1 468 ? -5.171 6.879 11.860 1.00 98.25 468 ALA A N 1
ATOM 3708 C CA . ALA A 1 468 ? -3.713 6.875 11.843 1.00 98.25 468 ALA A CA 1
ATOM 3709 C C . ALA A 1 468 ? -3.206 5.431 11.830 1.00 98.25 468 ALA A C 1
ATOM 3711 O O . ALA A 1 468 ? -3.904 4.531 12.302 1.00 98.25 468 ALA A O 1
ATOM 3712 N N . VAL A 1 469 ? -2.007 5.214 11.290 1.00 98.56 469 VAL A N 1
ATOM 3713 C CA . VAL A 1 469 ? -1.388 3.884 11.218 1.00 98.56 469 VAL A CA 1
ATOM 3714 C C . VAL A 1 469 ? -0.062 3.891 11.953 1.00 98.56 469 VAL A C 1
ATOM 3716 O O . VAL A 1 469 ? 0.793 4.728 11.680 1.00 98.56 469 VAL A O 1
ATOM 3719 N N . GLY A 1 470 ? 0.114 2.937 12.858 1.00 98.25 470 GLY A N 1
ATOM 3720 C CA . GLY A 1 470 ? 1.382 2.649 13.506 1.00 98.25 470 GLY A CA 1
ATOM 3721 C C . GLY A 1 470 ? 2.350 1.938 12.565 1.00 98.25 470 GLY A C 1
ATOM 3722 O O . GLY A 1 470 ? 1.997 0.946 11.932 1.00 98.25 470 GLY A O 1
ATOM 3723 N N . ASP A 1 471 ? 3.578 2.432 12.481 1.00 97.00 471 ASP A N 1
ATOM 3724 C CA . ASP A 1 471 ? 4.674 1.901 11.675 1.00 97.00 471 ASP A CA 1
ATOM 3725 C C . ASP A 1 471 ? 5.416 0.766 12.392 1.00 97.00 471 ASP A C 1
ATOM 3727 O O . ASP A 1 471 ? 6.622 0.812 12.635 1.00 97.00 471 ASP A O 1
ATOM 3731 N N . PHE A 1 472 ? 4.662 -0.259 12.756 1.00 95.50 472 PHE A N 1
ATOM 3732 C CA . PHE A 1 472 ? 5.110 -1.477 13.421 1.00 95.50 472 PHE A CA 1
ATOM 3733 C C . PHE A 1 472 ? 4.127 -2.594 13.069 1.00 95.50 472 PHE A C 1
ATOM 3735 O O . PHE A 1 472 ? 3.012 -2.312 12.631 1.00 95.50 472 PHE A O 1
ATOM 3742 N N . ASP A 1 473 ? 4.552 -3.850 13.229 1.00 94.69 473 ASP A N 1
ATOM 3743 C CA . ASP A 1 473 ? 3.684 -5.023 13.058 1.00 94.69 473 ASP A CA 1
ATOM 3744 C C . ASP A 1 473 ? 2.873 -4.989 11.744 1.00 94.69 473 ASP A C 1
ATOM 3746 O O . ASP A 1 473 ? 1.652 -5.036 11.761 1.00 94.69 473 ASP A O 1
ATOM 3750 N N . PHE A 1 474 ? 3.546 -4.800 10.600 1.00 94.56 474 PHE A N 1
ATOM 3751 C CA . PHE A 1 474 ? 2.923 -4.725 9.260 1.00 94.56 474 PHE A CA 1
ATOM 3752 C C . PHE A 1 474 ? 1.868 -3.623 9.068 1.00 94.56 474 PHE A C 1
ATOM 3754 O O . PHE A 1 474 ? 1.163 -3.597 8.060 1.00 94.56 474 PHE A O 1
ATOM 3761 N N . GLY A 1 475 ? 1.826 -2.643 9.972 1.00 97.38 475 GLY A N 1
ATOM 3762 C CA . GLY A 1 475 ? 0.904 -1.520 9.938 1.00 97.38 475 GLY A CA 1
ATOM 3763 C C . GLY A 1 475 ? -0.337 -1.782 10.780 1.00 97.38 475 GLY A C 1
ATOM 3764 O O . GLY A 1 475 ? -1.220 -2.533 10.371 1.00 97.38 475 GLY A O 1
ATOM 3765 N N . VAL A 1 476 ? -0.444 -1.086 11.913 1.00 98.62 476 VAL A N 1
ATOM 3766 C CA . VAL A 1 476 ? -1.602 -1.168 12.816 1.00 98.62 476 VAL A CA 1
ATOM 3767 C C . VAL A 1 476 ? -2.412 0.120 12.721 1.00 98.62 476 VAL A C 1
ATOM 3769 O O . VAL A 1 476 ? -2.013 1.148 13.269 1.00 98.62 476 VAL A O 1
ATOM 3772 N N . ALA A 1 477 ? -3.537 0.100 12.010 1.00 98.62 477 ALA A N 1
ATOM 3773 C CA . ALA A 1 477 ? -4.418 1.260 11.921 1.00 98.62 477 ALA A CA 1
ATOM 3774 C C . ALA A 1 477 ? -5.325 1.369 13.147 1.00 98.62 477 ALA A C 1
ATOM 3776 O O . ALA A 1 477 ? -5.860 0.368 13.615 1.00 98.62 477 ALA A O 1
ATOM 3777 N N . VAL A 1 478 ? -5.562 2.592 13.617 1.00 98.75 478 VAL A N 1
ATOM 3778 C CA . VAL A 1 478 ? -6.586 2.912 14.618 1.00 98.75 478 VAL A CA 1
ATOM 3779 C C . VAL A 1 478 ? -7.608 3.844 13.984 1.00 98.75 478 VAL A C 1
ATOM 3781 O O . VAL A 1 478 ? -7.246 4.887 13.441 1.00 98.75 478 VAL A O 1
ATOM 3784 N N . VAL A 1 479 ? -8.884 3.475 14.067 1.00 98.62 479 VAL A N 1
ATOM 3785 C CA . VAL A 1 479 ? -10.033 4.228 13.555 1.00 98.62 479 VAL A CA 1
ATOM 3786 C C . VAL A 1 479 ? -10.883 4.684 14.739 1.00 98.62 479 VAL A C 1
ATOM 3788 O O . VAL A 1 479 ? -11.415 3.869 15.497 1.00 98.62 479 VAL A O 1
ATOM 3791 N N . LEU A 1 480 ? -11.024 6.001 14.889 1.00 97.75 480 LEU A N 1
ATOM 3792 C CA . LEU A 1 480 ? -11.803 6.635 15.953 1.00 97.75 480 LEU A CA 1
ATOM 3793 C C . LEU A 1 480 ? -13.016 7.374 15.359 1.00 97.75 480 LEU A C 1
ATOM 3795 O O . LEU A 1 480 ? -12.820 8.195 14.463 1.00 97.75 480 LEU A O 1
ATOM 3799 N N . PRO A 1 481 ? -14.252 7.177 15.868 1.00 95.62 481 PRO A N 1
ATOM 3800 C CA . PRO A 1 481 ? -15.435 7.948 15.462 1.00 95.62 481 PRO A CA 1
ATOM 3801 C C . PRO A 1 481 ? -15.387 9.389 15.996 1.00 95.62 481 PRO A C 1
ATOM 3803 O O . PRO A 1 481 ? -15.987 9.757 17.019 1.00 95.62 481 PRO A O 1
ATOM 3806 N N . ARG A 1 482 ? -14.593 10.216 15.325 1.00 94.44 482 ARG A N 1
ATOM 3807 C CA . ARG A 1 482 ? -14.416 11.644 15.582 1.00 94.44 482 ARG A CA 1
ATOM 3808 C C . ARG A 1 482 ? -14.033 12.340 14.282 1.00 94.44 482 ARG A C 1
ATOM 3810 O O . ARG A 1 482 ? -13.589 11.696 13.339 1.00 94.44 482 ARG A O 1
ATOM 3817 N N . THR A 1 483 ? -14.153 13.663 14.268 1.00 94.12 483 THR A N 1
ATOM 3818 C CA . THR A 1 483 ? -13.721 14.463 13.123 1.00 94.12 483 THR A CA 1
ATOM 3819 C C . THR A 1 483 ? -12.248 14.225 12.817 1.00 94.12 483 THR A C 1
ATOM 3821 O O . THR A 1 483 ? -11.414 14.293 13.724 1.00 94.12 483 THR A O 1
ATOM 3824 N N . ARG A 1 484 ? -11.941 13.975 11.542 1.00 92.50 484 ARG A N 1
ATOM 3825 C CA . ARG A 1 484 ? -10.567 13.815 11.061 1.00 92.50 484 ARG A CA 1
ATOM 3826 C C . ARG A 1 484 ? -9.693 14.996 11.492 1.00 92.50 484 ARG A C 1
ATOM 3828 O O . ARG A 1 484 ? -10.014 16.149 11.207 1.00 92.50 484 ARG A O 1
ATOM 3835 N N . SER A 1 485 ? -8.565 14.697 12.132 1.00 89.75 485 SER A N 1
ATOM 3836 C CA . SER A 1 485 ? -7.608 15.693 12.633 1.00 89.75 485 SER A CA 1
ATOM 3837 C C . SER A 1 485 ? -6.469 15.977 11.651 1.00 89.75 485 SER A C 1
ATOM 3839 O O . SER A 1 485 ? -5.904 17.070 11.650 1.00 89.75 485 SER A O 1
ATOM 3841 N N . SER A 1 486 ? -6.139 15.008 10.792 1.00 87.69 486 SER A N 1
ATOM 3842 C CA . SER A 1 486 ? -5.062 15.121 9.804 1.00 87.69 486 SER A CA 1
ATOM 3843 C C . SER A 1 486 ? -5.549 15.643 8.446 1.00 87.69 486 SER A C 1
ATOM 3845 O O . SER A 1 486 ? -6.689 15.423 8.023 1.00 87.69 486 SER A O 1
ATOM 3847 N N . ALA A 1 487 ? -4.665 16.339 7.727 1.00 85.50 487 ALA A N 1
ATOM 3848 C CA . ALA A 1 487 ? -4.933 16.758 6.356 1.00 85.50 487 ALA A CA 1
ATOM 3849 C C . ALA A 1 487 ? -4.984 15.549 5.406 1.00 85.50 487 ALA A C 1
ATOM 3851 O O . ALA A 1 487 ? -4.254 14.566 5.575 1.00 85.50 487 ALA A O 1
ATOM 3852 N N . LEU A 1 488 ? -5.836 15.646 4.383 1.00 84.06 488 LEU A N 1
ATOM 3853 C CA . LEU A 1 488 ? -5.848 14.673 3.296 1.00 84.06 488 LEU A CA 1
ATOM 3854 C C . LEU A 1 488 ? -4.595 14.783 2.432 1.00 84.06 488 LEU A C 1
ATOM 3856 O O . LEU A 1 488 ? -4.051 15.888 2.300 1.00 84.06 488 LEU A O 1
ATOM 3860 N N . PRO A 1 489 ? -4.196 13.672 1.789 1.00 73.44 489 PRO A N 1
ATOM 3861 C CA . PRO A 1 489 ? -3.128 13.709 0.814 1.00 73.44 489 PRO A CA 1
ATOM 3862 C C . PRO A 1 489 ? -3.417 14.718 -0.307 1.00 73.44 489 PRO A C 1
ATOM 3864 O O . PRO A 1 489 ? -4.572 14.878 -0.715 1.00 73.44 489 PRO A O 1
ATOM 3867 N N . ARG A 1 490 ? -2.382 15.400 -0.815 1.00 67.81 490 ARG A N 1
ATOM 3868 C CA . ARG A 1 490 ? -2.500 16.352 -1.935 1.00 67.81 490 ARG A CA 1
ATOM 3869 C C . ARG A 1 490 ? -1.778 15.848 -3.196 1.00 67.81 490 ARG A C 1
ATOM 3871 O O . ARG A 1 490 ? -0.623 15.449 -3.090 1.00 67.81 490 ARG A O 1
ATOM 3878 N N . PRO A 1 491 ? -2.415 15.886 -4.386 1.00 71.38 491 PRO A N 1
ATOM 3879 C CA . PRO A 1 491 ? -3.805 16.292 -4.630 1.00 71.38 491 PRO A CA 1
ATOM 3880 C C . PRO A 1 491 ? -4.818 15.315 -3.995 1.00 71.38 491 PRO A C 1
ATOM 3882 O O . PRO A 1 491 ? -4.440 14.175 -3.708 1.00 71.38 491 PRO A O 1
ATOM 3885 N N . PRO A 1 492 ? -6.073 15.756 -3.748 1.00 72.38 492 PRO A N 1
ATOM 3886 C CA . PRO A 1 492 ? -7.130 14.877 -3.255 1.00 72.38 492 PRO A CA 1
ATOM 3887 C C . PRO A 1 492 ? -7.290 13.661 -4.163 1.00 72.38 492 PRO A C 1
ATOM 3889 O O . PRO A 1 492 ? -7.276 13.802 -5.384 1.00 72.38 492 PRO A O 1
ATOM 3892 N N . LEU A 1 493 ? -7.457 12.490 -3.558 1.00 77.12 493 LEU A N 1
ATOM 3893 C CA . LEU A 1 493 ? -7.632 11.238 -4.284 1.00 77.12 493 LEU A CA 1
ATOM 3894 C C . LEU A 1 493 ? -9.111 11.034 -4.620 1.00 77.12 493 LEU A C 1
ATOM 3896 O O . LEU A 1 493 ? -9.973 11.189 -3.760 1.00 77.12 493 LEU A O 1
ATOM 3900 N N . GLY A 1 494 ? -9.411 10.667 -5.860 1.00 77.81 494 GLY A N 1
ATOM 3901 C CA . GLY A 1 494 ? -10.728 10.193 -6.258 1.00 77.81 494 GLY A CA 1
ATOM 3902 C C . GLY A 1 494 ? -10.964 8.739 -5.841 1.00 77.81 494 GLY A C 1
ATOM 3903 O O . GLY A 1 494 ? -10.033 7.949 -5.687 1.00 77.81 494 GLY A O 1
ATOM 3904 N N . GLN A 1 495 ? -12.235 8.342 -5.742 1.00 80.25 495 GLN A N 1
ATOM 3905 C CA . GLN A 1 495 ? -12.625 6.981 -5.354 1.00 80.25 495 GLN A CA 1
ATOM 3906 C C . GLN A 1 495 ? -11.946 5.905 -6.221 1.00 80.25 495 GLN A C 1
ATOM 3908 O O . GLN A 1 495 ? -11.418 4.927 -5.702 1.00 80.25 495 GLN A O 1
ATOM 3913 N N . HIS A 1 496 ? -11.901 6.100 -7.542 1.00 76.88 496 HIS A N 1
ATOM 3914 C CA . HIS A 1 496 ? -11.247 5.157 -8.453 1.00 76.88 496 HIS A CA 1
ATOM 3915 C C . HIS A 1 496 ? -9.735 5.041 -8.202 1.00 76.88 496 HIS A C 1
ATOM 3917 O O . HIS A 1 496 ? -9.191 3.945 -8.311 1.00 76.88 496 HIS A O 1
ATOM 3923 N N . GLU A 1 497 ? -9.060 6.146 -7.873 1.00 76.00 497 GLU A N 1
ATOM 3924 C CA . GLU A 1 497 ? -7.623 6.151 -7.566 1.00 76.00 497 GLU A CA 1
ATOM 3925 C C . GLU A 1 497 ? -7.338 5.383 -6.278 1.00 76.00 497 GLU A C 1
ATOM 3927 O O . GLU A 1 497 ? -6.357 4.656 -6.200 1.00 76.00 497 GLU A O 1
ATOM 3932 N N . VAL A 1 498 ? -8.230 5.476 -5.294 1.00 83.69 498 VAL A N 1
ATOM 3933 C CA . VAL A 1 498 ? -8.089 4.788 -4.007 1.00 83.69 498 VAL A CA 1
ATOM 3934 C C . VAL A 1 498 ? -8.232 3.276 -4.137 1.00 83.69 498 VAL A C 1
ATOM 3936 O O . VAL A 1 498 ? -7.351 2.541 -3.692 1.00 83.69 498 VAL A O 1
ATOM 3939 N N . TRP A 1 499 ? -9.290 2.792 -4.791 1.00 85.81 499 TRP A N 1
ATOM 3940 C CA . TRP A 1 499 ? -9.520 1.345 -4.915 1.00 85.81 499 TRP A CA 1
ATOM 3941 C C . TRP A 1 499 ? -8.574 0.654 -5.899 1.00 85.81 499 TRP A C 1
ATOM 3943 O O . TRP A 1 499 ? -8.334 -0.545 -5.773 1.00 85.81 499 TRP A O 1
ATOM 3953 N N . ASN A 1 500 ? -7.985 1.403 -6.837 1.00 79.81 500 ASN A N 1
ATOM 3954 C CA . ASN A 1 500 ? -7.019 0.876 -7.804 1.00 79.81 500 ASN A CA 1
ATOM 3955 C C . ASN A 1 500 ? -5.567 1.283 -7.510 1.00 79.81 500 ASN A C 1
ATOM 3957 O O . ASN A 1 500 ? -4.705 1.068 -8.361 1.00 79.81 500 ASN A O 1
ATOM 3961 N N . MET A 1 501 ? -5.284 1.850 -6.332 1.00 81.81 501 MET A N 1
ATOM 3962 C CA . MET A 1 501 ? -3.946 2.322 -5.969 1.00 81.81 501 MET A CA 1
ATOM 3963 C C . MET A 1 501 ? -2.925 1.183 -6.055 1.00 81.81 501 MET A C 1
ATOM 3965 O O . MET A 1 501 ? -3.090 0.144 -5.405 1.00 81.81 501 MET A O 1
ATOM 3969 N N . THR A 1 502 ? -1.876 1.358 -6.856 1.00 79.69 502 THR A N 1
ATOM 3970 C CA . THR A 1 502 ? -0.782 0.382 -6.947 1.00 79.69 502 THR A CA 1
ATOM 3971 C C . THR A 1 502 ? 0.073 0.420 -5.681 1.00 79.69 502 THR A C 1
ATOM 3973 O O . THR A 1 502 ? 0.026 1.390 -4.918 1.00 79.69 502 THR A O 1
ATOM 3976 N N . TYR A 1 503 ? 0.851 -0.637 -5.430 1.00 80.88 503 TYR A N 1
ATOM 3977 C CA . TYR A 1 503 ? 1.790 -0.621 -4.309 1.00 80.88 503 TYR A CA 1
ATOM 3978 C C . TYR A 1 503 ? 2.841 0.479 -4.493 1.00 80.88 503 TYR A C 1
ATOM 3980 O O . TYR A 1 503 ? 3.229 1.116 -3.522 1.00 80.88 503 TYR A O 1
ATOM 3988 N N . GLU A 1 504 ? 3.270 0.743 -5.725 1.00 74.00 504 GLU A N 1
ATOM 3989 C CA . GLU A 1 504 ? 4.238 1.784 -6.060 1.00 74.00 504 GLU A CA 1
ATOM 3990 C C . GLU A 1 504 ? 3.704 3.174 -5.703 1.00 74.00 504 GLU A C 1
ATOM 3992 O O . GLU A 1 504 ? 4.373 3.923 -4.986 1.00 74.00 504 GLU A O 1
ATOM 3997 N N . ASP A 1 505 ? 2.478 3.491 -6.136 1.00 74.00 505 ASP A N 1
ATOM 3998 C CA . ASP A 1 505 ? 1.815 4.765 -5.829 1.00 74.00 505 ASP A CA 1
ATOM 3999 C C . ASP A 1 505 ? 1.661 4.963 -4.317 1.00 74.00 505 ASP A C 1
ATOM 4001 O O . ASP A 1 505 ? 1.941 6.039 -3.778 1.00 74.00 505 ASP A O 1
ATOM 4005 N N . PHE A 1 506 ? 1.264 3.896 -3.622 1.00 84.88 506 PHE A N 1
ATOM 4006 C CA . PHE A 1 506 ? 1.193 3.859 -2.169 1.00 84.88 506 PHE A CA 1
ATOM 4007 C C . PHE A 1 506 ? 2.566 4.088 -1.525 1.00 84.88 506 PHE A C 1
ATOM 4009 O O . PHE A 1 506 ? 2.712 4.954 -0.662 1.00 84.88 506 PHE A O 1
ATOM 4016 N N . ALA A 1 507 ? 3.584 3.338 -1.946 1.00 80.38 507 ALA A N 1
ATOM 4017 C CA . ALA A 1 507 ? 4.901 3.308 -1.329 1.00 80.38 507 ALA A CA 1
ATOM 4018 C C . ALA A 1 507 ? 5.580 4.680 -1.354 1.00 80.38 507 ALA A C 1
ATOM 4020 O O . ALA A 1 507 ? 6.192 5.051 -0.349 1.00 80.38 507 ALA A O 1
ATOM 4021 N N . MET A 1 508 ? 5.415 5.435 -2.448 1.00 76.62 508 MET A N 1
ATOM 4022 C CA . MET A 1 508 ? 5.973 6.783 -2.622 1.00 76.62 508 MET A CA 1
ATOM 4023 C C . MET A 1 508 ? 5.437 7.790 -1.600 1.00 76.62 508 MET A C 1
ATOM 4025 O O . MET A 1 508 ? 6.136 8.728 -1.219 1.00 76.62 508 MET A O 1
ATOM 4029 N N . ARG A 1 509 ? 4.193 7.610 -1.146 1.00 79.56 509 ARG A N 1
ATOM 4030 C CA . ARG A 1 509 ? 3.485 8.576 -0.294 1.00 79.56 509 ARG A CA 1
ATOM 4031 C C . ARG A 1 509 ? 2.962 7.957 0.997 1.00 79.56 509 ARG A C 1
ATOM 4033 O O . ARG A 1 509 ? 2.166 8.590 1.685 1.00 79.56 509 ARG A O 1
ATOM 4040 N N . ARG A 1 510 ? 3.418 6.755 1.373 1.00 89.75 510 ARG A N 1
ATOM 4041 C CA . ARG A 1 510 ? 2.846 5.961 2.478 1.00 89.75 510 ARG A CA 1
ATOM 4042 C C . ARG A 1 510 ? 2.708 6.741 3.783 1.00 89.75 510 ARG A C 1
ATOM 4044 O O . ARG A 1 510 ? 1.702 6.604 4.466 1.00 89.75 510 ARG A O 1
ATOM 4051 N N . ARG A 1 511 ? 3.676 7.614 4.099 1.00 90.69 511 ARG A N 1
ATOM 4052 C CA . ARG A 1 511 ? 3.635 8.438 5.315 1.00 90.69 511 ARG A CA 1
ATOM 4053 C C . ARG A 1 511 ? 2.455 9.407 5.304 1.00 90.69 511 ARG A C 1
ATOM 4055 O O . ARG A 1 511 ? 1.715 9.483 6.278 1.00 90.69 511 ARG A O 1
ATOM 4062 N N . GLU A 1 512 ? 2.265 10.102 4.186 1.00 89.38 512 GLU A N 1
ATOM 4063 C CA . GLU A 1 512 ? 1.151 11.027 3.971 1.00 89.38 512 GLU A CA 1
ATOM 4064 C C . GLU A 1 512 ? -0.177 10.273 3.861 1.00 89.38 512 GLU A C 1
ATOM 4066 O O . GLU A 1 512 ? -1.150 10.662 4.498 1.00 89.38 512 GLU A O 1
ATOM 4071 N N . ILE A 1 513 ? -0.218 9.195 3.073 1.00 90.31 513 ILE A N 1
ATOM 4072 C CA . ILE A 1 513 ?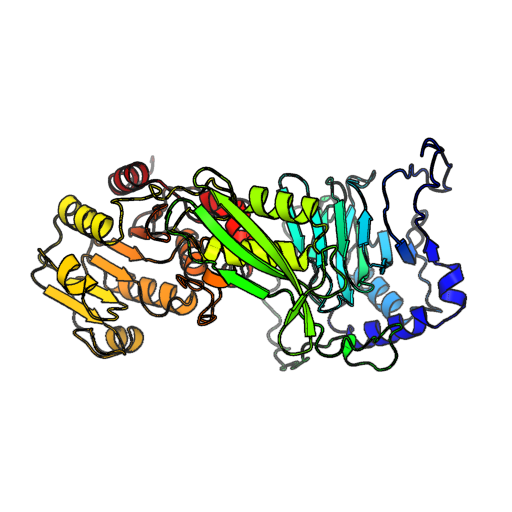 -1.425 8.428 2.749 1.00 90.31 513 ILE A CA 1
ATOM 4073 C C . ILE A 1 513 ? -1.974 7.685 3.962 1.00 90.31 513 ILE A C 1
ATOM 4075 O O . ILE A 1 513 ? -3.190 7.655 4.127 1.00 90.31 513 ILE A O 1
ATOM 4079 N N . LEU A 1 514 ? -1.123 7.148 4.833 1.00 95.50 514 LEU A N 1
ATOM 4080 C CA . LEU A 1 514 ? -1.563 6.414 6.019 1.00 95.50 514 LEU A CA 1
ATOM 4081 C C . LEU A 1 514 ? -1.681 7.278 7.274 1.00 95.50 514 LEU A C 1
ATOM 4083 O O . LEU A 1 514 ? -2.208 6.790 8.268 1.00 95.50 514 LEU A O 1
ATOM 4087 N N . ASN A 1 515 ? -1.212 8.535 7.250 1.00 96.50 515 ASN A N 1
ATOM 4088 C CA . ASN A 1 515 ? -0.937 9.274 8.488 1.00 96.50 515 ASN A CA 1
ATOM 4089 C C . ASN A 1 515 ? -0.061 8.405 9.412 1.00 96.50 515 ASN A C 1
ATOM 4091 O O . ASN A 1 515 ? -0.454 8.047 10.521 1.00 96.50 515 ASN A O 1
ATOM 4095 N N . LEU A 1 516 ? 1.066 7.960 8.844 1.00 96.06 516 LEU A N 1
ATOM 4096 C CA . LEU A 1 516 ? 1.936 6.938 9.418 1.00 96.06 516 LEU A CA 1
ATOM 4097 C C . LEU A 1 516 ? 2.746 7.524 10.579 1.00 96.06 516 LEU A C 1
ATOM 4099 O O . LEU A 1 516 ? 3.405 8.554 10.405 1.00 96.06 516 LEU A O 1
ATOM 4103 N N . MET A 1 517 ? 2.708 6.840 11.716 1.00 96.31 517 MET A N 1
ATOM 4104 C CA . MET A 1 517 ? 3.252 7.273 13.001 1.00 96.31 517 MET A CA 1
A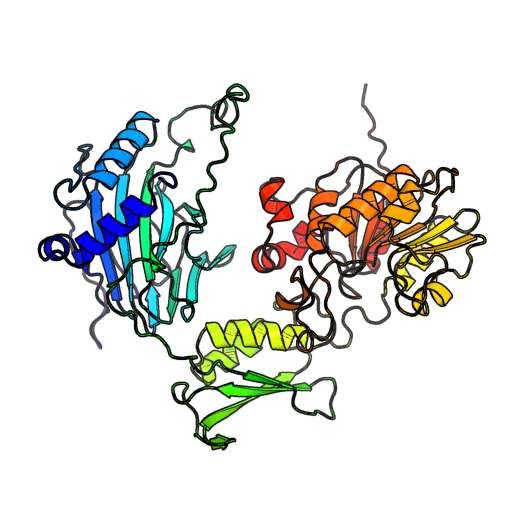TOM 4105 C C . MET A 1 517 ? 4.111 6.175 13.617 1.00 96.31 517 MET A C 1
ATOM 4107 O O . MET A 1 517 ? 3.835 4.995 13.411 1.00 96.31 517 MET A O 1
ATOM 4111 N N . ASP A 1 518 ? 5.113 6.532 14.412 1.00 95.81 518 ASP A N 1
ATOM 4112 C CA . ASP A 1 518 ? 5.668 5.573 15.370 1.00 95.81 518 ASP A CA 1
ATOM 4113 C C . ASP A 1 518 ? 4.676 5.286 16.523 1.00 95.81 518 ASP A C 1
ATOM 4115 O O . ASP A 1 518 ? 3.555 5.803 16.557 1.00 95.81 518 ASP A O 1
ATOM 4119 N N . PHE A 1 519 ? 5.042 4.395 17.449 1.00 95.50 519 PHE A N 1
ATOM 4120 C CA . PHE A 1 519 ? 4.146 3.997 18.539 1.00 95.50 519 PHE A CA 1
ATOM 4121 C C . PHE A 1 519 ? 3.804 5.150 19.491 1.00 95.50 519 PHE A C 1
ATOM 4123 O O . PHE A 1 519 ? 2.641 5.310 19.863 1.00 95.50 519 PHE A O 1
ATOM 4130 N N . GLU A 1 520 ? 4.787 5.973 19.853 1.00 95.38 520 GLU A N 1
ATOM 4131 C CA . GLU A 1 520 ? 4.592 7.086 20.786 1.00 95.38 520 GLU A CA 1
ATOM 4132 C C . GLU A 1 520 ? 3.755 8.198 20.144 1.00 95.38 520 GLU A C 1
ATOM 4134 O O . GLU A 1 520 ? 2.840 8.742 20.769 1.00 95.38 520 GLU A O 1
ATOM 4139 N N . GLU A 1 521 ? 4.005 8.492 18.865 1.00 96.88 521 GLU A N 1
ATOM 4140 C CA . GLU A 1 521 ? 3.188 9.394 18.054 1.00 96.88 521 GLU A CA 1
ATOM 4141 C C . GLU A 1 521 ? 1.732 8.905 17.976 1.00 96.88 521 GLU A C 1
ATOM 4143 O O . GLU A 1 521 ? 0.808 9.700 18.182 1.00 96.88 521 GLU A O 1
ATOM 4148 N N . LEU A 1 522 ? 1.514 7.604 17.742 1.00 97.81 522 LEU A N 1
ATOM 4149 C CA . LEU A 1 522 ? 0.176 7.015 17.663 1.00 97.81 522 LEU A CA 1
ATOM 4150 C C . LEU A 1 522 ? -0.562 7.103 19.005 1.00 97.81 522 LEU A C 1
ATOM 4152 O O . LEU A 1 522 ? -1.714 7.536 19.043 1.00 97.81 522 LEU A O 1
ATOM 4156 N N . VAL A 1 523 ? 0.095 6.748 20.113 1.00 96.38 523 VAL A N 1
ATOM 4157 C CA . VAL A 1 523 ? -0.457 6.873 21.473 1.00 96.38 523 VAL A CA 1
ATOM 4158 C C . VAL A 1 523 ? -0.802 8.330 21.794 1.00 96.38 523 VAL A C 1
ATOM 4160 O O . VAL A 1 523 ? -1.903 8.630 22.273 1.00 96.38 523 VAL A O 1
ATOM 4163 N N . GLY A 1 524 ? 0.094 9.262 21.464 1.00 96.56 524 GLY A N 1
ATOM 4164 C CA . GLY A 1 524 ? -0.152 10.694 21.605 1.00 96.56 524 GLY A CA 1
ATOM 4165 C C . GLY A 1 524 ? -1.371 11.154 20.801 1.00 96.56 524 GLY A C 1
ATOM 4166 O O . GLY A 1 524 ? -2.222 11.877 21.324 1.00 96.56 524 GLY A O 1
ATOM 4167 N N . TRP A 1 525 ? -1.500 10.697 19.554 1.00 96.56 525 TRP A N 1
ATOM 4168 C CA . TRP A 1 525 ? -2.622 11.005 18.665 1.00 96.56 525 TRP A CA 1
ATOM 4169 C C . TRP A 1 525 ? -3.962 10.422 19.150 1.00 96.56 525 TRP A C 1
ATOM 4171 O O . TRP A 1 525 ? -4.990 11.112 19.089 1.00 96.56 525 TRP A O 1
ATOM 4181 N N . ILE A 1 526 ? -3.963 9.203 19.705 1.00 96.12 526 ILE A N 1
ATOM 4182 C CA . ILE A 1 526 ? -5.135 8.601 20.369 1.00 96.12 526 ILE A CA 1
ATOM 4183 C C . ILE A 1 526 ? -5.584 9.493 21.535 1.00 96.12 526 ILE A C 1
ATOM 4185 O O . ILE A 1 526 ? -6.779 9.738 21.718 1.00 96.12 526 ILE A O 1
ATOM 4189 N N . GLY A 1 527 ? -4.627 10.022 22.302 1.00 91.31 527 GLY A N 1
ATOM 4190 C CA . GLY A 1 527 ? -4.871 10.865 23.470 1.00 91.31 527 GLY A CA 1
ATOM 4191 C C . GLY A 1 527 ? -5.436 12.260 23.180 1.00 91.31 527 GLY A C 1
ATOM 4192 O O . GLY A 1 527 ? -5.964 12.884 24.106 1.00 91.31 527 GLY A O 1
ATOM 4193 N N . GLN A 1 528 ? -5.359 12.753 21.937 1.00 88.25 528 GLN A N 1
ATOM 4194 C CA . GLN A 1 528 ? -5.848 14.087 21.570 1.00 88.25 528 GLN A CA 1
ATOM 4195 C C . GLN A 1 528 ? -7.366 14.202 21.790 1.00 88.25 528 GLN A C 1
ATOM 4197 O O . GLN A 1 528 ? -8.153 13.361 21.350 1.00 88.25 528 GLN A O 1
ATOM 4202 N N . ALA A 1 529 ? -7.796 15.254 22.492 1.00 62.09 529 ALA A N 1
ATOM 4203 C CA . ALA A 1 529 ? -9.211 15.492 22.763 1.00 62.09 529 ALA A CA 1
ATOM 4204 C C . ALA A 1 529 ? -9.984 15.781 21.467 1.00 62.09 529 ALA A C 1
ATOM 4206 O O . ALA A 1 529 ? -9.442 16.370 20.533 1.00 62.09 529 ALA A O 1
ATOM 4207 N N . LYS A 1 530 ? -11.281 15.431 21.438 1.00 54.56 530 LYS A N 1
ATOM 4208 C CA . LYS A 1 530 ? -12.211 15.903 20.403 1.00 54.56 530 LYS A CA 1
ATOM 4209 C C . LYS A 1 530 ? -12.151 17.431 20.389 1.00 54.56 530 LYS A C 1
ATOM 4211 O O . LYS A 1 530 ? -12.674 18.066 21.304 1.00 54.56 530 LYS A O 1
ATOM 4216 N N . THR A 1 531 ? -11.529 18.033 19.382 1.00 41.47 531 THR A N 1
ATOM 4217 C CA . THR A 1 531 ? -11.690 19.458 19.100 1.00 41.47 531 THR A CA 1
ATOM 4218 C C . THR A 1 531 ? -13.142 19.668 18.692 1.00 41.47 531 THR A C 1
ATOM 4220 O O . THR A 1 531 ? -13.511 19.577 17.527 1.00 41.47 531 THR A O 1
ATOM 4223 N N . VAL A 1 532 ? -14.006 19.894 19.682 1.00 38.97 532 VAL A N 1
ATOM 4224 C CA . VAL A 1 532 ? -15.346 20.422 19.449 1.00 38.97 532 VAL A CA 1
ATOM 4225 C C . VAL A 1 532 ? -15.124 21.800 18.846 1.00 38.97 532 VAL A C 1
ATOM 4227 O O . VAL A 1 532 ? -14.607 22.694 19.519 1.00 38.97 532 VAL A O 1
ATOM 4230 N N . GLY A 1 533 ? -15.440 21.946 17.560 1.00 35.78 533 GLY A N 1
ATOM 4231 C CA . GLY A 1 533 ? -15.396 23.230 16.883 1.00 35.78 533 GLY A CA 1
ATOM 4232 C C . GLY A 1 533 ? -16.171 24.249 17.710 1.00 35.78 533 GLY A C 1
ATOM 4233 O O . GLY A 1 533 ? -17.385 24.135 17.878 1.00 35.78 533 GLY A O 1
ATOM 4234 N N . ARG A 1 534 ? -15.466 25.240 18.263 1.00 30.67 534 ARG A N 1
ATOM 4235 C CA . ARG A 1 534 ? -16.105 26.478 18.695 1.00 30.67 534 ARG A CA 1
ATOM 4236 C C . ARG A 1 534 ? -16.631 27.130 17.423 1.00 30.67 534 ARG A C 1
ATOM 4238 O O . ARG A 1 534 ? -15.877 27.800 16.726 1.00 30.67 534 ARG A O 1
ATOM 4245 N N . ASN A 1 535 ? -17.910 26.920 17.128 1.00 34.31 535 ASN A N 1
ATOM 4246 C CA . ASN A 1 535 ? -18.661 27.876 16.329 1.00 34.31 535 ASN A CA 1
ATOM 4247 C C . ASN A 1 535 ? -18.619 29.195 17.103 1.00 34.31 535 ASN A C 1
ATOM 4249 O O . ASN A 1 535 ? -19.291 29.355 18.121 1.00 34.31 535 ASN A O 1
ATOM 4253 N N . THR A 1 536 ? -17.754 30.102 16.667 1.00 33.50 536 THR A N 1
ATOM 4254 C CA . THR A 1 536 ? -17.871 31.519 16.985 1.00 33.50 536 THR A CA 1
ATOM 4255 C C . THR A 1 536 ? -19.188 32.006 16.389 1.00 33.50 536 THR A C 1
ATOM 4257 O O . THR A 1 536 ? -19.368 31.925 15.173 1.00 33.50 536 THR A O 1
ATOM 4260 N N . MET A 1 537 ? -20.105 32.409 17.275 1.00 31.33 537 MET A N 1
ATOM 4261 C CA . MET A 1 537 ? -21.264 33.247 16.948 1.00 31.33 537 MET A CA 1
ATOM 4262 C C . MET A 1 537 ? -20.826 34.582 16.359 1.00 31.33 537 MET A C 1
ATOM 4264 O O . MET A 1 537 ? -19.732 35.054 16.753 1.00 31.33 537 MET A O 1
#

Secondary structure (DSSP, 8-state):
-GGGHHHHHHHHHHHHH-GGGGGGEEEEPPPPTTS--------TT-------EEEEEEEEEEEEEETTEEEE-TTT-HHHHHHHHHHHHTT--EEEEEEEEEEEEEEEEEEE--S-TTEEEEEEEEE--TT-EEEEEETTTEEEE--TT--EEEETTS-EEEEEESS-EEEEEEEEE-GGGS---STTSS-------------------GGGSTT-TT----TT----EEEEPP-S-TTEEEEEEEEETTSSS--EEETTEEEEEEEEEEETTS-HHHHHHHHHHHHT--HHHHHHHHHHHHHTSS--SSTTS---TTTTTT--HHHHHHHHHHHHT--SSEEEEE--TTSHHHHHHTTT-SEEEEEESSBTBSEES-HHHHHHH--S---EEEEEE-SS--HHHHHHHHHHHHTTEEEEEEEEE-S-S-SSTTTT-SS---TT-SS--TTHHHHHHHHHT-SS-EEEEESSTT-EEEEESS---SPPPSSPPPHHHHHT--HHHHHHHHHHHHTEE-HHHHHHHHH----------

InterPro domains:
  IPR007803 Aspartyl/asparaginy/proline hydroxylase [PF05118] (53-179)
  IPR027443 Isopenicillin N synthase-like superfamily [G3DSA:2.60.120.330] (1-186)
  IPR029063 S-adenosyl-L-methionine-dependent methyltransferase superfamily [G3DSA:3.40.50.150] (343-466)
  IPR029063 S-adenosyl-L-methionine-dependent methyltransferase superfamily [SSF53335] (330-431)

pLDDT: mean 76.29, std 19.42, range [26.86, 98.81]